Protein AF-0000000080390305 (afdb_homodimer)

InterPro domains:
  IPR000515 ABC transporter type 1, transmembrane domain MetI-like [PF00528] (109-275)
  IPR000515 ABC transporter type 1, transmembrane domain MetI-like [PS50928] (91-270)
  IPR000515 ABC transporter type 1, transmembrane domain MetI-like [cd06261] (94-256)
  IPR035906 MetI-like superfamily [G3DSA:1.10.3720.10] (84-274)
  IPR035906 MetI-like superfamily [SSF161098] (86-270)

Secondary structure (DSSP, 8-state):
-------HHHHHHHHHHHHHHHSHHHHHHHHHHHHHHHHHHHHHHTTS-HHHHHHHHHHHHHHHTTS-HHHHHHHHHHHHHHHHTT-HHHHHHHHHHHHHHHHHHHHHHHHHHHHHHH-HHHHHHHHHHHHHHHHS-GGGGHHHHHHHH-SSHHHHHHHHHHHHHHHHHHHHHHHHHTS-HHHHHHHHHTT--HHHHIIIIIHHHHHHHHHHHHHHHHHHHHHTHHHHHTTT--SHHHHHHHHHHTT-HHHHHHHHHHHHHHHHHHHHHHHTTS---/-------HHHHHHHHHHHHHHHSHHHHHHHHHHHHHHHHHHHHHHTTS-HHHHHHHHHHHHHHHTTS-HHHHHHHHHHHHHHHHTT-HHHHHHHHHHHHHHHHHHHHHHHHHHHHHHH-HHHHHHHHHHHHHHHHS-GGGGHHHHHHHH-SSHHHHHHHHHHHHHHHHHHHHHHHHHTS-HHHHHHHHHTT--HHHHIIIIIHHHHHHHHHHHHHHHHHHHHHTHHHHHTTT--SHHHHHHHHHHTT-HHHHHHHHHHHHHHHHHHHHHHHTTS---

pLDDT: mean 94.26, std 7.11, range [39.06, 98.81]

Sequence (554 aa):
MVLPELPIGETVESGVYWLNDNFGFLMDIFSDIIDMLISGFKDVLLFLPPFAFIIVAAILVYLLSGKNTRLAIGSIVGLLLIDSMGLWTLSMETIALVLSSALVALLIGIPTGIMAAKNETVFHIVKPILDFMQTMPSFVYLIPAVIFFGLGNVPGLVATIVFAMPPAIRLTNLGIRQVPVELEEVASAFGTTTLQKLFKVELPVALPTIMAGVNQCIMLSLSMVVIAAMIGARGLGYQVLVGIQRVDIGQGFEAGLAIVIIAIILDRLTQNLTPKKMVLPELPIGETVESGVYWLNDNFGFLMDIFSDIIDMLISGFKDVLLFLPPFAFIIVAAILVYLLSGKNTRLAIGSIVGLLLIDSMGLWTLSMETIALVLSSALVALLIGIPTGIMAAKNETVFHIVKPILDFMQTMPSFVYLIPAVIFFGLGNVPGLVATIVFAMPPAIRLTNLGIRQVPVELEEVASAFGTTTLQKLFKVELPVALPTIMAGVNQCIMLSLSMVVIAAMIGARGLGYQVLVGIQRVDIGQGFEAGLAIVIIAIILDRLTQNLTPKK

Foldseek 3Di:
DPPPDDPPVVVVVVVLVVCCVPCLVVLVVLLVVLVVQLVVQLCVQVVDDLVVSLVVLLVLLCVLLVNDNVLSVLLSVLSVLCVVVVQNSLLSSLLSLLCSLLVVLLVPQLVLLVVVLVDVVSVVVVVVLLVCLAPDPLLVQLVSLCVSHNFESRSLSRSLSSNLNSLLSNLSSVLQNPQDVVQVVVCVVVVDDPVCCVVPPRCVSSVLSNLVSSLSSSLSSLVSQLSSVVRPYTHLSVQLVVCVVVVPPVSNVSSVSSSVSVNSSSNSNSNSVRPDD/DPPPDDPPVVVVVVVLVVCCVPCLVVLVVLLVVLVVQLVVQLCVQVVDDLVVSLVVLLVLLCVLLVNDNVLSVLLSVLSVLCVVLVANSLLSSLLSLLVSLLVVLLVPQLVLLVVVLVDVVSVVVVVVLLVCLAPDPLLVQLVSLCVSHNFESRSLSRSLSSNLNSLLSNLSSVLQNPQDVVQVVVCVVVVDDPVRCVVPPRCVSSVLSNLVSSLSSSLSSLVSQLSSVVRPYTHLSVQLVVCVVVVPPVSNVSSVSSSVSVNSSSNSNSNSVRPDD

Nearest PDB structures (foldseek):
  7ahd-assembly1_B  TM=9.414E-01  e=1.745E-19  Lactococcus lactis subsp. lactis
  7ahh-assembly1_B  TM=9.608E-01  e=8.567E-19  Lactococcus lactis subsp. lactis
  7ahh-assembly1_A  TM=9.545E-01  e=1.317E-18  Lactococcus lactis subsp. lactis
  7ahc-assembly1_B  TM=9.399E-01  e=2.856E-18  Lactococcus lactis subsp. lactis
  7ahd-assembly1_A  TM=9.245E-01  e=6.193E-18  Lactococcus lactis subsp. lactis

Solvent-accessible surface area (backbone atoms only — not comparable to full-atom values): 26349 Å² total; per-residue (Å²): 128,83,58,71,64,63,61,56,27,59,52,52,37,50,49,54,50,49,46,45,72,74,40,41,69,59,48,51,53,49,47,51,52,48,48,50,45,31,50,48,40,31,49,61,63,59,65,44,56,69,70,59,41,41,52,52,50,23,51,47,41,17,63,46,46,74,61,33,60,66,60,16,51,49,47,37,55,45,52,51,49,31,46,22,65,71,40,46,69,34,46,40,40,34,51,14,45,26,51,40,24,29,50,55,22,43,68,50,16,38,57,50,7,47,48,28,49,77,29,68,70,48,30,65,59,46,50,60,54,41,50,48,44,70,50,39,51,67,70,47,43,41,28,60,24,34,72,68,58,38,71,17,53,57,16,26,33,53,30,28,24,58,56,19,18,45,49,20,19,53,27,24,19,48,20,48,63,63,49,56,63,66,61,53,50,52,43,47,72,73,66,51,49,75,68,50,40,41,67,70,46,37,46,65,70,12,38,44,41,32,37,51,9,48,42,48,15,42,52,45,21,53,69,33,41,46,64,21,21,78,45,51,14,71,26,36,21,33,43,31,52,49,10,48,78,64,62,32,48,23,52,12,47,48,28,28,49,44,51,30,44,51,48,54,52,53,50,47,51,41,57,45,66,31,64,78,130,130,82,58,71,66,63,63,57,27,57,52,52,37,50,48,54,51,48,46,45,72,73,39,40,69,61,48,51,53,48,46,50,51,49,48,50,44,31,50,48,42,30,50,61,62,60,62,45,55,69,69,60,41,42,52,52,50,26,50,48,42,18,64,45,48,74,60,33,61,68,61,16,52,50,47,37,55,44,53,50,48,29,46,23,64,70,39,45,69,34,44,40,40,33,49,14,46,27,50,41,24,28,50,55,22,43,67,51,16,40,58,50,7,47,48,29,48,76,30,67,70,48,31,66,58,46,50,61,52,41,51,49,45,68,50,39,51,68,71,47,42,42,28,60,25,34,72,68,58,38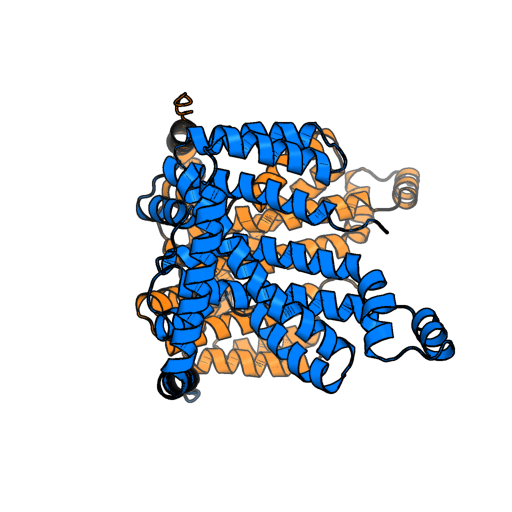,72,17,53,56,17,27,33,54,28,27,23,57,55,19,18,45,50,21,20,52,27,22,19,47,20,48,63,62,47,57,63,66,60,53,49,52,44,48,72,71,64,49,48,73,67,50,38,41,68,70,45,37,45,64,71,13,38,43,42,32,35,52,9,49,42,48,16,40,54,43,22,54,69,34,42,47,65,20,21,76,46,53,14,73,26,34,22,32,41,30,51,49,12,48,77,65,60,32,48,23,52,10,44,49,28,27,50,44,50,30,46,51,48,54,52,54,50,47,51,41,56,44,65,31,63,76,131

Structure (mmCIF, N/CA/C/O backbone):
data_AF-0000000080390305-model_v1
#
loop_
_entity.id
_entity.type
_entity.pdbx_description
1 polymer 'ABC-type proline/glycine betaine transport system, permease component'
#
loop_
_atom_site.group_PDB
_atom_site.id
_atom_site.type_symbol
_atom_site.label_atom_id
_atom_site.label_alt_id
_atom_site.label_comp_id
_atom_site.label_asym_id
_atom_site.label_entity_id
_atom_site.label_seq_id
_atom_site.pdbx_PDB_ins_code
_atom_site.Cartn_x
_atom_site.Cartn_y
_atom_site.Cartn_z
_atom_site.occupancy
_atom_site.B_iso_or_equiv
_atom_site.auth_seq_id
_atom_site.auth_comp_id
_atom_site.auth_asym_id
_atom_site.auth_atom_id
_atom_site.pdbx_PDB_model_num
ATOM 1 N N . MET A 1 1 ? 19.547 -24.766 21 1 39.5 1 MET A N 1
ATOM 2 C CA . MET A 1 1 ? 18.344 -25.062 21.766 1 39.5 1 MET A CA 1
ATOM 3 C C . MET A 1 1 ? 17.094 -24.828 20.922 1 39.5 1 MET A C 1
ATOM 5 O O . MET A 1 1 ? 16.953 -23.781 20.281 1 39.5 1 MET A O 1
ATOM 9 N N . VAL A 1 2 ? 16.562 -25.812 20.5 1 52.41 2 VAL A N 1
ATOM 10 C CA . VAL A 1 2 ? 15.344 -25.812 19.688 1 52.41 2 VAL A CA 1
ATOM 11 C C . VAL A 1 2 ? 14.211 -25.141 20.438 1 52.41 2 VAL A C 1
ATOM 13 O O . VAL A 1 2 ? 13.781 -25.609 21.484 1 52.41 2 VAL A O 1
ATOM 16 N N . LEU A 1 3 ? 14.062 -23.797 20.406 1 65.69 3 LEU A N 1
ATOM 17 C CA . LEU A 1 3 ? 12.953 -23.125 21.078 1 65.69 3 LEU A CA 1
ATOM 18 C C . LEU A 1 3 ? 11.633 -23.844 20.797 1 65.69 3 LEU A C 1
ATOM 20 O O . LEU A 1 3 ? 11.422 -24.359 19.703 1 65.69 3 LEU A O 1
ATOM 24 N N . PRO A 1 4 ? 10.977 -24.219 21.938 1 72.56 4 PRO A N 1
ATOM 25 C CA . PRO A 1 4 ? 9.672 -24.844 21.719 1 72.56 4 PRO A CA 1
ATOM 26 C C . PRO A 1 4 ? 8.797 -24.078 20.734 1 72.56 4 PRO A C 1
ATOM 28 O O . PRO A 1 4 ? 8.875 -22.844 20.672 1 72.56 4 PRO A O 1
ATOM 31 N N . GLU A 1 5 ? 8.211 -24.781 19.859 1 78.31 5 GLU A N 1
ATOM 32 C CA . GLU A 1 5 ? 7.301 -24.172 18.891 1 78.31 5 GLU A CA 1
ATOM 33 C C . GLU A 1 5 ? 6.07 -23.594 19.578 1 78.31 5 GLU A C 1
ATOM 35 O O . GLU A 1 5 ? 5.32 -24.312 20.234 1 78.31 5 GLU A O 1
ATOM 40 N N . LEU A 1 6 ? 6.023 -22.297 19.656 1 81.56 6 LEU A N 1
ATOM 41 C CA . LEU A 1 6 ? 4.824 -21.641 20.172 1 81.56 6 LEU A CA 1
ATOM 42 C C . LEU A 1 6 ? 3.646 -21.844 19.234 1 81.56 6 LEU A C 1
ATOM 44 O O . LEU A 1 6 ? 3.779 -21.656 18.016 1 81.56 6 LEU A O 1
ATOM 48 N N . PRO A 1 7 ? 2.605 -22.344 19.734 1 87.06 7 PRO A N 1
ATOM 49 C CA . PRO A 1 7 ? 1.462 -22.656 18.875 1 87.06 7 PRO A CA 1
ATOM 50 C C . PRO A 1 7 ? 0.632 -21.422 18.531 1 87.06 7 PRO A C 1
ATOM 52 O O . PRO A 1 7 ? -0.588 -21.422 18.703 1 87.06 7 PRO A O 1
ATOM 55 N N . ILE A 1 8 ? 1.241 -20.469 17.969 1 89.19 8 ILE A N 1
ATOM 56 C CA . ILE A 1 8 ? 0.573 -19.219 17.641 1 89.19 8 ILE A CA 1
ATOM 57 C C . ILE A 1 8 ? -0.446 -19.453 16.531 1 89.19 8 ILE A C 1
ATOM 59 O O . ILE A 1 8 ? -1.614 -19.078 16.656 1 89.19 8 ILE A O 1
ATOM 63 N N . GLY A 1 9 ? -0.024 -20.141 15.523 1 90.81 9 GLY A N 1
ATOM 64 C CA . GLY A 1 9 ? -0.91 -20.438 14.406 1 90.81 9 GLY A CA 1
ATOM 65 C C . GLY A 1 9 ? -2.143 -21.219 14.812 1 90.81 9 GLY A C 1
ATOM 66 O O . GLY A 1 9 ? -3.26 -20.875 14.422 1 90.81 9 GLY A O 1
ATOM 67 N N . GLU A 1 10 ? -1.933 -22.156 15.68 1 91.69 10 GLU A N 1
ATOM 68 C CA . GLU A 1 10 ? -3.031 -23 16.141 1 91.69 10 GLU A CA 1
ATOM 69 C C . GLU A 1 10 ? -4.008 -22.219 17 1 91.69 10 GLU A C 1
ATOM 71 O O . GLU A 1 10 ? -5.223 -22.422 16.938 1 91.69 10 GLU A O 1
ATOM 76 N N . THR A 1 11 ? -3.467 -21.375 17.797 1 92.19 11 THR A N 1
ATOM 77 C CA . THR A 1 11 ? -4.305 -20.578 18.672 1 92.19 11 THR A CA 1
ATOM 78 C C . THR A 1 11 ? -5.195 -19.641 17.859 1 92.19 11 THR A C 1
ATOM 80 O O . THR A 1 11 ? -6.395 -19.516 18.125 1 92.19 11 THR A O 1
ATOM 83 N N . VAL A 1 12 ? -4.613 -19.031 16.844 1 92.81 12 VAL A N 1
ATOM 84 C CA . VAL A 1 12 ? -5.371 -18.109 16 1 92.81 12 VAL A CA 1
ATOM 85 C C . VAL A 1 12 ? -6.418 -18.875 15.203 1 92.81 12 VAL A C 1
ATOM 87 O O . VAL A 1 12 ? -7.559 -18.422 15.07 1 92.81 12 VAL A O 1
ATOM 90 N N . GLU A 1 13 ? -5.98 -19.969 14.727 1 93.38 13 GLU A N 1
ATOM 91 C CA . GLU A 1 13 ? -6.895 -20.828 13.969 1 93.38 13 GLU A CA 1
ATOM 92 C C . GLU A 1 13 ? -8.094 -21.234 14.82 1 93.38 13 GLU A C 1
ATOM 94 O O . GLU A 1 13 ? -9.234 -21.188 14.359 1 93.38 13 GLU A O 1
ATOM 99 N N . SER A 1 14 ? -7.809 -21.625 16.047 1 94.06 14 SER A N 1
ATOM 100 C CA . SER A 1 14 ? -8.875 -22.031 16.953 1 94.06 14 SER A CA 1
ATOM 101 C C . SER A 1 14 ? -9.82 -20.875 17.25 1 94.06 14 SER A C 1
ATOM 103 O O . SER A 1 14 ? -11.031 -21.062 17.359 1 94.06 14 SER A O 1
ATOM 105 N N . GLY A 1 15 ? -9.242 -19.719 17.328 1 94.06 15 GLY A N 1
ATOM 106 C CA . GLY A 1 15 ? -10.062 -18.531 17.547 1 94.06 15 GLY A CA 1
ATOM 107 C C . GLY A 1 15 ? -10.977 -18.219 16.375 1 94.06 15 GLY A C 1
ATOM 108 O O . GLY A 1 15 ? -12.156 -17.922 16.562 1 94.06 15 GLY A O 1
ATOM 109 N N . VAL A 1 16 ? -10.484 -18.328 15.227 1 93.12 16 VAL A N 1
ATOM 110 C CA . VAL A 1 16 ? -11.258 -18.031 14.023 1 93.12 16 VAL A CA 1
ATOM 111 C C . VAL A 1 16 ? -12.383 -19.062 13.875 1 93.12 16 VAL A C 1
ATOM 113 O O . VAL A 1 16 ? -13.531 -18.688 13.602 1 93.12 16 VAL A O 1
ATOM 116 N N . TYR A 1 17 ? -12.07 -20.328 14.125 1 92.81 17 TYR A N 1
ATOM 117 C CA . TYR A 1 17 ? -13.086 -21.359 14.016 1 92.81 17 TYR A CA 1
ATOM 118 C C . TYR A 1 17 ? -14.133 -21.219 15.117 1 92.81 17 TYR A C 1
ATOM 120 O O . TYR A 1 17 ? -15.32 -21.453 14.883 1 92.81 17 TYR A O 1
ATOM 128 N N . TRP A 1 18 ? -13.656 -20.859 16.266 1 94.81 18 TRP A N 1
ATOM 129 C CA . TRP A 1 18 ? -14.594 -20.609 17.359 1 94.81 18 TRP A CA 1
ATOM 130 C C . TRP A 1 18 ? -15.578 -19.5 17 1 94.81 18 TRP A C 1
ATOM 132 O O . TRP A 1 18 ? -16.781 -19.625 17.25 1 94.81 18 TRP A O 1
ATOM 142 N N . LEU A 1 19 ? -15.055 -18.453 16.422 1 93.12 19 LEU A N 1
ATOM 143 C CA . LEU A 1 19 ? -15.906 -17.359 15.992 1 93.12 19 LEU A CA 1
ATOM 144 C C . LEU A 1 19 ? -16.891 -17.812 14.922 1 93.12 19 LEU A C 1
ATOM 146 O O . LEU A 1 19 ? -18.062 -17.453 14.969 1 93.12 19 LEU A O 1
ATOM 150 N N . ASN A 1 20 ? -16.391 -18.547 14 1 90.44 20 ASN A N 1
ATOM 151 C CA . ASN A 1 20 ? -17.234 -19.047 12.93 1 90.44 20 ASN A CA 1
ATOM 152 C C . ASN A 1 20 ? -18.344 -19.953 13.461 1 90.44 20 ASN A C 1
ATOM 154 O O . ASN A 1 20 ? -19.484 -19.891 13 1 90.44 20 ASN A O 1
ATOM 158 N N . ASP A 1 21 ? -18.031 -20.734 14.5 1 92.88 21 ASP A N 1
ATOM 159 C CA . ASP A 1 21 ? -18.969 -21.703 15.055 1 92.88 21 ASP A CA 1
ATOM 160 C C . ASP A 1 21 ? -20.031 -21.016 15.914 1 92.88 21 ASP A C 1
ATOM 162 O O . ASP A 1 21 ? -21.188 -21.422 15.938 1 92.88 21 ASP A O 1
ATOM 166 N N . ASN A 1 22 ? -19.656 -19.922 16.531 1 94.12 22 ASN A N 1
ATOM 167 C CA . ASN A 1 22 ? -20.562 -19.312 17.5 1 94.12 22 ASN A CA 1
ATOM 168 C C . ASN A 1 22 ? -21.297 -18.109 16.906 1 94.12 22 ASN A C 1
ATOM 170 O O . ASN A 1 22 ? -22.375 -17.766 17.359 1 94.12 22 ASN A O 1
ATOM 174 N N . PHE A 1 23 ? -20.703 -17.531 15.914 1 92.75 23 PHE A N 1
ATOM 175 C CA . PHE A 1 23 ? -21.297 -16.312 15.398 1 92.75 23 PHE A CA 1
ATOM 176 C C . PHE A 1 23 ? -21.578 -16.438 13.906 1 92.75 23 PHE A C 1
ATOM 178 O O . PHE A 1 23 ? -21.625 -15.43 13.195 1 92.75 23 PHE A O 1
ATOM 185 N N . GLY A 1 24 ? -21.75 -17.609 13.492 1 90.56 24 GLY A N 1
ATOM 186 C CA . GLY A 1 24 ? -22.016 -17.859 12.078 1 90.56 24 GLY A CA 1
ATOM 187 C C . GLY A 1 24 ? -23.234 -17.141 11.562 1 90.56 24 GLY A C 1
ATOM 188 O O . GLY A 1 24 ? -23.219 -16.578 10.461 1 90.56 24 GLY A O 1
ATOM 189 N N . PHE A 1 25 ? -24.25 -17.125 12.398 1 92.06 25 PHE A N 1
ATOM 190 C CA . PHE A 1 25 ? -25.484 -16.469 12.008 1 92.06 25 PHE A CA 1
ATOM 191 C C . PHE A 1 25 ? -25.266 -14.984 11.797 1 92.06 25 PHE A C 1
ATOM 193 O O . PHE A 1 25 ? -25.797 -14.406 10.844 1 92.06 25 PHE A O 1
ATOM 200 N N . LEU A 1 26 ? -24.516 -14.336 12.633 1 93.31 26 LEU A N 1
ATOM 201 C CA . LEU A 1 26 ? -24.203 -12.922 12.508 1 93.31 26 LEU A CA 1
ATOM 202 C C . LEU A 1 26 ? -23.375 -12.656 11.258 1 93.31 26 LEU A C 1
ATOM 204 O O . LEU A 1 26 ? -23.547 -11.633 10.586 1 93.31 26 LEU A O 1
ATOM 208 N N . MET A 1 27 ? -22.484 -13.609 10.953 1 93.19 27 MET A N 1
ATOM 209 C CA . MET A 1 27 ? -21.656 -13.469 9.758 1 93.19 27 MET A CA 1
ATOM 210 C C . MET A 1 27 ? -22.516 -13.555 8.492 1 93.19 27 MET A C 1
ATOM 212 O O . MET A 1 27 ? -22.25 -12.867 7.508 1 93.19 27 MET A O 1
ATOM 216 N N . ASP A 1 28 ? -23.516 -14.359 8.555 1 94 28 ASP A N 1
ATOM 217 C CA . ASP A 1 28 ? -24.422 -14.492 7.41 1 94 28 ASP A CA 1
ATOM 218 C C . ASP A 1 28 ? -25.219 -13.219 7.184 1 94 28 ASP A C 1
ATOM 220 O O . ASP A 1 28 ? -25.422 -12.797 6.043 1 94 28 ASP A O 1
ATOM 224 N N . ILE A 1 29 ? -25.641 -12.664 8.25 1 95.81 29 ILE A N 1
ATOM 225 C CA . ILE A 1 29 ? -26.391 -11.414 8.156 1 95.81 29 ILE A CA 1
ATOM 226 C C . ILE A 1 29 ? -25.484 -10.32 7.578 1 95.81 29 ILE A C 1
ATOM 228 O O . ILE A 1 29 ? -25.906 -9.562 6.699 1 95.81 29 ILE A O 1
ATOM 232 N N . PHE A 1 30 ? -24.312 -10.328 8.07 1 95.62 30 PHE A N 1
ATOM 233 C CA . PHE A 1 30 ? -23.344 -9.359 7.578 1 95.62 30 PHE A CA 1
ATOM 234 C C . PHE A 1 30 ? -23.078 -9.562 6.09 1 95.62 30 PHE A C 1
ATOM 236 O O . PHE A 1 30 ? -23.031 -8.594 5.328 1 95.62 30 PHE A O 1
ATOM 243 N N . SER A 1 31 ? -22.953 -10.758 5.707 1 95.75 31 SER A N 1
ATOM 244 C CA . SER A 1 31 ? -22.719 -11.094 4.305 1 95.75 31 SER A CA 1
ATOM 245 C C . SER A 1 31 ? -23.859 -10.609 3.424 1 95.75 31 SER A C 1
ATOM 247 O O . SER A 1 31 ? -23.641 -10.055 2.346 1 95.75 31 SER A O 1
ATOM 249 N N . ASP A 1 32 ? -25.047 -10.773 3.914 1 96.31 32 ASP A N 1
ATOM 250 C CA . ASP A 1 32 ? -26.219 -10.359 3.158 1 96.31 32 ASP A CA 1
ATOM 251 C C . ASP A 1 32 ? -26.266 -8.844 3.004 1 96.31 32 ASP A C 1
ATOM 253 O O . ASP A 1 32 ? -26.609 -8.328 1.934 1 96.31 32 ASP A O 1
ATOM 257 N N . ILE A 1 33 ? -25.906 -8.18 4.02 1 96.69 33 ILE A N 1
ATOM 258 C CA . ILE A 1 33 ? -25.922 -6.719 4.004 1 96.69 33 ILE A CA 1
ATOM 259 C C . ILE A 1 33 ? -24.859 -6.207 3.021 1 96.69 33 ILE A C 1
ATOM 261 O O . ILE A 1 33 ? -25.141 -5.309 2.223 1 96.69 33 ILE A O 1
ATOM 265 N N . ILE A 1 34 ? -23.719 -6.816 3.086 1 96.88 34 ILE A N 1
ATOM 266 C CA . ILE A 1 34 ? -22.609 -6.402 2.229 1 96.88 34 ILE A CA 1
ATOM 267 C C . ILE A 1 34 ? -22.969 -6.672 0.767 1 96.88 34 ILE A C 1
ATOM 269 O O . ILE A 1 34 ? -22.703 -5.844 -0.106 1 96.88 34 ILE A O 1
ATOM 273 N N . ASP A 1 35 ? -23.562 -7.832 0.559 1 96.38 35 ASP A N 1
ATOM 274 C CA . ASP A 1 35 ? -23.953 -8.18 -0.802 1 96.38 35 ASP A CA 1
ATOM 275 C C . ASP A 1 35 ? -24.984 -7.191 -1.348 1 96.38 35 ASP A C 1
ATOM 277 O O . ASP A 1 35 ? -24.922 -6.809 -2.518 1 96.38 35 ASP A O 1
ATOM 281 N N . MET A 1 36 ? -25.891 -6.852 -0.487 1 96.88 36 MET A N 1
ATOM 282 C CA . MET A 1 36 ? -26.906 -5.883 -0.882 1 96.88 36 MET A CA 1
ATOM 283 C C . MET A 1 36 ? -26.281 -4.531 -1.21 1 96.88 36 MET A C 1
ATOM 285 O O . MET A 1 36 ? -26.703 -3.852 -2.145 1 96.88 36 MET A O 1
ATOM 289 N N . LEU A 1 37 ? -25.359 -4.184 -0.454 1 97.75 37 LEU A N 1
ATOM 290 C CA . LEU A 1 37 ? -24.672 -2.908 -0.653 1 97.75 37 LEU A CA 1
ATOM 291 C C . LEU A 1 37 ? -23.906 -2.902 -1.97 1 97.75 37 LEU A C 1
ATOM 293 O O . LEU A 1 37 ? -24 -1.948 -2.746 1 97.75 37 LEU A O 1
ATOM 297 N N . ILE A 1 38 ? -23.141 -3.922 -2.215 1 97.75 38 ILE A N 1
ATOM 298 C CA . ILE A 1 38 ? -22.328 -4.035 -3.428 1 97.75 3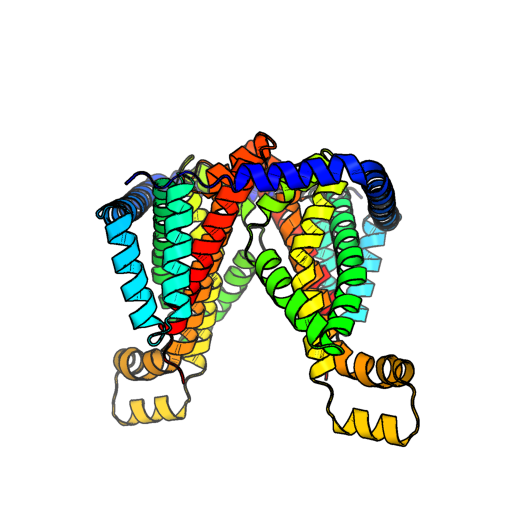8 ILE A CA 1
ATOM 299 C C . ILE A 1 38 ? -23.25 -4.023 -4.652 1 97.75 38 ILE A C 1
ATOM 301 O O . ILE A 1 38 ? -23 -3.293 -5.613 1 97.75 38 ILE A O 1
ATOM 305 N N . SER A 1 39 ? -24.297 -4.832 -4.59 1 97.25 39 SER A N 1
ATOM 306 C CA . SER A 1 39 ? -25.219 -4.914 -5.707 1 97.25 39 SER A CA 1
ATOM 307 C C . SER A 1 39 ? -25.953 -3.59 -5.918 1 97.25 39 SER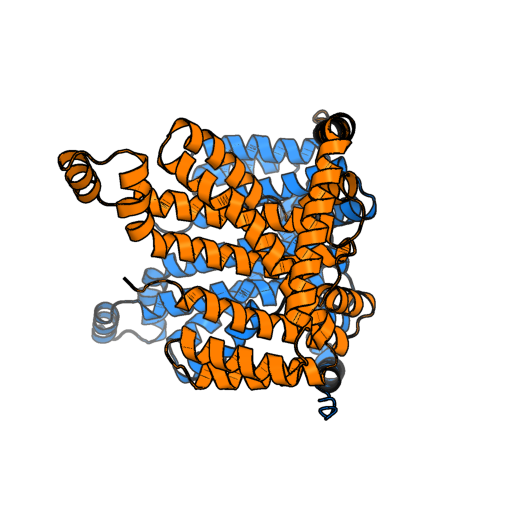 A C 1
ATOM 309 O O . SER A 1 39 ? -26.219 -3.195 -7.055 1 97.25 39 SER A O 1
ATOM 311 N N . GLY A 1 40 ? -26.297 -2.98 -4.859 1 97.88 40 GLY A N 1
ATOM 312 C CA . GLY A 1 40 ? -26.922 -1.675 -4.957 1 97.88 40 GLY A CA 1
ATOM 313 C C . GLY A 1 40 ? -26.062 -0.643 -5.656 1 97.88 40 GLY A C 1
ATOM 314 O O . GLY A 1 40 ? -26.516 0.033 -6.582 1 97.88 40 GLY A O 1
ATOM 315 N N . PHE A 1 41 ? -24.859 -0.541 -5.277 1 97.75 41 PHE A N 1
ATOM 316 C CA . PHE A 1 41 ? -23.953 0.4 -5.914 1 97.75 41 PHE A CA 1
ATOM 317 C C . PHE A 1 41 ? -23.734 0.036 -7.379 1 97.75 41 PHE A C 1
ATOM 319 O O . PHE A 1 41 ? -23.656 0.917 -8.242 1 97.75 41 PHE A O 1
ATOM 326 N N . LYS A 1 42 ? -23.562 -1.234 -7.609 1 97.25 42 LYS A N 1
ATOM 327 C CA . LYS A 1 42 ? -23.375 -1.698 -8.984 1 97.25 42 LYS A CA 1
ATOM 328 C C . LYS A 1 42 ? -24.562 -1.301 -9.867 1 97.25 42 LYS A C 1
ATOM 330 O O . LYS A 1 42 ? -24.359 -0.801 -10.977 1 97.25 42 LYS A O 1
ATOM 335 N N . ASP A 1 43 ? -25.75 -1.522 -9.32 1 97.31 43 ASP A N 1
ATOM 336 C CA . ASP A 1 43 ? -26.953 -1.203 -10.07 1 97.31 43 ASP A CA 1
ATOM 337 C C . ASP A 1 43 ? -27.047 0.293 -10.359 1 97.31 43 ASP A C 1
ATOM 339 O O . ASP A 1 43 ? -27.422 0.698 -11.461 1 97.31 43 ASP A O 1
ATOM 343 N N . VAL A 1 44 ? -26.688 1.071 -9.43 1 96.69 44 VAL A N 1
ATOM 344 C CA . VAL A 1 44 ? -26.734 2.52 -9.602 1 96.69 44 VAL A CA 1
ATOM 345 C C . VAL A 1 44 ? -25.703 2.947 -10.648 1 96.69 44 VAL A C 1
ATOM 347 O O . VAL A 1 44 ? -26.016 3.756 -11.531 1 96.69 44 VAL A O 1
ATOM 350 N N . LEU A 1 45 ? -24.516 2.393 -10.594 1 96.75 45 LEU A N 1
ATOM 351 C CA . LEU A 1 45 ? -23.422 2.787 -11.469 1 96.75 45 LEU A CA 1
ATOM 352 C C . LEU A 1 45 ? -23.688 2.34 -12.906 1 96.75 45 LEU A C 1
ATOM 354 O O . LEU A 1 45 ? -23.25 3 -13.852 1 96.75 45 LEU A O 1
ATOM 358 N N . LEU A 1 46 ? -24.422 1.24 -12.992 1 97 46 LEU A N 1
ATOM 359 C CA . LEU A 1 46 ? -24.672 0.691 -14.32 1 97 46 LEU A CA 1
ATOM 360 C C . LEU A 1 46 ? -26.047 1.093 -14.836 1 97 46 LEU A C 1
ATOM 362 O O . LEU A 1 46 ? -26.484 0.634 -15.898 1 97 46 LEU A O 1
ATOM 366 N N . PHE A 1 47 ? -26.656 1.884 -14.039 1 95.81 47 PHE A N 1
ATOM 367 C CA . PHE A 1 47 ? -28 2.307 -14.406 1 95.81 47 PHE A CA 1
ATOM 368 C C . PHE A 1 47 ? -28 3.096 -15.711 1 95.81 47 PHE A C 1
ATOM 370 O O . PHE A 1 47 ? -28.844 2.887 -16.578 1 95.81 47 PHE A O 1
ATOM 377 N N . LEU A 1 48 ? -27 4.012 -15.852 1 94.31 48 LEU A N 1
ATOM 378 C CA . LEU A 1 48 ? -26.844 4.82 -17.047 1 94.31 48 LEU A CA 1
ATOM 379 C C . LEU A 1 48 ? -25.938 4.129 -18.062 1 94.31 48 LEU A C 1
ATOM 381 O O . LEU A 1 48 ? -24.969 3.475 -17.688 1 94.31 48 LEU A O 1
ATOM 385 N N . PRO A 1 49 ? -26.312 4.305 -19.297 1 95.5 49 PRO A N 1
ATOM 386 C CA . PRO A 1 49 ? -25.344 3.85 -20.297 1 95.5 49 PRO A CA 1
ATOM 387 C C . PRO A 1 49 ? -24 4.574 -20.188 1 95.5 49 PRO A C 1
ATOM 389 O O . PRO A 1 49 ? -23.938 5.672 -19.641 1 95.5 49 PRO A O 1
ATOM 392 N N . PRO A 1 50 ? -23.016 3.93 -20.688 1 95.75 50 PRO A N 1
ATOM 393 C CA . PRO A 1 50 ? -21.656 4.449 -20.5 1 95.75 50 PRO A CA 1
ATOM 394 C C . PRO A 1 50 ? -21.531 5.918 -20.891 1 95.75 50 PRO A C 1
ATOM 396 O O . PRO A 1 50 ? -21 6.723 -20.125 1 95.75 50 PRO A O 1
ATOM 399 N N . PHE A 1 51 ? -22 6.324 -22 1 95.12 51 PHE A N 1
ATOM 400 C CA . PHE A 1 51 ? -21.844 7.688 -22.5 1 95.12 51 PHE A CA 1
ATOM 401 C C . PHE A 1 51 ? -22.547 8.68 -21.562 1 95.12 51 PHE A C 1
ATOM 403 O O . PHE A 1 51 ? -22 9.75 -21.281 1 95.12 51 PHE A O 1
ATOM 410 N N . ALA A 1 52 ? -23.75 8.328 -21.156 1 96.38 52 ALA A N 1
ATOM 411 C CA . ALA A 1 52 ? -24.469 9.188 -20.219 1 96.38 52 ALA A CA 1
ATOM 412 C C . ALA A 1 52 ? -23.719 9.297 -18.891 1 96.38 52 ALA A C 1
ATOM 414 O O . ALA A 1 52 ? -23.656 10.375 -18.297 1 96.38 52 ALA A O 1
ATOM 415 N N . PHE A 1 53 ? -23.219 8.164 -18.422 1 96.5 53 PHE A N 1
ATOM 416 C CA . PHE A 1 53 ? -22.438 8.164 -17.188 1 96.5 53 PHE A CA 1
ATOM 417 C C . PHE A 1 53 ? -21.234 9.07 -17.312 1 96.5 53 PHE A C 1
ATOM 419 O O . PHE A 1 53 ? -20.906 9.82 -16.391 1 96.5 53 PHE A O 1
ATOM 426 N N . ILE A 1 54 ? -20.516 9.008 -18.422 1 96.94 54 ILE A N 1
ATOM 427 C CA . ILE A 1 54 ? -19.297 9.781 -18.656 1 96.94 54 ILE A CA 1
ATOM 428 C C . ILE A 1 54 ? -19.625 11.273 -18.594 1 96.94 54 ILE A C 1
ATOM 430 O O . ILE A 1 54 ? -18.891 12.039 -17.969 1 96.94 54 ILE A O 1
ATOM 434 N N . ILE A 1 55 ? -20.734 11.672 -19.156 1 95.19 55 ILE A N 1
ATOM 435 C CA . ILE A 1 55 ? -21.141 13.07 -19.156 1 95.19 55 ILE A CA 1
ATOM 436 C C . ILE A 1 55 ? -21.453 13.516 -17.734 1 95.19 55 ILE A C 1
ATOM 438 O O . ILE A 1 55 ? -21 14.578 -17.281 1 95.19 55 ILE A O 1
ATOM 442 N N . VAL A 1 56 ? -22.219 12.734 -17.047 1 94.31 56 VAL A N 1
ATOM 443 C CA . VAL A 1 56 ? -22.594 13.062 -15.68 1 94.31 56 VAL A CA 1
ATOM 444 C C . VAL A 1 56 ? -21.344 13.141 -14.805 1 94.31 56 VAL A C 1
ATOM 446 O O . VAL A 1 56 ? -21.188 14.07 -14.008 1 94.31 56 VAL A O 1
ATOM 449 N N . ALA A 1 57 ? -20.469 12.125 -14.961 1 93.81 57 ALA A N 1
ATOM 450 C CA . ALA A 1 57 ? -19.234 12.109 -14.18 1 93.81 57 ALA A CA 1
ATOM 451 C C . ALA A 1 57 ? -18.375 13.336 -14.477 1 93.81 57 ALA A C 1
ATOM 453 O O . ALA A 1 57 ? -17.797 13.93 -13.562 1 93.81 57 ALA A O 1
ATOM 454 N N . ALA A 1 58 ? -18.297 13.695 -15.703 1 93.38 58 ALA A N 1
ATOM 455 C CA . ALA A 1 58 ? -17.516 14.867 -16.109 1 93.38 58 ALA A CA 1
ATOM 456 C C . ALA A 1 58 ? -18.078 16.141 -15.484 1 93.38 58 ALA A C 1
ATOM 458 O O . ALA A 1 58 ? -17.328 17 -15.023 1 93.38 58 ALA A O 1
ATOM 459 N N . ILE A 1 59 ? -19.375 16.234 -15.484 1 92.94 59 ILE A N 1
ATOM 460 C CA . ILE A 1 59 ? -20.031 17.406 -14.906 1 92.94 59 ILE A CA 1
ATOM 461 C C . ILE A 1 59 ? -19.781 17.438 -13.406 1 92.94 59 ILE A C 1
ATOM 463 O O . ILE A 1 59 ? -19.484 18.5 -12.852 1 92.94 59 ILE A O 1
ATOM 467 N N . LEU A 1 60 ? -19.875 16.297 -12.805 1 91.69 60 LEU A N 1
ATOM 468 C CA . LEU A 1 60 ? -19.641 16.234 -11.367 1 91.69 60 LEU A CA 1
ATOM 469 C C . LEU A 1 60 ? -18.188 16.609 -11.031 1 91.69 60 LEU A C 1
ATOM 471 O O . LEU A 1 60 ? -17.953 17.328 -10.07 1 91.69 60 LEU A O 1
ATOM 475 N N . VAL A 1 61 ? -17.266 16.031 -11.781 1 91.62 61 VAL A N 1
ATOM 476 C CA . VAL A 1 61 ? -15.859 16.344 -11.562 1 91.62 61 VAL A CA 1
ATOM 477 C C . VAL A 1 61 ? -15.617 17.844 -11.766 1 91.62 61 VAL A C 1
ATOM 479 O O . VAL A 1 61 ? -14.922 18.484 -10.977 1 91.62 61 VAL A O 1
ATOM 482 N N . TYR A 1 62 ? -16.25 18.375 -12.781 1 91.62 62 TYR A N 1
ATOM 483 C CA . TYR A 1 62 ? -16.109 19.797 -13.086 1 91.62 62 TYR A CA 1
ATOM 484 C C . TYR A 1 62 ? -16.641 20.641 -11.945 1 91.62 62 TYR A C 1
ATOM 486 O O . TYR A 1 62 ? -15.984 21.594 -11.508 1 91.62 62 TYR A O 1
ATOM 494 N N . LEU A 1 63 ? -17.797 20.281 -11.422 1 89.94 63 LEU A N 1
ATOM 495 C CA . LEU A 1 63 ? -18.453 21.078 -10.398 1 89.94 63 LEU A CA 1
ATOM 496 C C . LEU A 1 63 ? -17.734 20.938 -9.055 1 89.94 63 LEU A C 1
ATOM 498 O O . LEU A 1 63 ? -17.578 21.922 -8.328 1 89.94 63 LEU A O 1
ATOM 502 N N . LEU A 1 64 ? -17.281 19.766 -8.797 1 87 64 LEU A N 1
ATOM 503 C CA . LEU A 1 64 ? -16.719 19.484 -7.473 1 87 64 LEU A CA 1
ATOM 504 C C . LEU A 1 64 ? -15.242 19.859 -7.414 1 87 64 LEU A C 1
ATOM 506 O O . LEU A 1 64 ? -14.688 20.031 -6.328 1 87 64 LEU A O 1
ATOM 510 N N . SER A 1 65 ? -14.594 19.891 -8.516 1 83.12 65 SER A N 1
ATOM 511 C CA . SER A 1 65 ? -13.172 20.234 -8.531 1 83.12 65 SER A CA 1
ATOM 512 C C . SER A 1 65 ? -12.961 21.734 -8.688 1 83.12 65 SER A C 1
ATOM 514 O O . SER A 1 65 ? -11.875 22.172 -9.07 1 83.12 65 SER A O 1
ATOM 516 N N . GLY A 1 66 ? -13.945 22.562 -8.43 1 81.94 66 GLY A N 1
ATOM 517 C CA . GLY A 1 66 ? -13.828 24.016 -8.578 1 81.94 66 GLY A CA 1
ATOM 518 C C . GLY A 1 66 ? -13.75 24.453 -10.023 1 81.94 66 GLY A C 1
ATOM 519 O O . GLY A 1 66 ? -12.953 25.328 -10.367 1 81.94 66 GLY A O 1
ATOM 520 N N . LYS A 1 67 ? -14.445 23.688 -10.852 1 85.06 67 LYS A N 1
ATOM 521 C CA . LYS A 1 67 ? -14.586 24.016 -12.266 1 85.06 67 LYS A CA 1
ATOM 522 C C . LYS A 1 67 ? -13.258 23.859 -13 1 85.06 67 LYS A C 1
ATOM 524 O O . LYS A 1 67 ? -12.875 24.703 -13.805 1 85.06 67 LYS A O 1
ATOM 529 N N . ASN A 1 68 ? -12.555 22.844 -12.594 1 88.81 68 ASN A N 1
ATOM 530 C CA . ASN A 1 68 ? -11.32 22.484 -13.281 1 88.81 68 ASN A CA 1
ATOM 531 C C . ASN A 1 68 ? -11.609 21.781 -14.609 1 88.81 68 ASN A C 1
ATOM 533 O O . ASN A 1 68 ? -11.914 20.578 -14.625 1 88.81 68 ASN A O 1
ATOM 537 N N . THR A 1 69 ? -11.375 22.469 -15.719 1 91.44 69 THR A N 1
ATOM 538 C CA . THR A 1 69 ? -11.688 21.953 -17.047 1 91.44 69 THR A CA 1
ATOM 539 C C . THR A 1 69 ? -10.711 20.844 -17.438 1 91.44 69 THR A C 1
ATOM 541 O O . THR A 1 69 ? -11.094 19.875 -18.109 1 91.44 69 THR A O 1
ATOM 544 N N . ARG A 1 70 ? -9.531 21.016 -17.016 1 90.31 70 ARG A N 1
ATOM 545 C CA . ARG A 1 70 ? -8.523 20.016 -17.359 1 90.31 70 ARG A CA 1
ATOM 546 C C . ARG A 1 70 ? -8.867 18.656 -16.75 1 90.31 70 ARG A C 1
ATOM 548 O O . ARG A 1 70 ? -8.75 17.6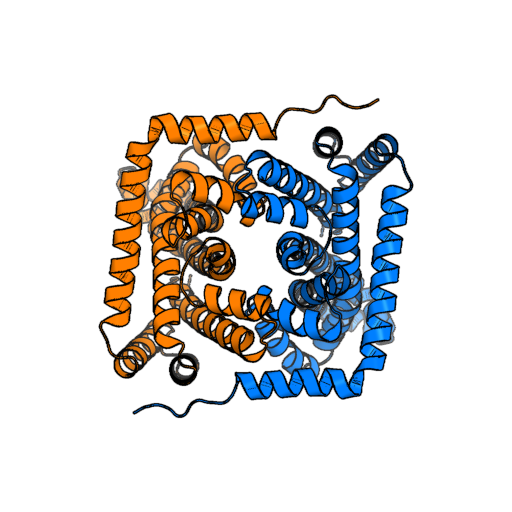25 -17.406 1 90.31 70 ARG A O 1
ATOM 555 N N . LEU A 1 71 ? -9.258 18.672 -15.531 1 90.19 71 LEU A N 1
ATOM 556 C CA . LEU A 1 71 ? -9.617 17.438 -14.844 1 90.19 71 LEU A CA 1
ATOM 557 C C . LEU A 1 71 ? -10.883 16.828 -15.445 1 90.19 71 LEU A C 1
ATOM 559 O O . LEU A 1 71 ? -11.008 15.609 -15.547 1 90.19 71 LEU A O 1
ATOM 563 N N . ALA A 1 72 ? -11.789 17.672 -15.789 1 94.19 72 ALA A N 1
ATOM 564 C CA . ALA A 1 72 ? -13.031 17.203 -16.391 1 94.19 72 ALA A CA 1
ATOM 565 C C . ALA A 1 72 ? -12.766 16.531 -17.75 1 94.19 72 ALA A C 1
ATOM 567 O O . ALA A 1 72 ? -13.289 15.445 -18.016 1 94.19 72 ALA A O 1
ATOM 568 N N . ILE A 1 73 ? -11.992 17.172 -18.531 1 95.25 73 ILE A N 1
ATOM 569 C CA . ILE A 1 73 ? -11.664 16.625 -19.828 1 95.25 73 ILE A CA 1
ATOM 570 C C . ILE A 1 73 ? -10.875 15.32 -19.656 1 95.25 73 ILE A C 1
ATOM 572 O O . ILE A 1 73 ? -11.125 14.344 -20.359 1 95.25 73 ILE A O 1
ATOM 576 N N . GLY A 1 74 ? -9.93 15.344 -18.75 1 94.44 74 GLY A N 1
ATOM 577 C CA . GLY A 1 74 ? -9.18 14.133 -18.453 1 94.44 74 GLY A CA 1
ATOM 578 C C . GLY A 1 74 ? -10.062 12.969 -18.031 1 94.44 74 GLY A C 1
ATOM 579 O O . GLY A 1 74 ? -9.812 11.828 -18.422 1 94.44 74 GLY A O 1
ATOM 580 N N . SER A 1 75 ? -11.039 13.273 -17.281 1 95.44 75 SER A N 1
ATOM 581 C CA . SER A 1 75 ? -11.969 12.234 -16.844 1 95.44 75 SER A CA 1
ATOM 582 C C . SER A 1 75 ? -12.766 11.672 -18.016 1 95.44 75 SER A C 1
ATOM 584 O O . SER A 1 75 ? -13.016 10.469 -18.078 1 95.44 75 SER A O 1
ATOM 586 N N . ILE A 1 76 ? -13.172 12.539 -18.906 1 96.75 76 ILE A N 1
ATOM 587 C CA . ILE A 1 76 ? -13.906 12.102 -20.094 1 96.75 76 ILE A CA 1
ATOM 588 C C . ILE A 1 76 ? -13.031 11.18 -20.938 1 96.75 76 ILE A C 1
ATOM 590 O O . ILE A 1 76 ? -13.445 10.078 -21.297 1 96.75 76 ILE A O 1
ATOM 594 N N . VAL A 1 77 ? -11.852 11.633 -21.188 1 96.31 77 VAL A N 1
ATOM 595 C CA . VAL A 1 77 ? -10.93 10.867 -22.016 1 96.31 77 VAL A CA 1
ATOM 596 C C . VAL A 1 77 ? -10.625 9.523 -21.344 1 96.31 77 VAL A C 1
ATOM 598 O O . VAL A 1 77 ? -10.617 8.484 -22 1 96.31 77 VAL A O 1
ATOM 601 N N . GLY A 1 78 ? -10.352 9.539 -20.031 1 96.94 78 GLY A N 1
ATOM 602 C CA . GLY A 1 78 ? -10.055 8.328 -19.281 1 96.94 78 GLY A CA 1
ATOM 603 C C . GLY A 1 78 ? -11.195 7.328 -19.297 1 96.94 78 GLY A C 1
ATOM 604 O O . GLY A 1 78 ? -10.984 6.137 -19.516 1 96.94 78 GLY A O 1
ATOM 605 N N . LEU A 1 79 ? -12.383 7.824 -19.078 1 97.56 79 LEU A N 1
ATOM 606 C CA . LEU A 1 79 ? -13.547 6.938 -19.016 1 97.56 79 LEU A CA 1
ATOM 607 C C . LEU A 1 79 ? -13.883 6.406 -20.406 1 97.56 79 LEU A C 1
ATOM 609 O O . LEU A 1 79 ? -14.336 5.266 -20.547 1 97.56 79 LEU A O 1
ATOM 613 N N . LEU A 1 80 ? -13.711 7.207 -21.438 1 97.06 80 LEU A N 1
ATOM 614 C CA . LEU A 1 80 ? -13.891 6.734 -22.812 1 97.06 80 LEU A CA 1
ATOM 615 C C . LEU A 1 80 ? -12.875 5.645 -23.156 1 97.06 80 LEU A C 1
ATOM 617 O O . LEU A 1 80 ? -13.203 4.68 -23.844 1 97.06 80 LEU A O 1
ATOM 621 N N . LEU A 1 81 ? -11.711 5.855 -22.672 1 96.5 81 LEU A N 1
ATOM 622 C CA . LEU A 1 81 ? -10.672 4.855 -22.891 1 96.5 81 LEU A CA 1
ATOM 623 C C . LEU A 1 81 ? -11.047 3.531 -22.234 1 96.5 81 LEU A C 1
ATOM 625 O O . LEU A 1 81 ? -10.836 2.465 -22.812 1 96.5 81 LEU A O 1
ATOM 629 N N . ILE A 1 82 ? -11.547 3.58 -21.047 1 97.44 82 ILE A N 1
ATOM 630 C CA . ILE A 1 82 ? -11.992 2.387 -20.328 1 97.44 82 ILE A CA 1
ATOM 631 C C . ILE A 1 82 ? -13.055 1.657 -21.156 1 97.44 82 ILE A C 1
ATOM 633 O O . ILE A 1 82 ? -12.992 0.434 -21.297 1 97.44 82 ILE A O 1
ATOM 637 N N . ASP A 1 83 ? -13.969 2.402 -21.641 1 96.38 83 ASP A N 1
ATOM 638 C CA . ASP A 1 83 ? -15.031 1.816 -22.453 1 96.38 83 ASP A CA 1
ATOM 639 C C . ASP A 1 83 ? -14.469 1.202 -23.719 1 96.38 83 ASP A C 1
ATOM 641 O O . ASP A 1 83 ? -14.891 0.117 -24.141 1 96.38 83 ASP A O 1
ATOM 645 N N . SER A 1 84 ? -13.562 1.918 -24.344 1 95 84 SER A N 1
ATOM 646 C CA . SER A 1 84 ? -12.961 1.447 -25.594 1 95 84 SER A CA 1
ATOM 647 C C . SER A 1 84 ? -12.195 0.146 -25.375 1 95 84 SER A C 1
ATOM 649 O O . SER A 1 84 ? -12.086 -0.675 -26.297 1 95 84 SER A O 1
ATOM 651 N N . MET A 1 85 ? -11.703 -0.068 -24.172 1 95.31 85 MET A N 1
ATOM 652 C CA . MET A 1 85 ? -10.93 -1.265 -23.859 1 95.31 85 MET A CA 1
ATOM 653 C C . MET A 1 85 ? -11.844 -2.41 -23.438 1 95.31 85 MET A C 1
ATOM 655 O O . MET A 1 85 ? -11.367 -3.488 -23.078 1 95.31 85 MET A O 1
ATOM 659 N N . GLY A 1 86 ? -13.148 -2.143 -23.406 1 95.06 86 GLY A N 1
ATOM 660 C CA . GLY A 1 86 ? -14.102 -3.178 -23.047 1 95.06 86 GLY A CA 1
ATOM 661 C C . GLY A 1 86 ? -14.133 -3.482 -21.562 1 95.06 86 GLY A C 1
ATOM 662 O O . GLY A 1 86 ? -14.477 -4.594 -21.156 1 95.06 86 GLY A O 1
ATOM 663 N N . LEU A 1 87 ? -13.758 -2.502 -20.766 1 97.5 87 LEU A N 1
ATOM 664 C CA . LEU A 1 87 ? -13.602 -2.76 -19.344 1 97.5 87 LEU A CA 1
ATOM 665 C C . LEU A 1 87 ? -14.641 -1.984 -18.531 1 97.5 87 LEU A C 1
ATOM 667 O O . LEU A 1 87 ? -14.461 -1.774 -17.328 1 97.5 87 LEU A O 1
ATOM 671 N N . TRP A 1 88 ? -15.695 -1.573 -19.156 1 97.75 88 TRP A N 1
ATOM 672 C CA . TRP A 1 88 ? -16.656 -0.685 -18.516 1 97.75 88 TRP A CA 1
ATOM 673 C C . TRP A 1 88 ? -17.328 -1.373 -17.328 1 97.75 88 TRP A C 1
ATOM 675 O O . TRP A 1 88 ? -17.297 -0.867 -16.203 1 97.75 88 TRP A O 1
ATOM 685 N N . THR A 1 89 ? -17.922 -2.531 -17.609 1 97.81 89 THR A N 1
ATOM 686 C CA . THR A 1 89 ? -18.656 -3.232 -16.578 1 97.81 89 THR A CA 1
ATOM 687 C C . THR A 1 89 ? -17.75 -3.592 -15.406 1 97.81 89 THR A C 1
ATOM 689 O O . THR A 1 89 ? -18.109 -3.387 -14.242 1 97.81 89 THR A O 1
ATOM 692 N N . LEU A 1 90 ? -16.578 -4.078 -15.688 1 98.19 90 LEU A N 1
ATOM 693 C CA . LEU A 1 90 ? -15.625 -4.438 -14.648 1 98.19 90 LEU A CA 1
ATOM 694 C C . LEU A 1 90 ? -15.195 -3.209 -13.852 1 98.19 90 LEU A C 1
ATOM 696 O O . LEU A 1 90 ? -14.945 -3.303 -12.648 1 98.19 90 LEU A O 1
ATOM 700 N N . SER A 1 91 ? -15.117 -2.111 -14.539 1 98.56 91 SER A N 1
ATOM 701 C CA . SER A 1 91 ? -14.773 -0.863 -13.859 1 98.56 91 SER A CA 1
ATOM 702 C C . SER A 1 91 ? -15.859 -0.447 -12.875 1 98.56 91 SER A C 1
ATOM 704 O O . SER A 1 91 ? -15.562 -0.036 -11.758 1 98.56 91 SER A O 1
ATOM 706 N N . MET A 1 92 ? -17.094 -0.599 -13.289 1 98.31 92 MET A N 1
ATOM 707 C CA . MET A 1 92 ? -18.203 -0.241 -12.414 1 98.31 92 MET A CA 1
ATOM 708 C C . MET A 1 92 ? -18.281 -1.188 -11.227 1 98.31 92 MET A C 1
ATOM 710 O O . MET A 1 92 ? -18.594 -0.764 -10.109 1 98.31 92 MET A O 1
ATOM 714 N N . GLU A 1 93 ? -18.016 -2.4 -11.484 1 98.25 93 GLU A N 1
ATOM 715 C CA . GLU A 1 93 ? -17.969 -3.371 -10.398 1 98.25 93 GLU A CA 1
ATOM 716 C C . GLU A 1 93 ? -16.891 -3.029 -9.383 1 98.25 93 GLU A C 1
ATOM 718 O O . GLU A 1 93 ? -17.094 -3.15 -8.172 1 98.25 93 GLU A O 1
ATOM 723 N N . THR A 1 94 ? -15.742 -2.635 -9.898 1 98.62 94 THR A N 1
ATOM 724 C CA . THR A 1 94 ? -14.633 -2.229 -9.031 1 98.62 94 THR A CA 1
ATOM 725 C C . THR A 1 94 ? -15.023 -1.019 -8.188 1 98.62 94 THR A C 1
ATOM 727 O O . THR A 1 94 ? -14.797 -1.003 -6.977 1 98.62 94 THR A O 1
ATOM 730 N N . ILE A 1 95 ? -15.602 -0.019 -8.797 1 98.25 95 ILE A N 1
ATOM 731 C CA . ILE A 1 95 ? -16.031 1.183 -8.086 1 98.25 95 ILE A CA 1
ATOM 732 C C . ILE A 1 95 ? -17.047 0.816 -7.016 1 98.25 95 ILE A C 1
ATOM 734 O O . ILE A 1 95 ? -17.016 1.335 -5.898 1 98.25 95 ILE A O 1
ATOM 738 N N . ALA A 1 96 ? -17.953 -0.109 -7.352 1 98.38 96 ALA A N 1
ATOM 739 C CA . ALA A 1 96 ? -18.969 -0.551 -6.402 1 98.38 96 ALA A CA 1
ATOM 740 C C . ALA A 1 96 ? -18.328 -1.195 -5.176 1 98.38 96 ALA A C 1
ATOM 742 O O . ALA A 1 96 ? -18.766 -0.943 -4.043 1 98.38 96 ALA A O 1
ATOM 743 N N . LEU A 1 97 ? -17.391 -2.037 -5.426 1 98.31 97 LEU A N 1
ATOM 744 C CA . LEU A 1 97 ? -16.703 -2.701 -4.328 1 98.31 97 LEU A CA 1
ATOM 745 C C . LEU A 1 97 ? -15.969 -1.688 -3.451 1 98.31 97 LEU A C 1
ATOM 747 O O . LEU A 1 97 ? -16.031 -1.765 -2.223 1 98.31 97 LEU A O 1
ATOM 751 N N . VAL A 1 98 ? -15.273 -0.749 -4.066 1 98.44 98 VAL A N 1
ATOM 752 C CA . VAL A 1 98 ? -14.477 0.253 -3.367 1 98.44 98 VAL A CA 1
ATOM 753 C C . VAL A 1 98 ? -15.391 1.154 -2.539 1 98.44 98 VAL A C 1
ATOM 755 O O . VAL A 1 98 ? -15.133 1.39 -1.356 1 98.44 98 VAL A O 1
ATOM 758 N N . LEU A 1 99 ? -16.484 1.588 -3.113 1 98.06 99 LEU A N 1
ATOM 759 C CA . LEU A 1 99 ? -17.391 2.482 -2.416 1 98.06 99 LEU A CA 1
ATOM 760 C C . LEU A 1 99 ? -18.094 1.758 -1.271 1 98.06 99 LEU A C 1
ATOM 762 O O . LEU A 1 99 ? -18.328 2.34 -0.208 1 98.06 99 LEU A O 1
ATOM 766 N N . SER A 1 100 ? -18.438 0.529 -1.516 1 98.62 100 SER A N 1
ATOM 767 C CA . SER A 1 100 ? -19.078 -0.251 -0.463 1 98.62 100 SER A CA 1
ATOM 768 C C . SER A 1 100 ? -18.141 -0.46 0.721 1 98.62 100 SER A C 1
ATOM 770 O O . SER A 1 100 ? -18.531 -0.277 1.874 1 98.62 100 SER A O 1
ATOM 772 N N . SER A 1 101 ? -16.938 -0.869 0.408 1 98.5 101 SER A N 1
ATOM 773 C CA . SER A 1 101 ? -15.961 -1.098 1.467 1 98.5 101 SER A CA 1
ATOM 774 C C . SER A 1 101 ? -15.664 0.185 2.236 1 98.5 101 SER A C 1
ATOM 776 O O . SER A 1 101 ? -15.609 0.178 3.469 1 98.5 101 SER A O 1
ATOM 778 N N . ALA A 1 102 ? -15.484 1.248 1.487 1 98.5 102 ALA A N 1
ATOM 779 C CA . ALA A 1 102 ? -15.195 2.533 2.119 1 98.5 102 ALA A CA 1
ATOM 780 C C . ALA A 1 102 ? -16.359 2.992 2.994 1 98.5 102 ALA A C 1
ATOM 782 O O . ALA A 1 102 ? -16.141 3.494 4.102 1 98.5 102 ALA A O 1
ATOM 783 N N . LEU A 1 103 ? -17.547 2.82 2.473 1 98.56 103 LEU A N 1
ATOM 784 C CA . LEU A 1 103 ? -18.719 3.248 3.221 1 98.56 103 LEU A CA 1
ATOM 785 C C . LEU A 1 103 ? -18.812 2.523 4.559 1 98.56 103 LEU A C 1
ATOM 787 O O . LEU A 1 103 ? -19 3.154 5.602 1 98.56 103 LEU A O 1
ATOM 791 N N . VAL A 1 104 ? -18.672 1.25 4.543 1 98.62 104 VAL A N 1
ATOM 792 C CA . VAL A 1 104 ? -18.75 0.471 5.773 1 98.62 104 VAL A CA 1
ATOM 793 C C . VAL A 1 104 ? -17.594 0.83 6.699 1 98.62 104 VAL A C 1
ATOM 795 O O . VAL A 1 104 ? -17.781 1.011 7.902 1 98.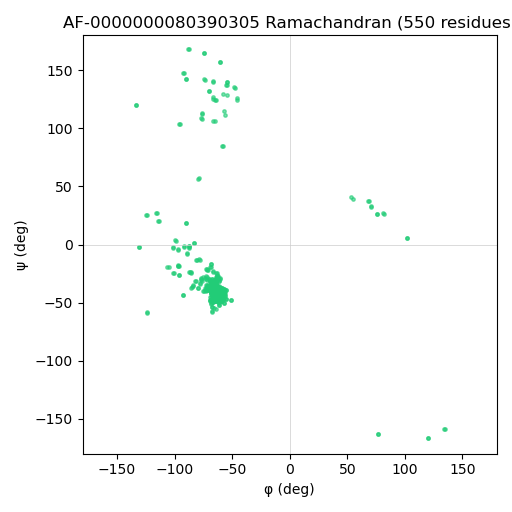62 104 VAL A O 1
ATOM 798 N N . ALA A 1 105 ? -16.375 0.919 6.152 1 98.75 105 ALA A N 1
ATOM 799 C CA . ALA A 1 105 ? -15.203 1.299 6.938 1 98.75 105 ALA A CA 1
ATOM 800 C C . ALA A 1 105 ? -15.398 2.66 7.598 1 98.75 105 ALA A C 1
ATOM 802 O O . ALA A 1 105 ? -15.023 2.855 8.758 1 98.75 105 ALA A O 1
ATOM 803 N N . LEU A 1 106 ? -16.016 3.566 6.898 1 98.75 106 LEU A N 1
ATOM 804 C CA . LEU A 1 106 ? -16.234 4.914 7.41 1 98.75 106 LEU A CA 1
ATOM 805 C C . LEU A 1 106 ? -17.328 4.926 8.469 1 98.75 106 LEU A C 1
ATOM 807 O O . LEU A 1 106 ? -17.234 5.664 9.453 1 98.75 106 LEU A O 1
ATOM 811 N N . LEU A 1 107 ? -18.375 4.164 8.234 1 98.5 107 LEU A N 1
ATOM 812 C CA . LEU A 1 107 ? -19.469 4.086 9.188 1 98.5 107 LEU A CA 1
ATOM 813 C C . LEU A 1 107 ? -18.984 3.553 10.531 1 98.5 107 LEU A C 1
ATOM 815 O O . LEU A 1 107 ? -19.516 3.928 11.578 1 98.5 107 LEU A O 1
ATOM 819 N N . ILE A 1 108 ? -17.984 2.752 10.484 1 98.38 108 ILE A N 1
ATOM 820 C CA . ILE A 1 108 ? -17.406 2.209 11.711 1 98.38 108 ILE A CA 1
ATOM 821 C C . ILE A 1 108 ? -16.266 3.1 12.18 1 98.38 108 ILE A C 1
ATOM 823 O O . ILE A 1 108 ? -16.156 3.42 13.367 1 98.38 108 ILE A O 1
ATOM 827 N N . GLY A 1 109 ? -15.438 3.514 11.266 1 98.75 109 GLY A N 1
ATOM 828 C CA . GLY A 1 109 ? -14.195 4.219 11.57 1 98.75 109 GLY A CA 1
ATOM 829 C C . GLY A 1 109 ? -14.422 5.586 12.18 1 98.75 109 GLY A C 1
ATOM 830 O O . GLY A 1 109 ? -13.781 5.945 13.164 1 98.75 109 GLY A O 1
ATOM 831 N N . ILE A 1 110 ? -15.352 6.328 11.633 1 98.69 110 ILE A N 1
ATOM 832 C CA . ILE A 1 110 ? -15.57 7.699 12.086 1 98.69 110 ILE A CA 1
ATOM 833 C C . ILE A 1 110 ? -16.109 7.691 13.508 1 98.69 110 ILE A C 1
ATOM 835 O O . ILE A 1 110 ? -15.547 8.336 14.398 1 98.69 110 ILE A O 1
ATOM 839 N N . PRO A 1 111 ? -17.156 6.906 13.852 1 98.62 111 PRO A N 1
ATOM 840 C CA . PRO A 1 111 ? -17.609 6.848 15.234 1 98.62 111 PRO A CA 1
ATOM 841 C C . PRO A 1 111 ? -16.547 6.344 16.203 1 98.62 111 PRO A C 1
ATOM 843 O O . PRO A 1 111 ? -16.422 6.855 17.312 1 98.62 111 PRO A O 1
ATOM 846 N N . THR A 1 112 ? -15.789 5.398 15.789 1 98.75 112 THR A N 1
ATOM 847 C CA . THR A 1 112 ? -14.719 4.891 16.641 1 98.75 112 THR A CA 1
ATOM 848 C C . THR A 1 112 ? -13.672 5.973 16.891 1 98.75 112 THR A C 1
ATOM 850 O O . THR A 1 112 ? -13.188 6.117 18.016 1 98.75 112 THR A O 1
ATOM 853 N N . GLY A 1 113 ? -13.336 6.695 15.812 1 98.75 113 GLY A N 1
ATOM 854 C CA . GLY A 1 113 ? -12.414 7.809 15.969 1 98.75 113 GLY A CA 1
ATOM 855 C C . GLY A 1 113 ? -12.922 8.875 16.922 1 98.75 113 GLY A C 1
ATOM 856 O O . GLY A 1 113 ? -12.156 9.422 17.719 1 98.75 113 GLY A O 1
ATOM 857 N N . ILE A 1 114 ? -14.203 9.117 16.844 1 98.44 114 ILE A N 1
ATOM 858 C CA . ILE A 1 114 ? -14.82 10.102 17.734 1 98.44 114 ILE A CA 1
ATOM 859 C C . ILE A 1 114 ? -14.758 9.609 19.172 1 98.44 114 ILE A C 1
ATOM 861 O O . ILE A 1 114 ? -14.367 10.352 20.078 1 98.44 114 ILE A O 1
ATOM 865 N N . MET A 1 115 ? -15.102 8.32 19.375 1 98.44 115 MET A N 1
ATOM 866 C CA . MET A 1 115 ? -15.086 7.75 20.719 1 98.44 115 MET A CA 1
ATOM 867 C C . MET A 1 115 ? -13.672 7.777 21.297 1 98.44 115 MET A C 1
ATOM 869 O O . MET A 1 115 ? -13.492 8.07 22.484 1 98.44 115 MET A O 1
ATOM 873 N N . ALA A 1 116 ? -12.727 7.531 20.469 1 98.5 116 ALA A N 1
ATOM 874 C CA . ALA A 1 116 ? -11.336 7.512 20.922 1 98.5 116 ALA A CA 1
ATOM 875 C C . ALA A 1 116 ? -10.836 8.922 21.234 1 98.5 116 ALA A C 1
ATOM 877 O O . ALA A 1 116 ? -9.969 9.102 22.094 1 98.5 116 ALA A O 1
ATOM 878 N N . ALA A 1 117 ? -11.422 9.875 20.547 1 97.81 117 ALA A N 1
ATOM 879 C CA . ALA A 1 117 ? -11.039 11.258 20.797 1 97.81 117 ALA A CA 1
ATOM 880 C C . ALA A 1 117 ? -11.602 11.758 22.125 1 97.81 117 ALA A C 1
ATOM 882 O O . ALA A 1 117 ? -10.992 12.602 22.781 1 97.81 117 ALA A O 1
ATOM 883 N N . LYS A 1 118 ? -12.727 11.219 22.547 1 95.94 118 LYS A N 1
ATOM 884 C CA . LYS A 1 118 ? -13.445 11.734 23.703 1 95.94 118 LYS A CA 1
ATOM 885 C C . LYS A 1 118 ? -13.102 10.93 24.953 1 95.94 118 LYS A C 1
ATOM 887 O O . LYS A 1 118 ? -13.336 11.383 26.078 1 95.94 118 LYS A O 1
ATOM 892 N N . ASN A 1 119 ? -12.562 9.766 24.75 1 97.62 119 ASN A N 1
ATOM 893 C CA . ASN A 1 119 ? -12.266 8.883 25.875 1 97.62 119 ASN A CA 1
ATOM 894 C C . ASN A 1 119 ? -10.867 8.297 25.781 1 97.62 119 ASN A C 1
ATOM 896 O O . ASN A 1 119 ? -10.602 7.457 24.906 1 97.62 119 ASN A O 1
ATOM 900 N N . GLU A 1 120 ? -10.016 8.539 26.734 1 97.56 120 GLU A N 1
ATOM 901 C CA . GLU A 1 120 ? -8.617 8.117 26.719 1 97.56 120 GLU A CA 1
ATOM 902 C C . GLU A 1 120 ? -8.508 6.602 26.844 1 97.56 120 GLU A C 1
ATOM 904 O O . GLU A 1 120 ? -7.586 5.996 26.281 1 97.56 120 GLU A O 1
ATOM 909 N N . THR A 1 121 ? -9.406 6.066 27.578 1 98.19 121 THR A N 1
ATOM 910 C CA . THR A 1 121 ? -9.391 4.613 27.703 1 98.19 121 THR A CA 1
ATOM 911 C C . THR A 1 121 ? -9.656 3.951 26.359 1 98.19 121 THR A C 1
ATOM 913 O O . THR A 1 121 ? -8.969 2.998 25.984 1 98.19 121 THR A O 1
ATOM 916 N N . VAL A 1 122 ? -10.609 4.508 25.656 1 98.25 122 VAL A N 1
ATOM 917 C CA . VAL A 1 122 ? -10.922 3.982 24.328 1 98.25 122 VAL A CA 1
ATOM 918 C C . VAL A 1 122 ? -9.734 4.188 23.391 1 98.25 122 VAL A C 1
ATOM 920 O O . VAL A 1 122 ? -9.375 3.291 22.625 1 98.25 122 VAL A O 1
ATOM 923 N N . PHE A 1 123 ? -9.109 5.25 23.547 1 98 123 PHE A N 1
ATOM 924 C CA . PHE A 1 123 ? -7.953 5.574 22.719 1 98 123 PHE A CA 1
ATOM 925 C C . PHE A 1 123 ? -6.836 4.559 22.922 1 98 123 PHE A C 1
ATOM 927 O O . PHE A 1 123 ? -6.266 4.047 21.953 1 98 123 PHE A O 1
ATOM 934 N N . HIS A 1 124 ? -6.613 4.23 24.125 1 97.12 124 HIS A N 1
ATOM 935 C CA . HIS A 1 124 ? -5.508 3.342 24.453 1 97.12 124 HIS A CA 1
ATOM 936 C C . HIS A 1 124 ? -5.805 1.906 24.031 1 97.12 124 HIS A C 1
ATOM 938 O O . HIS A 1 124 ? -4.883 1.116 23.812 1 97.12 124 HIS A O 1
ATOM 944 N N . ILE A 1 125 ? -7.023 1.6 23.859 1 97.75 125 ILE A N 1
ATOM 945 C CA . ILE A 1 125 ? -7.422 0.278 23.391 1 97.75 125 ILE A CA 1
ATOM 946 C C . ILE A 1 125 ? -7.375 0.242 21.859 1 97.75 125 ILE A C 1
ATOM 948 O O . ILE A 1 125 ? -6.879 -0.719 21.266 1 97.75 125 ILE A O 1
ATOM 952 N N . VAL A 1 126 ? -7.742 1.306 21.219 1 98.19 126 VAL A N 1
ATOM 953 C CA . VAL A 1 126 ? -7.887 1.37 19.766 1 98.19 126 VAL A CA 1
ATOM 954 C C . VAL A 1 126 ? -6.516 1.498 19.109 1 98.19 126 VAL A C 1
ATOM 956 O O . VAL A 1 126 ? -6.262 0.906 18.062 1 98.19 126 VAL A O 1
ATOM 959 N N . LYS A 1 127 ? -5.648 2.145 19.734 1 96.94 127 LYS A N 1
ATOM 960 C CA . LYS A 1 127 ? -4.363 2.492 19.141 1 96.94 127 LYS A CA 1
ATOM 961 C C . LYS A 1 127 ? -3.574 1.242 18.766 1 96.94 127 LYS A C 1
ATOM 963 O O . LYS A 1 127 ? -3.154 1.088 17.609 1 96.94 127 LYS A O 1
ATOM 968 N N . PRO A 1 128 ? -3.367 0.291 19.656 1 94.25 128 PRO A N 1
ATOM 969 C CA . PRO A 1 128 ? -2.613 -0.904 19.281 1 94.25 128 PRO A CA 1
ATOM 970 C C . PRO A 1 128 ? -3.338 -1.745 18.234 1 94.25 128 PRO A C 1
ATOM 972 O O . PRO A 1 128 ? -2.695 -2.389 17.391 1 94.25 128 PRO A O 1
ATOM 975 N N . ILE A 1 129 ? -4.629 -1.753 18.219 1 96.44 129 ILE A N 1
ATOM 976 C CA . ILE A 1 129 ? -5.414 -2.477 17.234 1 96.44 129 ILE A CA 1
ATOM 977 C C . ILE A 1 129 ? -5.168 -1.884 15.844 1 96.44 129 ILE A C 1
ATOM 979 O O . ILE A 1 129 ? -4.949 -2.617 14.875 1 96.44 129 ILE A O 1
ATOM 983 N N . LEU A 1 130 ? -5.133 -0.554 15.836 1 96.88 130 LEU A N 1
ATOM 984 C CA . LEU A 1 130 ? -4.875 0.138 14.578 1 96.88 130 LEU A CA 1
ATOM 985 C C . LEU A 1 130 ? -3.469 -0.159 14.062 1 96.88 130 LEU A C 1
ATOM 987 O O . LEU A 1 130 ? -3.268 -0.356 12.867 1 96.88 130 LEU A O 1
ATOM 991 N N . ASP A 1 131 ? -2.596 -0.203 15.039 1 91.81 131 ASP A N 1
ATOM 992 C CA . ASP A 1 131 ? -1.213 -0.49 14.664 1 91.81 131 ASP A CA 1
ATOM 993 C C . ASP A 1 131 ? -1.083 -1.889 14.062 1 91.81 131 ASP A C 1
ATOM 995 O O . ASP A 1 131 ? -0.373 -2.084 13.078 1 91.81 131 ASP A O 1
ATOM 999 N N . PHE A 1 132 ? -1.767 -2.785 14.594 1 90.88 132 PHE A N 1
ATOM 1000 C CA . PHE A 1 132 ? -1.756 -4.152 14.094 1 90.88 132 PHE A CA 1
ATOM 1001 C C . PHE A 1 132 ? -2.412 -4.23 12.719 1 90.88 132 PHE A C 1
ATOM 1003 O O . PHE A 1 132 ? -1.89 -4.875 11.812 1 90.88 132 PHE A O 1
ATOM 1010 N N . MET A 1 133 ? -3.512 -3.525 12.547 1 94.88 133 MET A N 1
ATOM 1011 C CA . MET A 1 133 ? -4.254 -3.521 11.289 1 94.88 133 MET A CA 1
ATOM 1012 C C . MET A 1 133 ? -3.396 -2.967 10.156 1 94.88 133 MET A C 1
ATOM 1014 O O . MET A 1 133 ? -3.506 -3.416 9.008 1 94.88 133 MET A O 1
ATOM 1018 N N . GLN A 1 134 ? -2.5 -2.107 10.484 1 92.69 134 GLN A N 1
ATOM 1019 C CA . GLN A 1 134 ? -1.771 -1.401 9.43 1 92.69 134 GLN A CA 1
ATOM 1020 C C . GLN A 1 134 ? -0.429 -2.07 9.148 1 92.69 134 GLN A C 1
ATOM 1022 O O . GLN A 1 134 ? 0.167 -1.856 8.094 1 92.69 134 GLN A O 1
ATOM 1027 N N . THR A 1 135 ? 0.026 -2.885 10.117 1 89.38 135 THR A N 1
ATOM 1028 C CA . THR A 1 135 ? 1.345 -3.486 9.953 1 89.38 135 THR A CA 1
ATOM 1029 C C . THR A 1 135 ? 1.229 -4.895 9.375 1 89.38 135 THR A C 1
ATOM 1031 O O . THR A 1 135 ? 2.123 -5.352 8.656 1 89.38 135 THR A O 1
ATOM 1034 N N . MET A 1 136 ? 0.12 -5.5 9.617 1 93.81 136 MET A N 1
ATOM 1035 C CA . MET A 1 136 ? -0.112 -6.836 9.086 1 93.81 136 MET A CA 1
ATOM 1036 C C . MET A 1 136 ? -0.297 -6.793 7.57 1 93.81 136 MET A C 1
ATOM 1038 O O . MET A 1 136 ? -1.002 -5.926 7.051 1 93.81 136 MET A O 1
ATOM 1042 N N . PRO A 1 137 ? 0.417 -7.691 6.883 1 94.12 137 PRO A N 1
ATOM 1043 C CA . PRO A 1 137 ? 0.163 -7.75 5.441 1 94.12 137 PRO A CA 1
ATOM 1044 C C . PRO A 1 137 ? -1.312 -7.973 5.109 1 94.12 137 PRO A C 1
ATOM 1046 O O . PRO A 1 137 ? -1.971 -8.805 5.742 1 94.12 137 PRO A O 1
ATOM 1049 N N . SER A 1 138 ? -1.75 -7.25 4.137 1 95.62 138 SER A N 1
ATOM 1050 C CA . SER A 1 138 ? -3.174 -7.242 3.816 1 95.62 138 SER A CA 1
ATOM 1051 C C . SER A 1 138 ? -3.65 -8.625 3.379 1 95.62 138 SER A C 1
ATOM 1053 O O . SER A 1 138 ? -4.793 -9 3.646 1 95.62 138 SER A O 1
ATOM 1055 N N . PHE A 1 139 ? -2.781 -9.422 2.818 1 96 139 PHE A N 1
ATOM 1056 C CA . PHE A 1 139 ? -3.094 -10.758 2.322 1 96 139 PHE A CA 1
ATOM 1057 C C . PHE A 1 139 ? -3.574 -11.656 3.457 1 96 139 PHE A C 1
ATOM 1059 O O . PHE A 1 139 ? -4.375 -12.57 3.236 1 96 139 PHE A O 1
ATOM 1066 N N . VAL A 1 140 ? -3.076 -11.406 4.621 1 95.5 140 VAL A N 1
ATOM 1067 C CA . VAL A 1 140 ? -3.385 -12.258 5.762 1 95.5 140 VAL A CA 1
ATOM 1068 C C . VAL A 1 140 ? -4.863 -12.117 6.125 1 95.5 140 VAL A C 1
ATOM 1070 O O . VAL A 1 140 ? -5.492 -13.086 6.57 1 95.5 140 VAL A O 1
ATOM 1073 N N . TYR A 1 141 ? -5.453 -11 5.891 1 96.5 141 TYR A N 1
ATOM 1074 C CA . TYR A 1 141 ? -6.855 -10.758 6.215 1 96.5 141 TYR A CA 1
ATOM 1075 C C . TYR A 1 141 ? -7.77 -11.578 5.32 1 96.5 141 TYR A C 1
ATOM 1077 O O . TYR A 1 141 ? -8.938 -11.797 5.648 1 96.5 141 TYR A O 1
ATOM 1085 N N . LEU A 1 142 ? -7.234 -12.031 4.184 1 97.12 142 LEU A N 1
ATOM 1086 C CA . LEU A 1 142 ? -8.055 -12.781 3.236 1 97.12 142 LEU A CA 1
ATOM 1087 C C . LEU A 1 142 ? -8.422 -14.148 3.797 1 97.12 142 LEU A C 1
ATOM 1089 O O . LEU A 1 142 ? -9.5 -14.672 3.516 1 97.12 142 LEU A O 1
ATOM 1093 N N . ILE A 1 143 ? -7.578 -14.703 4.578 1 96 143 ILE A N 1
ATOM 1094 C CA . ILE A 1 143 ? -7.719 -16.094 5.012 1 96 143 ILE A CA 1
ATOM 1095 C C . ILE A 1 143 ? -8.938 -16.219 5.926 1 96 143 ILE A C 1
ATOM 1097 O O . ILE A 1 143 ? -9.859 -16.984 5.633 1 96 143 ILE A O 1
ATOM 1101 N N . PRO A 1 144 ? -9 -15.469 7.027 1 95.19 144 PRO A N 1
ATOM 1102 C CA . PRO A 1 144 ? -10.219 -15.602 7.828 1 95.19 144 PRO A CA 1
ATOM 1103 C C . PRO A 1 144 ? -11.469 -15.133 7.082 1 95.19 144 PRO A C 1
ATOM 1105 O O . PRO A 1 144 ? -12.562 -15.656 7.312 1 95.19 144 PRO A O 1
ATOM 1108 N N . ALA A 1 145 ? -11.336 -14.172 6.223 1 96.31 145 ALA A N 1
ATOM 1109 C CA . ALA A 1 145 ? -12.477 -13.703 5.441 1 96.31 145 ALA A CA 1
ATOM 1110 C C . ALA A 1 145 ? -13.07 -14.844 4.609 1 96.31 145 ALA A C 1
ATOM 1112 O O . ALA A 1 145 ? -14.289 -14.992 4.527 1 96.31 145 ALA A O 1
ATOM 1113 N N . VAL A 1 146 ? -12.188 -15.625 4.008 1 95.62 146 VAL A N 1
ATOM 1114 C CA . VAL A 1 146 ? -12.633 -16.734 3.174 1 95.62 146 VAL A CA 1
ATOM 1115 C C . VAL A 1 146 ? -13.297 -17.812 4.043 1 95.62 146 VAL A C 1
ATOM 1117 O O . VAL A 1 146 ? -14.258 -18.453 3.619 1 95.62 146 VAL A O 1
ATOM 1120 N N . ILE A 1 147 ? -12.812 -17.953 5.227 1 93.19 147 ILE A N 1
ATOM 1121 C CA . ILE A 1 147 ? -13.352 -18.969 6.137 1 93.19 147 ILE A CA 1
ATOM 1122 C C . ILE A 1 147 ? -14.766 -18.578 6.562 1 93.19 147 ILE A C 1
ATOM 1124 O O . ILE A 1 147 ? -15.656 -19.422 6.609 1 93.19 147 ILE A O 1
ATOM 1128 N N . PHE A 1 148 ? -14.977 -17.297 6.77 1 94.5 148 PHE A N 1
ATOM 1129 C CA . PHE A 1 148 ? -16.266 -16.828 7.273 1 94.5 148 PHE A CA 1
ATOM 1130 C C . PHE A 1 148 ? -17.281 -16.703 6.141 1 94.5 148 PHE A C 1
ATOM 1132 O O . PHE A 1 148 ? -18.469 -16.969 6.332 1 94.5 148 PHE A O 1
ATOM 1139 N N . PHE A 1 149 ? -16.781 -16.375 4.938 1 95.81 149 PHE A N 1
ATOM 1140 C CA . PHE A 1 149 ? -17.75 -15.875 3.969 1 95.81 149 PHE A CA 1
ATOM 1141 C C . PHE A 1 149 ? -17.609 -16.594 2.633 1 95.81 149 PHE A C 1
ATOM 1143 O O . PHE A 1 149 ? -18.375 -16.359 1.706 1 95.81 149 PHE A O 1
ATOM 1150 N N . GLY A 1 150 ? -16.641 -17.5 2.504 1 93.81 150 GLY A N 1
ATOM 1151 C CA . GLY A 1 150 ? -16.391 -18.141 1.228 1 93.81 150 GLY A CA 1
ATOM 1152 C C . GLY A 1 150 ? -15.648 -17.266 0.244 1 93.81 150 GLY A C 1
ATOM 1153 O O . GLY A 1 150 ? -14.992 -16.297 0.641 1 93.81 150 GLY A O 1
ATOM 1154 N N . LEU A 1 151 ? -15.688 -17.641 -1.004 1 96 151 LEU A N 1
ATOM 1155 C CA . LEU A 1 151 ? -15 -16.891 -2.047 1 96 151 LEU A CA 1
ATOM 1156 C C . LEU A 1 151 ? -15.938 -15.867 -2.678 1 96 151 LEU A C 1
ATOM 1158 O O . LEU A 1 151 ? -17.156 -16.016 -2.629 1 96 151 LEU A O 1
ATOM 1162 N N . GLY A 1 152 ? -15.359 -14.812 -3.064 1 96.69 152 GLY A N 1
ATOM 1163 C CA . GLY A 1 152 ? -16.188 -13.859 -3.783 1 96.69 152 GLY A CA 1
ATOM 1164 C C . GLY A 1 152 ? -15.992 -12.43 -3.314 1 96.69 152 GLY A C 1
ATOM 1165 O O . GLY A 1 152 ? -14.953 -12.086 -2.756 1 96.69 152 GLY A O 1
ATOM 1166 N N . ASN A 1 153 ? -16.984 -11.594 -3.598 1 97.44 153 ASN A N 1
ATOM 1167 C CA . ASN A 1 153 ? -16.906 -10.156 -3.334 1 97.44 153 ASN A CA 1
ATOM 1168 C C . ASN A 1 153 ? -16.953 -9.859 -1.838 1 97.44 153 ASN A C 1
ATOM 1170 O O . ASN A 1 153 ? -16.234 -8.984 -1.35 1 97.44 153 ASN A O 1
ATOM 1174 N N . VAL A 1 154 ? -17.703 -10.625 -1.144 1 97.56 154 VAL A N 1
ATOM 1175 C CA . VAL A 1 154 ? -17.953 -10.312 0.258 1 97.56 154 VAL A CA 1
ATOM 1176 C C . VAL A 1 154 ? -16.672 -10.469 1.07 1 97.56 154 VAL A C 1
ATOM 1178 O O . VAL A 1 154 ? -16.266 -9.547 1.781 1 97.56 154 VAL A O 1
ATOM 1181 N N . PRO A 1 155 ? -16.016 -11.648 0.981 1 97.12 155 PRO A N 1
ATOM 1182 C CA . PRO A 1 155 ? -14.766 -11.75 1.732 1 97.12 155 PRO A CA 1
ATOM 1183 C C . PRO A 1 155 ? -13.734 -10.711 1.299 1 97.12 155 PRO A C 1
ATOM 1185 O O . PRO A 1 155 ? -12.969 -10.211 2.129 1 97.12 155 PRO A O 1
ATOM 1188 N N . GLY A 1 156 ? -13.656 -10.398 -0.036 1 97.25 156 GLY A N 1
ATOM 1189 C CA . GLY A 1 156 ? -12.797 -9.32 -0.506 1 97.25 156 GLY A CA 1
ATOM 1190 C C . GLY A 1 156 ? -13.086 -7.988 0.154 1 97.25 156 GLY A C 1
ATOM 1191 O O . GLY A 1 156 ? -12.164 -7.277 0.565 1 97.25 156 GLY A O 1
ATOM 1192 N N . LEU A 1 157 ? -14.344 -7.695 0.267 1 98 157 LEU A N 1
ATOM 1193 C CA . LEU A 1 157 ? -14.766 -6.449 0.899 1 98 157 LEU A CA 1
ATOM 1194 C C . LEU A 1 157 ? -14.383 -6.434 2.375 1 98 157 LEU A C 1
ATOM 1196 O O . LEU A 1 157 ? -13.938 -5.406 2.896 1 98 157 LEU A O 1
ATOM 1200 N N . VAL A 1 158 ? -14.578 -7.516 3.076 1 97.38 158 VAL A N 1
ATOM 1201 C CA . VAL A 1 158 ? -14.289 -7.594 4.504 1 97.38 158 VAL A CA 1
ATOM 1202 C C . VAL A 1 158 ? -12.805 -7.34 4.75 1 97.38 158 VAL A C 1
ATOM 1204 O O . VAL A 1 158 ? -12.438 -6.551 5.625 1 97.38 158 VAL A O 1
ATOM 1207 N N . ALA A 1 159 ? -11.969 -8.023 3.975 1 97.69 159 ALA A N 1
ATOM 1208 C CA . ALA A 1 159 ? -10.531 -7.785 4.074 1 97.69 159 ALA A CA 1
ATOM 1209 C C . ALA A 1 159 ? -10.195 -6.324 3.783 1 97.69 159 ALA A C 1
ATOM 1211 O O . ALA A 1 159 ? -9.344 -5.734 4.449 1 97.69 159 ALA A O 1
ATOM 1212 N N . THR A 1 160 ? -10.852 -5.723 2.824 1 98.44 160 THR A N 1
ATOM 1213 C CA . THR A 1 160 ? -10.633 -4.332 2.43 1 98.44 160 THR A CA 1
ATOM 1214 C C . THR A 1 160 ? -11.039 -3.383 3.553 1 98.44 160 THR A C 1
ATOM 1216 O O . THR A 1 160 ? -10.344 -2.404 3.824 1 98.44 160 THR A O 1
ATOM 1219 N N . ILE A 1 161 ? -12.117 -3.664 4.207 1 98.38 161 ILE A N 1
ATOM 1220 C CA . ILE A 1 161 ? -12.594 -2.84 5.312 1 98.38 161 ILE A CA 1
ATOM 1221 C C . ILE A 1 161 ? -11.539 -2.789 6.414 1 98.38 161 ILE A C 1
ATOM 1223 O O . ILE A 1 161 ? -11.195 -1.711 6.906 1 98.38 161 ILE A O 1
ATOM 1227 N N . VAL A 1 162 ? -11.023 -3.939 6.77 1 97.81 162 VAL A N 1
ATOM 1228 C CA . VAL A 1 162 ? -10.039 -4.035 7.844 1 97.81 162 VAL A CA 1
ATOM 1229 C C . VAL A 1 162 ? -8.797 -3.238 7.477 1 97.81 162 VAL A C 1
ATOM 1231 O O . VAL A 1 162 ? -8.266 -2.479 8.297 1 97.81 162 VAL A O 1
ATOM 1234 N N . PHE A 1 163 ? -8.414 -3.383 6.281 1 97.81 163 PHE A N 1
ATOM 1235 C CA . PHE A 1 163 ? -7.176 -2.77 5.816 1 97.81 163 PHE A CA 1
ATOM 1236 C C . PHE A 1 163 ? -7.332 -1.259 5.691 1 97.81 163 PHE A C 1
ATOM 1238 O O . PHE A 1 163 ? -6.414 -0.504 6.016 1 97.81 163 PHE A O 1
ATOM 1245 N N . ALA A 1 164 ? -8.461 -0.755 5.273 1 98.5 164 ALA A N 1
ATOM 1246 C CA . ALA A 1 164 ? -8.625 0.631 4.848 1 98.5 164 ALA A CA 1
ATOM 1247 C C . ALA A 1 164 ? -9.18 1.491 5.984 1 98.5 164 ALA A C 1
ATOM 1249 O O . ALA A 1 164 ? -9.156 2.723 5.906 1 98.5 164 ALA A O 1
ATOM 1250 N N . MET A 1 165 ? -9.508 0.985 7.086 1 98.69 165 MET A N 1
ATOM 1251 C CA . MET A 1 165 ? -10.281 1.674 8.117 1 98.69 165 MET A CA 1
ATOM 1252 C C . MET A 1 165 ? -9.375 2.537 8.984 1 98.69 165 MET A C 1
ATOM 1254 O O . MET A 1 165 ? -9.758 3.645 9.375 1 98.69 165 MET A O 1
ATOM 1258 N N . PRO A 1 166 ? -8.18 2.102 9.242 1 98.62 166 PRO A N 1
ATOM 1259 C CA . PRO A 1 166 ? -7.387 2.744 10.297 1 98.62 166 PRO A CA 1
ATOM 1260 C C . PRO A 1 166 ? -7.176 4.234 10.047 1 98.62 166 PRO A C 1
ATOM 1262 O O . PRO A 1 166 ? -7.352 5.047 10.961 1 98.62 166 PRO A O 1
ATOM 1265 N N . PRO A 1 167 ? -6.906 4.66 8.836 1 98.19 167 PRO A N 1
ATOM 1266 C CA . PRO A 1 167 ? -6.703 6.102 8.656 1 98.19 167 PRO A CA 1
ATOM 1267 C C . PRO A 1 167 ? -7.957 6.914 8.969 1 98.19 167 PRO A C 1
ATOM 1269 O O . PRO A 1 167 ? -7.855 8.039 9.461 1 98.19 167 PRO A O 1
ATOM 1272 N N . ALA A 1 168 ? -9.102 6.375 8.664 1 98.5 168 ALA A N 1
ATOM 1273 C CA . ALA A 1 168 ? -10.344 7.062 9 1 98.5 168 ALA A CA 1
ATOM 1274 C C . ALA A 1 168 ? -10.477 7.254 10.508 1 98.5 168 ALA A C 1
ATOM 1276 O O . ALA A 1 168 ? -10.883 8.32 10.969 1 98.5 168 ALA A O 1
ATOM 1277 N N . ILE A 1 169 ? -10.102 6.266 11.281 1 98.81 169 ILE A N 1
ATOM 1278 C CA . ILE A 1 169 ? -10.172 6.34 12.742 1 98.81 169 ILE A CA 1
ATOM 1279 C C . ILE A 1 169 ? -9.133 7.336 13.258 1 98.81 169 ILE A C 1
ATOM 1281 O O . ILE A 1 169 ? -9.453 8.227 14.047 1 98.81 169 ILE A O 1
ATOM 1285 N N . ARG A 1 170 ? -7.957 7.223 12.789 1 98.69 170 ARG A N 1
ATOM 1286 C CA . ARG A 1 170 ? -6.852 8.039 13.273 1 98.69 170 ARG A CA 1
ATOM 1287 C C . ARG A 1 170 ? -7.082 9.516 12.961 1 98.69 170 ARG A C 1
ATOM 1289 O O . ARG A 1 170 ? -6.883 10.375 13.82 1 98.69 170 ARG A O 1
ATOM 1296 N N . LEU A 1 171 ? -7.504 9.789 11.734 1 98.5 171 LEU A N 1
ATOM 1297 C CA . LEU A 1 171 ? -7.633 11.18 11.32 1 98.5 171 LEU A CA 1
ATOM 1298 C C . LEU A 1 171 ? -8.891 11.805 11.914 1 98.5 171 LEU A C 1
ATOM 1300 O O . LEU A 1 171 ? -8.914 13 12.211 1 98.5 171 LEU A O 1
ATOM 1304 N N . THR A 1 172 ? -9.891 10.961 12.125 1 98.69 172 THR A N 1
ATOM 1305 C CA . THR A 1 172 ? -11.039 11.461 12.867 1 98.69 172 THR A CA 1
ATOM 1306 C C . THR A 1 172 ? -10.648 11.812 14.305 1 98.69 172 THR A C 1
ATOM 1308 O O . THR A 1 172 ? -10.969 12.898 14.789 1 98.69 172 THR A O 1
ATOM 1311 N N . ASN A 1 173 ? -9.961 10.906 14.953 1 98.75 173 ASN A N 1
ATOM 1312 C CA . ASN A 1 173 ? -9.461 11.156 16.297 1 98.75 173 ASN A CA 1
ATOM 1313 C C . ASN A 1 173 ? -8.609 12.422 16.359 1 98.75 173 ASN A C 1
ATOM 1315 O O . ASN A 1 173 ? -8.828 13.273 17.219 1 98.75 173 ASN A O 1
ATOM 1319 N N . LEU A 1 174 ? -7.738 12.555 15.461 1 98.06 174 LEU A N 1
ATOM 1320 C CA . LEU A 1 174 ? -6.844 13.711 15.406 1 98.06 174 LEU A CA 1
ATOM 1321 C C . LEU A 1 174 ? -7.629 14.992 15.172 1 98.06 174 LEU A C 1
ATOM 1323 O O . LEU A 1 174 ? -7.375 16.016 15.828 1 98.06 174 LEU A O 1
ATOM 1327 N N . GLY A 1 175 ? -8.523 14.93 14.195 1 97.81 175 GLY A N 1
ATOM 1328 C CA . GLY A 1 175 ? -9.32 16.109 13.891 1 97.81 175 GLY A CA 1
ATOM 1329 C C . GLY A 1 175 ? -10.102 16.625 15.086 1 97.81 175 GLY A C 1
ATOM 1330 O O . GLY A 1 175 ? -10.117 17.828 15.344 1 97.81 175 GLY A O 1
ATOM 1331 N N . ILE A 1 176 ? -10.625 15.789 15.828 1 97.75 176 ILE A N 1
ATOM 1332 C CA . ILE A 1 176 ? -11.43 16.172 16.984 1 97.75 176 ILE A CA 1
ATOM 1333 C C . ILE A 1 176 ? -10.531 16.703 18.094 1 97.75 176 ILE A C 1
ATOM 1335 O O . ILE A 1 176 ? -10.828 17.719 18.719 1 97.75 176 ILE A O 1
ATOM 1339 N N . ARG A 1 177 ? -9.438 16.109 18.297 1 97.06 177 ARG A N 1
ATOM 1340 C CA . ARG A 1 177 ? -8.531 16.484 19.375 1 97.06 177 ARG A CA 1
ATOM 1341 C C . ARG A 1 177 ? -7.852 17.828 19.078 1 97.06 177 ARG A C 1
ATOM 1343 O O . ARG A 1 177 ? -7.418 18.531 20 1 97.06 177 ARG A O 1
ATOM 1350 N N . GLN A 1 178 ? -7.852 18.094 17.844 1 96.06 178 GLN A N 1
ATOM 1351 C CA . GLN A 1 178 ? -7.148 19.312 17.453 1 96.06 178 GLN A CA 1
ATOM 1352 C C . GLN A 1 178 ? -8.062 20.531 17.531 1 96.06 178 GLN A C 1
ATOM 1354 O O . GLN A 1 178 ? -7.621 21.656 17.344 1 96.06 178 GLN A O 1
ATOM 1359 N N . VAL A 1 179 ? -9.297 20.359 17.859 1 95.5 179 VAL A N 1
ATOM 1360 C CA . VAL A 1 179 ? -10.203 21.484 18.047 1 95.5 179 VAL A CA 1
ATOM 1361 C C . VAL A 1 179 ? -9.742 22.344 19.219 1 95.5 179 VAL A C 1
ATOM 1363 O O . VAL A 1 179 ? -9.523 21.828 20.312 1 95.5 179 VAL A O 1
ATOM 1366 N N . PRO A 1 180 ? -9.539 23.609 18.953 1 94.88 180 PRO A N 1
ATOM 1367 C CA . PRO A 1 180 ? -9.062 24.484 20.031 1 94.88 180 PRO A CA 1
ATOM 1368 C C . PRO A 1 180 ? -9.945 24.438 21.266 1 94.88 180 PRO A C 1
ATOM 1370 O O . PRO A 1 180 ? -11.172 24.469 21.156 1 94.88 180 PRO A O 1
ATOM 1373 N N . VAL A 1 181 ? -9.305 24.453 22.344 1 91.12 181 VAL A N 1
ATOM 1374 C CA . VAL A 1 181 ? -9.977 24.359 23.625 1 91.12 181 VAL A CA 1
ATOM 1375 C C . VAL A 1 181 ? -10.867 25.578 23.844 1 91.12 181 VAL A C 1
ATOM 1377 O O . VAL A 1 181 ? -11.945 25.484 24.438 1 91.12 181 VAL A O 1
ATOM 1380 N N . GLU A 1 182 ? -10.414 26.641 23.25 1 92.88 182 GLU A N 1
ATOM 1381 C CA . GLU A 1 182 ? -11.164 27.875 23.391 1 92.88 182 GLU A CA 1
ATOM 1382 C C . GLU A 1 182 ? -12.562 27.75 22.797 1 92.88 182 GLU A C 1
ATOM 1384 O O . GLU A 1 182 ? -13.531 28.266 23.344 1 92.88 182 GLU A O 1
ATOM 1389 N N . LEU A 1 183 ? -12.648 27.094 21.719 1 91.44 183 LEU A N 1
ATOM 1390 C CA . LEU A 1 183 ? -13.93 26.891 21.062 1 91.44 183 LEU A CA 1
ATOM 1391 C C . LEU A 1 183 ? -14.836 25.984 21.891 1 91.44 183 LEU A C 1
ATOM 1393 O O . LEU A 1 183 ? -16.047 26.188 21.938 1 91.44 183 LEU A O 1
ATOM 1397 N N . GLU A 1 184 ? -14.234 25.062 22.516 1 88.19 184 GLU A N 1
ATOM 1398 C CA . GLU A 1 184 ? -14.984 24.141 23.375 1 88.19 184 GLU A CA 1
ATOM 1399 C C . GLU A 1 184 ? -15.516 24.844 24.625 1 88.19 184 GLU A C 1
ATOM 1401 O O . GLU A 1 184 ? -16.641 24.594 25.047 1 88.19 184 GLU A O 1
ATOM 1406 N N . GLU A 1 185 ? -14.688 25.703 25.141 1 89.38 185 GLU A N 1
ATOM 1407 C CA . GLU A 1 185 ? -15.062 26.453 26.344 1 89.38 185 GLU A CA 1
ATOM 1408 C C . GLU A 1 185 ? -16.188 27.453 26.031 1 89.38 185 GLU A C 1
ATOM 1410 O O . GLU A 1 185 ? -17.109 27.625 26.844 1 89.38 185 GLU A O 1
ATOM 1415 N N . VAL A 1 186 ? -16.062 28.047 24.906 1 91.38 186 VAL A N 1
ATOM 1416 C CA . VAL A 1 186 ? -17.094 28.984 24.5 1 91.38 186 VAL A CA 1
ATOM 1417 C C . VAL A 1 186 ? -18.422 28.25 24.312 1 91.38 186 VAL A C 1
ATOM 1419 O O . VAL A 1 186 ? -19.469 28.719 24.781 1 91.38 186 VAL A O 1
ATOM 1422 N N . ALA A 1 187 ? -18.359 27.141 23.703 1 89.44 187 ALA A N 1
ATOM 1423 C CA . ALA A 1 187 ? -19.562 26.344 23.5 1 89.44 187 ALA A CA 1
ATOM 1424 C C . ALA A 1 187 ? -20.172 25.906 24.828 1 89.44 187 ALA A C 1
ATOM 1426 O O . ALA A 1 187 ? -21.391 25.938 25 1 89.44 187 ALA A O 1
ATOM 1427 N N . SER A 1 188 ? -19.359 25.609 25.766 1 87.75 188 SER A N 1
ATOM 1428 C CA . SER A 1 188 ? -19.812 25.188 27.078 1 87.75 188 SER A CA 1
ATOM 1429 C C . SER A 1 188 ? -20.422 26.359 27.859 1 87.75 188 SER A C 1
ATOM 1431 O O . SER A 1 188 ? -21.391 26.188 28.594 1 87.75 188 SER A O 1
ATOM 1433 N N . ALA A 1 189 ? -19.812 27.453 27.672 1 90.88 189 ALA A N 1
ATOM 1434 C CA . ALA A 1 189 ? -20.297 28.641 28.344 1 90.88 189 ALA A CA 1
ATOM 1435 C C . ALA A 1 189 ? -21.703 29 27.875 1 90.88 189 ALA A C 1
ATOM 1437 O O . ALA A 1 189 ? -22.5 29.562 28.625 1 90.88 189 ALA A O 1
ATOM 1438 N N . PHE A 1 190 ? -21.984 28.688 26.672 1 91.19 190 PHE A N 1
ATOM 1439 C CA . PHE A 1 190 ? -23.297 28.969 26.109 1 91.19 190 PHE A CA 1
ATOM 1440 C C . PHE A 1 190 ? -24.297 27.875 26.484 1 91.19 190 PHE A C 1
ATOM 1442 O O . PHE A 1 190 ? -25.469 27.938 26.109 1 91.19 190 PHE A O 1
ATOM 1449 N N . GLY A 1 191 ? -23.891 26.859 27.266 1 89.62 191 GLY A N 1
ATOM 1450 C CA . GLY A 1 191 ? -24.781 25.812 27.781 1 89.62 191 GLY A CA 1
ATOM 1451 C C . GLY A 1 191 ? -25.047 24.719 26.766 1 89.62 191 GLY A C 1
ATOM 1452 O O . GLY A 1 191 ? -26.094 24.062 26.812 1 89.62 191 GLY A O 1
ATOM 1453 N N . THR A 1 192 ? -24.172 24.5 25.859 1 90.69 192 THR A N 1
ATOM 1454 C CA . THR A 1 192 ? -24.375 23.453 24.859 1 90.69 192 THR A CA 1
ATOM 1455 C C . THR A 1 192 ? -24.172 22.078 25.453 1 90.69 192 THR A C 1
ATOM 1457 O O . THR A 1 192 ? -23.328 21.891 26.344 1 90.69 192 THR A O 1
ATOM 1460 N N . THR A 1 193 ? -25.016 21.125 24.984 1 93 193 THR A N 1
ATOM 1461 C CA . THR A 1 193 ? -24.844 19.734 25.391 1 93 193 THR A CA 1
ATOM 1462 C C . THR A 1 193 ? -23.641 19.109 24.688 1 93 193 THR A C 1
ATOM 1464 O O . THR A 1 193 ? -23.141 19.656 23.703 1 93 193 THR A O 1
ATOM 1467 N N . THR A 1 194 ? -23.203 17.984 25.203 1 91.19 194 THR A N 1
ATOM 1468 C CA . THR A 1 194 ? -22.062 17.281 24.625 1 91.19 194 THR A CA 1
ATOM 1469 C C . THR A 1 194 ? -22.328 16.938 23.156 1 91.19 194 THR A C 1
ATOM 1471 O O . THR A 1 194 ? -21.438 17.062 22.312 1 91.19 194 THR A O 1
ATOM 1474 N N . LEU A 1 195 ? -23.484 16.531 22.891 1 94.12 195 LEU A N 1
ATOM 1475 C CA . LEU A 1 195 ? -23.844 16.156 21.531 1 94.12 195 LEU A CA 1
ATOM 1476 C C . LEU A 1 195 ? -23.922 17.391 20.625 1 94.12 195 LEU A C 1
ATOM 1478 O O . LEU A 1 195 ? -23.578 17.328 19.453 1 94.12 195 LEU A O 1
ATOM 1482 N N . GLN A 1 196 ? -24.422 18.5 21.219 1 93.81 196 GLN A N 1
ATOM 1483 C CA . GLN A 1 196 ? -24.484 19.75 20.469 1 93.81 196 GLN A CA 1
ATOM 1484 C C . GLN A 1 196 ? -23.078 20.266 20.141 1 93.81 196 GLN A C 1
ATOM 1486 O O . GLN A 1 196 ? -22.828 20.75 19.047 1 93.81 196 GLN A O 1
ATOM 1491 N N . LYS A 1 197 ? -22.281 20.172 21.109 1 94.38 197 LYS A N 1
ATOM 1492 C CA . LYS A 1 197 ? -20.891 20.609 20.922 1 94.38 197 LYS A CA 1
ATOM 1493 C C . LYS A 1 197 ? -20.203 19.766 19.844 1 94.38 197 LYS A C 1
ATOM 1495 O O . LYS A 1 197 ? -19.469 20.312 19.016 1 94.38 197 LYS A O 1
ATOM 1500 N N . LEU A 1 198 ? -20.438 18.484 19.828 1 95 198 LEU A N 1
ATOM 1501 C CA . LEU A 1 198 ? -19.844 17.578 18.844 1 95 198 LEU A CA 1
ATOM 1502 C C . LEU A 1 198 ? -20.312 17.938 17.438 1 95 198 LEU A C 1
ATOM 1504 O O . LEU A 1 198 ? -19.484 18.109 16.531 1 95 198 LEU A O 1
ATOM 1508 N N . PHE A 1 199 ? -21.547 18.141 17.234 1 95.56 199 PHE A N 1
ATOM 1509 C CA . PHE A 1 199 ? -22.125 18.266 15.898 1 95.56 199 PHE A CA 1
ATOM 1510 C C . PHE A 1 199 ? -22.031 19.703 15.391 1 95.56 199 PHE A C 1
ATOM 1512 O O . PHE A 1 199 ? -21.891 19.922 14.195 1 95.56 199 PHE A O 1
ATOM 1519 N N . LYS A 1 200 ? -21.953 20.656 16.359 1 94.25 200 LYS A N 1
ATOM 1520 C CA . LYS A 1 200 ? -22.031 22.062 15.945 1 94.25 200 LYS A CA 1
ATOM 1521 C C . LYS A 1 200 ? -20.672 22.719 15.992 1 94.25 200 LYS A C 1
ATOM 1523 O O . LYS A 1 200 ? -20.453 23.75 15.352 1 94.25 200 LYS A O 1
ATOM 1528 N N . VAL A 1 201 ? -19.766 22.172 16.703 1 94.38 201 VAL A N 1
ATOM 1529 C CA . VAL A 1 201 ? -18.469 22.828 16.875 1 94.38 201 VAL A CA 1
ATOM 1530 C C . VAL A 1 201 ? -17.359 21.875 16.438 1 94.38 201 VAL A C 1
ATOM 1532 O O . VAL A 1 201 ? -16.688 22.109 15.43 1 94.38 201 VAL A O 1
ATOM 1535 N N . GLU A 1 202 ? -17.25 20.75 17.031 1 96.44 202 GLU A N 1
ATOM 1536 C CA . GLU A 1 202 ? -16.094 19.875 16.859 1 96.44 202 GLU A CA 1
ATOM 1537 C C . GLU A 1 202 ? -16.062 19.297 15.445 1 96.44 202 GLU A C 1
ATOM 1539 O O . GLU A 1 202 ? -15.039 19.391 14.758 1 96.44 202 GLU A O 1
ATOM 1544 N N . LEU A 1 203 ? -17.172 18.719 15 1 96.75 203 LEU A N 1
ATOM 1545 C CA . LEU A 1 203 ? -17.188 18.031 13.719 1 96.75 203 LEU A CA 1
ATOM 1546 C C . LEU A 1 203 ? -16.969 19 12.57 1 96.75 203 LEU A C 1
ATOM 1548 O O . LEU A 1 203 ? -16.156 18.734 11.672 1 96.75 203 LEU A O 1
ATOM 1552 N N . PRO A 1 204 ? -17.609 20.141 12.664 1 95.75 204 PRO A N 1
ATOM 1553 C CA . PRO A 1 204 ? -17.359 21.109 11.594 1 95.75 204 PRO A CA 1
ATOM 1554 C C . PRO A 1 204 ? -15.906 21.562 11.531 1 95.75 204 PRO A C 1
ATOM 1556 O O . PRO A 1 204 ? -15.344 21.703 10.438 1 95.75 204 PRO A O 1
ATOM 1559 N N . VAL A 1 205 ? -15.305 21.766 12.656 1 95.81 205 VAL A N 1
ATOM 1560 C CA . VAL A 1 205 ? -13.922 22.234 12.711 1 95.81 205 VAL A CA 1
ATOM 1561 C C . VAL A 1 205 ? -12.977 21.109 12.305 1 95.81 205 VAL A C 1
ATOM 1563 O O . VAL A 1 205 ? -11.953 21.344 11.664 1 95.81 205 VAL A O 1
ATOM 1566 N N . ALA A 1 206 ? -13.352 19.906 12.547 1 97.19 206 ALA A N 1
ATOM 1567 C CA . ALA A 1 206 ? -12.508 18.734 12.305 1 97.19 206 ALA A CA 1
ATOM 1568 C C . ALA A 1 206 ? -12.703 18.203 10.891 1 97.19 206 ALA A C 1
ATOM 1570 O O . ALA A 1 206 ? -11.977 17.312 10.445 1 97.19 206 ALA A O 1
ATOM 1571 N N . LEU A 1 207 ? -13.656 18.719 10.18 1 96.69 207 LEU A N 1
ATOM 1572 C CA . LEU A 1 207 ? -14.148 18.156 8.93 1 96.69 207 LEU A CA 1
ATOM 1573 C C . LEU A 1 207 ? -13.016 18.016 7.918 1 96.69 207 LEU A C 1
ATOM 1575 O O . LEU A 1 207 ? -12.875 16.969 7.281 1 96.69 207 LEU A O 1
ATOM 1579 N N . PRO A 1 208 ? -12.125 19 7.812 1 96.12 208 PRO A N 1
ATOM 1580 C CA . PRO A 1 208 ? -11.055 18.844 6.828 1 96.12 208 PRO A CA 1
ATOM 1581 C C . PRO A 1 208 ? -10.148 17.656 7.129 1 96.12 208 PRO A C 1
ATOM 1583 O O . PRO A 1 208 ? -9.797 16.891 6.223 1 96.12 208 PRO A O 1
ATOM 1586 N N . THR A 1 209 ? -9.852 17.484 8.375 1 97.19 209 THR A N 1
ATOM 1587 C CA . THR A 1 209 ? -9.008 16.359 8.773 1 97.19 209 THR A CA 1
ATOM 1588 C C . THR A 1 209 ? -9.742 15.031 8.602 1 97.19 209 THR A C 1
ATOM 1590 O O . THR A 1 209 ? -9.164 14.039 8.164 1 97.19 209 THR A O 1
ATOM 1593 N N . ILE A 1 210 ? -11.023 15.031 8.906 1 98.06 210 ILE A N 1
ATOM 1594 C CA . ILE A 1 210 ? -11.852 13.836 8.75 1 98.06 210 ILE A CA 1
ATOM 1595 C C . ILE A 1 210 ? -11.93 13.461 7.27 1 98.06 210 ILE A C 1
ATOM 1597 O O . ILE A 1 210 ? -11.836 12.289 6.918 1 98.06 210 ILE A O 1
ATOM 1601 N N . MET A 1 211 ? -12.031 14.484 6.402 1 97.25 211 MET A N 1
ATOM 1602 C CA . MET A 1 211 ? -12.148 14.234 4.969 1 97.25 211 MET A CA 1
ATOM 1603 C C . MET A 1 211 ? -10.852 13.664 4.41 1 97.25 211 MET A C 1
ATOM 1605 O O . MET A 1 211 ? -10.867 12.867 3.471 1 97.25 211 MET A O 1
ATOM 1609 N N . ALA A 1 212 ? -9.75 14.078 5.016 1 97 212 ALA A N 1
ATOM 1610 C CA . ALA A 1 212 ? -8.484 13.453 4.641 1 97 212 ALA A CA 1
ATOM 1611 C C . ALA A 1 212 ? -8.5 11.953 4.949 1 97 212 ALA A C 1
ATOM 1613 O O . ALA A 1 212 ? -7.973 11.148 4.18 1 97 212 ALA A O 1
ATOM 1614 N N . GLY A 1 213 ? -9.109 11.641 6.086 1 97.94 213 GLY A N 1
ATOM 1615 C CA . GLY A 1 213 ? -9.281 10.242 6.445 1 97.94 213 GLY A CA 1
ATOM 1616 C C . GLY A 1 213 ? -10.195 9.5 5.492 1 97.94 213 GLY A C 1
ATOM 1617 O O . GLY A 1 213 ? -9.93 8.344 5.137 1 97.94 213 GLY A O 1
ATOM 1618 N N . VAL A 1 214 ? -11.172 10.156 5.039 1 98.12 214 VAL A N 1
ATOM 1619 C CA . VAL A 1 214 ? -12.102 9.578 4.074 1 98.12 214 VAL A CA 1
ATOM 1620 C C . VAL A 1 214 ? -11.383 9.305 2.758 1 98.12 214 VAL A C 1
ATOM 1622 O O . VAL A 1 214 ? -11.523 8.227 2.18 1 98.12 214 VAL A O 1
ATOM 1625 N N . ASN A 1 215 ? -10.641 10.297 2.326 1 97.19 215 ASN A N 1
ATOM 1626 C CA . ASN A 1 215 ? -9.883 10.133 1.091 1 97.19 215 ASN A CA 1
ATOM 1627 C C . ASN A 1 215 ? -8.914 8.953 1.18 1 97.19 215 ASN A C 1
ATOM 1629 O O . ASN A 1 215 ? -8.844 8.141 0.26 1 97.19 215 ASN A O 1
ATOM 1633 N N . GLN A 1 216 ? -8.219 8.852 2.295 1 97.44 216 GLN A N 1
ATOM 1634 C CA . GLN A 1 216 ? -7.266 7.762 2.48 1 97.44 216 GLN A CA 1
ATOM 1635 C C . GLN A 1 216 ? -7.973 6.406 2.482 1 97.44 216 GLN A C 1
ATOM 1637 O O . GLN A 1 216 ? -7.465 5.438 1.914 1 97.44 216 GLN A O 1
ATOM 1642 N N . CYS A 1 217 ? -9.125 6.387 3.115 1 98.5 217 CYS A N 1
ATOM 1643 C CA . CYS A 1 217 ? -9.906 5.156 3.18 1 98.5 217 CYS A CA 1
ATOM 1644 C C . CYS A 1 217 ? -10.305 4.688 1.786 1 98.5 217 CYS A C 1
ATOM 1646 O O . CYS A 1 217 ? -10.18 3.506 1.467 1 98.5 217 CYS A O 1
ATOM 1648 N N . ILE A 1 218 ? -10.688 5.566 0.97 1 98 218 ILE A N 1
ATOM 1649 C CA . ILE A 1 218 ? -11.117 5.246 -0.387 1 98 218 ILE A CA 1
ATOM 1650 C C . ILE A 1 218 ? -9.922 4.789 -1.214 1 98 218 ILE A C 1
ATOM 1652 O O . ILE A 1 218 ? -10 3.787 -1.927 1 98 218 ILE A O 1
ATOM 1656 N N . MET A 1 219 ? -8.828 5.488 -1.108 1 96.69 219 MET A N 1
ATOM 1657 C CA . MET A 1 219 ? -7.633 5.148 -1.878 1 96.69 219 MET A CA 1
ATOM 1658 C C . MET A 1 219 ? -7.082 3.787 -1.46 1 96.69 219 MET A C 1
ATOM 1660 O O . MET A 1 219 ? -6.688 2.986 -2.309 1 96.69 219 MET A O 1
ATOM 1664 N N . LEU A 1 220 ? -7.074 3.561 -0.148 1 97.31 220 LEU A N 1
ATOM 1665 C CA . LEU A 1 220 ? -6.586 2.275 0.34 1 97.31 220 LEU A CA 1
ATOM 1666 C C . LEU A 1 220 ? -7.523 1.146 -0.076 1 97.31 220 LEU A C 1
ATOM 1668 O O . LEU A 1 220 ? -7.074 0.027 -0.339 1 97.31 220 LEU A O 1
ATOM 1672 N N . SER A 1 221 ? -8.82 1.435 -0.11 1 98.44 221 SER A N 1
ATOM 1673 C CA . SER A 1 221 ? -9.773 0.443 -0.603 1 98.44 221 SER A CA 1
ATOM 1674 C C . SER A 1 221 ? -9.477 0.068 -2.051 1 98.44 221 SER A C 1
ATOM 1676 O O . SER A 1 221 ? -9.539 -1.108 -2.418 1 98.44 221 SER A O 1
ATOM 1678 N N . LEU A 1 222 ? -9.203 1.042 -2.814 1 97.62 222 LEU A N 1
ATOM 1679 C CA . LEU A 1 222 ? -8.898 0.803 -4.223 1 97.62 222 LEU A CA 1
ATOM 1680 C C . LEU A 1 222 ? -7.621 -0.021 -4.363 1 97.62 222 LEU A C 1
ATOM 1682 O O . LEU A 1 222 ? -7.52 -0.863 -5.258 1 97.62 222 LEU A O 1
ATOM 1686 N N . SER A 1 223 ? -6.695 0.157 -3.512 1 96.25 223 SER A N 1
ATOM 1687 C CA . SER A 1 223 ? -5.418 -0.544 -3.59 1 96.25 223 SER A CA 1
ATOM 1688 C C . SER A 1 223 ? -5.59 -2.033 -3.305 1 96.25 223 SER A C 1
ATOM 1690 O O . SER A 1 223 ? -4.723 -2.84 -3.652 1 96.25 223 SER A O 1
ATOM 1692 N N . MET A 1 224 ? -6.719 -2.422 -2.711 1 97.38 224 MET A N 1
ATOM 1693 C CA . MET A 1 224 ? -6.977 -3.799 -2.299 1 97.38 224 MET A CA 1
ATOM 1694 C C . MET A 1 224 ? -7.699 -4.57 -3.4 1 97.38 224 MET A C 1
ATOM 1696 O O . MET A 1 224 ? -7.891 -5.781 -3.291 1 97.38 224 MET A O 1
ATOM 1700 N N . VAL A 1 225 ? -8.016 -3.98 -4.512 1 97.12 225 VAL A N 1
ATOM 1701 C CA . VAL A 1 225 ? -8.922 -4.605 -5.473 1 97.12 225 VAL A CA 1
ATOM 1702 C C . VAL A 1 225 ? -8.25 -5.824 -6.102 1 97.12 225 VAL A C 1
ATOM 1704 O O . VAL A 1 225 ? -8.891 -6.852 -6.32 1 97.12 225 VAL A O 1
ATOM 1707 N N . VAL A 1 226 ? -6.957 -5.699 -6.391 1 97.12 226 VAL A N 1
ATOM 1708 C CA . VAL A 1 226 ? -6.266 -6.82 -7.02 1 97.12 226 VAL A CA 1
ATOM 1709 C C . VAL A 1 226 ? -6.082 -7.949 -6.008 1 97.12 226 VAL A C 1
ATOM 1711 O O . VAL A 1 226 ? -6.238 -9.125 -6.348 1 97.12 226 VAL A O 1
ATOM 1714 N N . ILE A 1 227 ? -5.77 -7.574 -4.766 1 97 227 ILE A N 1
ATOM 1715 C CA . ILE A 1 227 ? -5.594 -8.547 -3.697 1 97 227 ILE A CA 1
ATOM 1716 C C . ILE A 1 227 ? -6.906 -9.289 -3.455 1 97 227 ILE A C 1
ATOM 1718 O O . ILE A 1 227 ? -6.914 -10.516 -3.309 1 97 227 ILE A O 1
ATOM 1722 N N . ALA A 1 228 ? -7.98 -8.57 -3.463 1 97.69 228 ALA A N 1
ATOM 1723 C CA . ALA A 1 228 ? -9.297 -9.172 -3.262 1 97.69 228 ALA A CA 1
ATOM 1724 C C . ALA A 1 228 ? -9.641 -10.133 -4.395 1 97.69 228 ALA A C 1
ATOM 1726 O O . ALA A 1 228 ? -10.336 -11.125 -4.18 1 97.69 228 ALA A O 1
ATOM 1727 N N . ALA A 1 229 ? -9.133 -9.93 -5.551 1 97.19 229 ALA A N 1
ATOM 1728 C CA . ALA A 1 229 ? -9.406 -10.781 -6.707 1 97.19 229 ALA A CA 1
ATOM 1729 C C . ALA A 1 229 ? -8.82 -12.18 -6.512 1 97.19 229 ALA A C 1
ATOM 1731 O O . ALA A 1 229 ? -9.289 -13.141 -7.117 1 97.19 229 ALA A O 1
ATOM 1732 N N . MET A 1 230 ? -7.812 -12.281 -5.648 1 94.88 230 MET A N 1
ATOM 1733 C CA . MET A 1 230 ? -7.152 -13.562 -5.398 1 94.88 230 MET A CA 1
ATOM 1734 C C . MET A 1 230 ? -8.125 -14.562 -4.781 1 94.88 230 MET A C 1
ATOM 1736 O O . MET A 1 230 ? -7.922 -15.773 -4.879 1 94.88 230 MET A O 1
ATOM 1740 N N . ILE A 1 231 ? -9.156 -13.977 -4.129 1 96.75 231 ILE A N 1
ATOM 1741 C CA . ILE A 1 231 ? -10.117 -14.883 -3.51 1 96.75 231 ILE A CA 1
ATOM 1742 C C . ILE A 1 231 ? -11.484 -14.719 -4.172 1 96.75 231 ILE A C 1
ATOM 1744 O O . ILE A 1 231 ? -12.516 -14.859 -3.52 1 96.75 231 ILE A O 1
ATOM 1748 N N . GLY A 1 232 ? -11.492 -14.312 -5.387 1 96.38 232 GLY A N 1
ATOM 1749 C CA . GLY A 1 232 ? -12.695 -14.438 -6.199 1 96.38 232 GLY A CA 1
ATOM 1750 C C . GLY A 1 232 ? -13.469 -13.141 -6.332 1 96.38 232 GLY A C 1
ATOM 1751 O O . GLY A 1 232 ? -14.57 -13.125 -6.879 1 96.38 232 GLY A O 1
ATOM 1752 N N . ALA A 1 233 ? -12.945 -12.07 -5.832 1 97.19 233 ALA A N 1
ATOM 1753 C CA . ALA A 1 233 ? -13.625 -10.797 -6.047 1 97.19 233 ALA A CA 1
ATOM 1754 C C . ALA A 1 233 ? -13.602 -10.406 -7.52 1 97.19 233 ALA A C 1
ATOM 1756 O O . ALA A 1 233 ? -12.586 -10.578 -8.195 1 97.19 233 ALA A O 1
ATOM 1757 N N . ARG A 1 234 ? -14.711 -9.875 -7.957 1 95.81 234 ARG A N 1
ATOM 1758 C CA . ARG A 1 234 ? -14.828 -9.461 -9.352 1 95.81 234 ARG A CA 1
ATOM 1759 C C . ARG A 1 234 ? -14.336 -8.031 -9.547 1 95.81 234 ARG A C 1
ATOM 1761 O O . ARG A 1 234 ? -14.109 -7.312 -8.57 1 95.81 234 ARG A O 1
ATOM 1768 N N . GLY A 1 235 ? -14.164 -7.645 -10.852 1 97.88 235 GLY A N 1
ATOM 1769 C CA . GLY A 1 235 ? -13.727 -6.293 -11.164 1 97.88 235 GLY A CA 1
ATOM 1770 C C . GLY A 1 235 ? -12.414 -6.254 -11.93 1 97.88 235 GLY A C 1
ATOM 1771 O O . GLY A 1 235 ? -11.961 -7.273 -12.445 1 97.88 235 GLY A O 1
ATOM 1772 N N . LEU A 1 236 ? -11.883 -5.098 -11.977 1 98.44 236 LEU A N 1
ATOM 1773 C CA . LEU A 1 236 ? -10.656 -4.867 -12.742 1 98.44 236 LEU A CA 1
ATOM 1774 C C . LEU A 1 236 ? -9.492 -5.652 -12.148 1 98.44 236 LEU A C 1
ATOM 1776 O O . LEU A 1 236 ? -8.586 -6.062 -12.875 1 98.44 236 LEU A O 1
ATOM 1780 N N . GLY A 1 237 ? -9.555 -5.828 -10.836 1 97.88 237 GLY A N 1
ATOM 1781 C CA . GLY A 1 237 ? -8.5 -6.594 -10.188 1 97.88 237 GLY A CA 1
ATOM 1782 C C . GLY A 1 237 ? -8.367 -8 -10.727 1 97.88 237 GLY A C 1
ATOM 1783 O O . GLY A 1 237 ? -7.254 -8.523 -10.852 1 97.88 237 GLY A O 1
ATOM 1784 N N . TYR A 1 238 ? -9.469 -8.578 -11.023 1 97.19 238 TYR A N 1
ATOM 1785 C CA . TYR A 1 238 ? -9.461 -9.922 -11.594 1 97.19 238 TYR A CA 1
ATOM 1786 C C . TYR A 1 238 ? -8.75 -9.945 -12.938 1 97.19 238 TYR A C 1
ATOM 1788 O O . TYR A 1 238 ? -8.039 -10.898 -13.258 1 97.19 238 TYR A O 1
ATOM 1796 N N . GLN A 1 239 ? -8.953 -8.906 -13.734 1 97.5 239 GLN A N 1
ATOM 1797 C CA . GLN A 1 239 ? -8.297 -8.82 -15.031 1 97.5 239 GLN A CA 1
ATOM 1798 C C . GLN A 1 239 ? -6.785 -8.68 -14.867 1 97.5 239 GLN A C 1
ATOM 1800 O O . GLN A 1 239 ? -6.016 -9.219 -15.664 1 97.5 239 GLN A O 1
ATOM 1805 N N . VAL A 1 240 ? -6.383 -7.934 -13.883 1 97 240 VAL A N 1
ATOM 1806 C CA . VAL A 1 240 ? -4.957 -7.82 -13.594 1 97 240 VAL A CA 1
ATOM 1807 C C . VAL A 1 240 ? -4.402 -9.18 -13.188 1 97 240 VAL A C 1
ATOM 1809 O O . VAL A 1 240 ? -3.35 -9.602 -13.672 1 97 240 VAL A O 1
ATOM 1812 N N . LEU A 1 241 ? -5.109 -9.891 -12.328 1 96.44 241 LEU A N 1
ATOM 1813 C CA . LEU A 1 241 ? -4.695 -11.203 -11.859 1 96.44 241 LEU A CA 1
ATOM 1814 C C . LEU A 1 241 ? -4.582 -12.188 -13.016 1 96.44 241 LEU A C 1
ATOM 1816 O O . LEU A 1 241 ? -3.607 -12.938 -13.102 1 96.44 241 LEU A O 1
ATOM 1820 N N . VAL A 1 242 ? -5.539 -12.227 -13.914 1 96.56 242 VAL A N 1
ATOM 1821 C CA . VAL A 1 242 ? -5.516 -13.094 -15.086 1 96.56 242 VAL A CA 1
ATOM 1822 C C . VAL A 1 242 ? -4.32 -12.742 -15.969 1 96.56 242 VAL A C 1
ATOM 1824 O O . VAL A 1 242 ? -3.65 -13.633 -16.5 1 96.56 242 VAL A O 1
ATOM 1827 N N . GLY A 1 243 ? -4.129 -11.406 -16.125 1 96.19 243 GLY A N 1
ATOM 1828 C CA . GLY A 1 243 ? -2.963 -10.977 -16.891 1 96.19 243 GLY A CA 1
ATOM 1829 C C . GLY A 1 243 ? -1.66 -11.531 -16.344 1 96.19 243 GLY A C 1
ATOM 1830 O O . GLY A 1 243 ? -0.778 -11.914 -17.109 1 96.19 243 GLY A O 1
ATOM 1831 N N . ILE A 1 244 ? -1.554 -11.586 -15.062 1 93.94 244 ILE A N 1
ATOM 1832 C CA . ILE A 1 244 ? -0.355 -12.125 -14.43 1 93.94 244 ILE A CA 1
ATOM 1833 C C . ILE A 1 244 ? -0.276 -13.633 -14.664 1 93.94 244 ILE A C 1
ATOM 1835 O O . ILE A 1 244 ? 0.768 -14.148 -15.07 1 93.94 244 ILE A O 1
ATOM 1839 N N . GLN A 1 245 ? -1.383 -14.328 -14.414 1 93.94 245 GLN A N 1
ATOM 1840 C CA . GLN A 1 245 ? -1.415 -15.789 -14.508 1 93.94 245 GLN A CA 1
ATOM 1841 C C . GLN A 1 245 ? -1.137 -16.25 -15.93 1 93.94 245 GLN A C 1
ATOM 1843 O O . GLN A 1 245 ? -0.483 -17.281 -16.141 1 93.94 245 GLN A O 1
ATOM 1848 N N . ARG A 1 246 ? -1.522 -15.453 -16.859 1 95.56 246 ARG A N 1
ATOM 1849 C CA . ARG A 1 246 ? -1.354 -15.82 -18.25 1 95.56 246 ARG A CA 1
ATOM 1850 C C . ARG A 1 246 ? -0.148 -15.117 -18.875 1 95.56 246 ARG A C 1
ATOM 1852 O O . ARG A 1 246 ? 0.116 -15.25 -20.062 1 95.56 246 ARG A O 1
ATOM 1859 N N . VAL A 1 247 ? 0.5 -14.305 -18.156 1 93.94 247 VAL A N 1
ATOM 1860 C CA . VAL A 1 247 ? 1.614 -13.484 -18.609 1 93.94 247 VAL A CA 1
ATOM 1861 C C . VAL A 1 247 ? 1.188 -12.68 -19.844 1 93.94 247 VAL A C 1
ATOM 1863 O O . VAL A 1 247 ? 1.887 -12.664 -20.859 1 93.94 247 VAL A O 1
ATOM 1866 N N . ASP A 1 248 ? -0.023 -12.188 -19.781 1 95.75 248 ASP A N 1
ATOM 1867 C CA . ASP A 1 248 ? -0.586 -11.328 -20.828 1 95.75 248 ASP A CA 1
ATOM 1868 C C . ASP A 1 248 ? -0.412 -9.852 -20.453 1 95.75 248 ASP A C 1
ATOM 1870 O O . ASP A 1 248 ? -1.243 -9.281 -19.75 1 95.75 248 ASP A O 1
ATOM 1874 N N . ILE A 1 249 ? 0.519 -9.227 -21.078 1 94 249 ILE A N 1
ATOM 1875 C CA . ILE A 1 249 ? 0.884 -7.852 -20.75 1 94 249 ILE A CA 1
ATOM 1876 C C . ILE A 1 249 ? -0.271 -6.914 -21.094 1 94 249 ILE A C 1
ATOM 1878 O O . ILE A 1 249 ? -0.563 -5.977 -20.344 1 94 249 ILE A O 1
ATOM 1882 N N . GLY A 1 250 ? -0.814 -7.121 -22.25 1 95.12 250 GLY A N 1
ATOM 1883 C CA . GLY A 1 250 ? -1.891 -6.258 -22.703 1 95.12 250 GLY A CA 1
ATOM 1884 C C . GLY A 1 250 ? -3.068 -6.215 -21.75 1 95.12 250 GLY A C 1
ATOM 1885 O O . GLY A 1 250 ? -3.498 -5.137 -21.328 1 95.12 250 GLY A O 1
ATOM 1886 N N . GLN A 1 251 ? -3.502 -7.441 -21.391 1 95.69 251 GLN A N 1
ATOM 1887 C CA . GLN A 1 251 ? -4.645 -7.555 -20.484 1 95.69 251 GLN A CA 1
ATOM 1888 C C . GLN A 1 251 ? -4.336 -6.922 -19.125 1 95.69 251 GLN A C 1
ATOM 1890 O O . GLN A 1 251 ? -5.148 -6.164 -18.594 1 95.69 251 GLN A O 1
ATOM 1895 N N . GLY A 1 252 ? -3.191 -7.203 -18.578 1 96.56 252 GLY A N 1
ATOM 1896 C CA . GLY A 1 252 ? -2.801 -6.645 -17.297 1 96.56 252 GLY A CA 1
ATOM 1897 C C . GLY A 1 252 ? -2.652 -5.137 -17.328 1 96.56 252 GLY A C 1
ATOM 1898 O O . GLY A 1 252 ? -3.121 -4.445 -16.422 1 96.56 252 GLY A O 1
ATOM 1899 N N . PHE A 1 253 ? -2.014 -4.645 -18.344 1 96.38 253 PHE A N 1
ATOM 1900 C CA . PHE A 1 253 ? -1.76 -3.211 -18.438 1 96.38 253 PHE A CA 1
ATOM 1901 C C . PHE A 1 253 ? -3.062 -2.443 -18.625 1 96.38 253 PHE A C 1
ATOM 1903 O O . PHE A 1 253 ? -3.256 -1.381 -18.031 1 96.38 253 PHE A O 1
ATOM 1910 N N . GLU A 1 254 ? -3.891 -2.945 -19.484 1 97.38 254 GLU A N 1
ATOM 1911 C CA . GLU A 1 254 ? -5.164 -2.271 -19.703 1 97.38 254 GLU A CA 1
ATOM 1912 C C . GLU A 1 254 ? -5.98 -2.186 -18.422 1 97.38 254 GLU A C 1
ATOM 1914 O O . GLU A 1 254 ? -6.539 -1.135 -18.109 1 97.38 254 GLU A O 1
ATOM 1919 N N . ALA A 1 255 ? -6.047 -3.262 -17.719 1 98 255 ALA A N 1
ATOM 1920 C CA . ALA A 1 255 ? -6.77 -3.273 -16.453 1 98 255 ALA A CA 1
ATOM 1921 C C . ALA A 1 255 ? -6.125 -2.328 -15.445 1 98 255 ALA A C 1
ATOM 1923 O O . ALA A 1 255 ? -6.816 -1.589 -14.742 1 98 255 ALA A O 1
ATOM 1924 N N . GLY A 1 256 ? -4.797 -2.4 -15.352 1 97.44 256 GLY A N 1
ATOM 1925 C CA . GLY A 1 256 ? -4.074 -1.487 -14.477 1 97.44 256 GLY A CA 1
ATOM 1926 C C . GLY A 1 256 ? -4.309 -0.027 -14.812 1 97.44 256 GLY A C 1
ATOM 1927 O O . GLY A 1 256 ? -4.473 0.804 -13.922 1 97.44 256 GLY A O 1
ATOM 1928 N N . LEU A 1 257 ? -4.285 0.275 -16.047 1 97.06 257 LEU A N 1
ATOM 1929 C CA . LEU A 1 257 ? -4.527 1.639 -16.516 1 97.06 257 LEU A CA 1
ATOM 1930 C C . LEU A 1 257 ? -5.93 2.098 -16.125 1 97.06 257 LEU A C 1
ATOM 1932 O O . LEU A 1 257 ? -6.125 3.252 -15.734 1 97.06 257 LEU A O 1
ATOM 1936 N N . ALA A 1 258 ? -6.863 1.248 -16.297 1 98 258 ALA A N 1
ATOM 1937 C CA . ALA A 1 258 ? -8.227 1.57 -15.883 1 98 258 ALA A CA 1
ATOM 1938 C C . ALA A 1 258 ? -8.297 1.886 -14.391 1 98 258 ALA A C 1
ATOM 1940 O O . ALA A 1 258 ? -8.977 2.832 -13.984 1 98 258 ALA A O 1
ATOM 1941 N N . ILE A 1 259 ? -7.629 1.127 -13.594 1 97.94 259 ILE A N 1
ATOM 1942 C CA . ILE A 1 259 ? -7.594 1.355 -12.148 1 97.94 259 ILE A CA 1
ATOM 1943 C C . ILE A 1 259 ? -6.977 2.723 -11.859 1 97.94 259 ILE A C 1
ATOM 1945 O O . ILE A 1 259 ? -7.465 3.461 -11 1 97.94 259 ILE A O 1
ATOM 1949 N N . VAL A 1 260 ? -5.941 3.057 -12.594 1 97.06 260 VAL A N 1
ATOM 1950 C CA . VAL A 1 260 ? -5.277 4.344 -12.422 1 97.06 260 VAL A CA 1
ATOM 1951 C C . VAL A 1 260 ? -6.258 5.477 -12.727 1 97.06 260 VAL A C 1
ATOM 1953 O O . VAL A 1 260 ? -6.336 6.457 -11.984 1 97.06 260 VAL A O 1
ATOM 1956 N N . ILE A 1 261 ? -6.969 5.363 -13.766 1 96.56 261 ILE A N 1
ATOM 1957 C CA . ILE A 1 261 ? -7.93 6.379 -14.172 1 96.56 261 ILE A CA 1
ATOM 1958 C C . ILE A 1 261 ? -8.992 6.551 -13.094 1 96.56 261 ILE A C 1
ATOM 1960 O O . ILE A 1 261 ? -9.305 7.676 -12.695 1 96.56 261 ILE A O 1
ATOM 1964 N N . ILE A 1 262 ? -9.469 5.453 -12.617 1 97.19 262 ILE A N 1
ATOM 1965 C CA . ILE A 1 262 ? -10.492 5.488 -11.57 1 97.19 262 ILE A CA 1
ATOM 1966 C C . ILE A 1 262 ? -9.906 6.121 -10.305 1 97.19 262 ILE A C 1
ATOM 1968 O O . ILE A 1 262 ? -10.57 6.934 -9.656 1 97.19 262 ILE A O 1
ATOM 1972 N N . ALA A 1 263 ? -8.711 5.734 -10.031 1 96.44 263 ALA A N 1
ATOM 1973 C CA . ALA A 1 263 ? -8.039 6.273 -8.852 1 96.44 263 ALA A CA 1
ATOM 1974 C C . ALA A 1 263 ? -7.934 7.793 -8.93 1 96.44 263 ALA A C 1
ATOM 1976 O O . ALA A 1 263 ? -8.227 8.492 -7.957 1 96.44 263 ALA A O 1
ATOM 1977 N N . ILE A 1 264 ? -7.543 8.32 -10.031 1 93.44 264 ILE A N 1
ATOM 1978 C CA . ILE A 1 264 ? -7.367 9.758 -10.219 1 93.44 264 ILE A CA 1
ATOM 1979 C C . ILE A 1 264 ? -8.711 10.469 -10.055 1 93.44 264 ILE A C 1
ATOM 1981 O O . ILE A 1 264 ? -8.805 11.484 -9.367 1 93.44 264 ILE A O 1
ATOM 1985 N N . ILE A 1 265 ? -9.688 9.898 -10.609 1 94.44 265 ILE A N 1
ATOM 1986 C CA . ILE A 1 265 ? -11.016 10.508 -10.57 1 94.44 265 ILE A CA 1
ATOM 1987 C C . ILE A 1 265 ? -11.539 10.508 -9.133 1 94.44 265 ILE A C 1
ATOM 1989 O O . ILE A 1 265 ? -12 11.531 -8.633 1 94.44 265 ILE A O 1
ATOM 1993 N N . LEU A 1 266 ? -11.477 9.398 -8.461 1 94.56 266 LEU A N 1
ATOM 1994 C CA . LEU A 1 266 ? -11.969 9.305 -7.086 1 94.56 266 LEU A CA 1
ATOM 1995 C C . LEU A 1 266 ? -11.156 10.211 -6.16 1 94.56 266 LEU A C 1
ATOM 1997 O O . LEU A 1 266 ? -11.711 10.836 -5.254 1 94.56 266 LEU A O 1
ATOM 2001 N N . ASP A 1 267 ? -9.891 10.219 -6.402 1 93.06 267 ASP A N 1
ATOM 2002 C CA . ASP A 1 267 ? -9.008 11.055 -5.59 1 93.06 267 ASP A CA 1
ATOM 2003 C C . ASP A 1 267 ? -9.391 12.531 -5.711 1 93.06 267 ASP A C 1
ATOM 2005 O O . ASP A 1 267 ? -9.492 13.234 -4.703 1 93.06 267 ASP A O 1
ATOM 2009 N N . ARG A 1 268 ? -9.602 13.031 -6.867 1 88.88 268 ARG A N 1
ATOM 2010 C CA . ARG A 1 268 ? -9.938 14.438 -7.102 1 88.88 268 ARG A CA 1
ATOM 2011 C C . ARG A 1 268 ? -11.32 14.773 -6.562 1 88.88 268 ARG A C 1
ATOM 2013 O O . ARG A 1 268 ? -11.539 15.867 -6.031 1 88.88 268 ARG A O 1
ATOM 2020 N N . LEU A 1 269 ? -12.164 13.859 -6.695 1 90.25 269 LEU A N 1
ATOM 2021 C CA . LEU A 1 269 ? -13.523 14.086 -6.203 1 90.25 269 LEU A CA 1
ATOM 2022 C C . LEU A 1 269 ? -13.539 14.195 -4.684 1 90.25 269 LEU A C 1
ATOM 2024 O O . LEU A 1 269 ? -14.266 15.016 -4.121 1 90.25 269 LEU A O 1
ATOM 2028 N N . THR A 1 270 ? -12.773 13.398 -4.051 1 90.88 270 THR A N 1
ATOM 2029 C CA . THR A 1 270 ? -12.781 13.359 -2.59 1 90.88 270 THR A CA 1
ATOM 2030 C C . THR A 1 270 ? -11.969 14.523 -2.016 1 90.88 270 THR A C 1
ATOM 2032 O O . THR A 1 270 ? -12.336 15.102 -0.992 1 90.88 270 THR A O 1
ATOM 2035 N N . GLN A 1 271 ? -10.875 14.875 -2.66 1 86.81 271 GLN A N 1
ATOM 2036 C CA . GLN A 1 271 ? -10.039 15.969 -2.178 1 86.81 271 GLN A CA 1
ATOM 2037 C C . GLN A 1 271 ? -10.773 17.297 -2.27 1 86.81 271 GLN A C 1
ATOM 2039 O O . GLN A 1 271 ? -10.57 18.188 -1.429 1 86.81 271 GLN A O 1
ATOM 2044 N N . ASN A 1 272 ? -11.492 17.438 -3.201 1 82.12 272 ASN A N 1
ATOM 2045 C CA . ASN A 1 272 ? -12.164 18.719 -3.42 1 82.12 272 ASN A CA 1
ATOM 2046 C C . ASN A 1 272 ? -13.406 18.859 -2.549 1 82.12 272 ASN A C 1
ATOM 2048 O O . ASN A 1 272 ? -13.977 19.938 -2.443 1 82.12 272 ASN A O 1
ATOM 2052 N N . LEU A 1 273 ? -13.781 17.75 -2.014 1 80.06 273 LEU A N 1
ATOM 2053 C CA . LEU A 1 273 ? -14.883 17.812 -1.063 1 80.06 273 LEU A CA 1
ATOM 2054 C C . LEU A 1 273 ? -14.406 18.312 0.295 1 80.06 273 LEU A C 1
ATOM 2056 O O . LEU A 1 273 ? -15.219 18.672 1.149 1 80.06 273 LEU A O 1
ATOM 2060 N N . THR A 1 274 ? -13.117 18.328 0.413 1 74 274 THR A N 1
ATOM 2061 C CA . THR A 1 274 ? -12.531 18.828 1.652 1 74 274 THR A CA 1
ATOM 2062 C C . THR A 1 274 ? -12.594 20.359 1.697 1 74 274 THR A C 1
ATOM 2064 O O . THR A 1 274 ? -12.086 21.031 0.802 1 74 274 THR A O 1
ATOM 2067 N N . PRO A 1 275 ? -13.43 20.828 2.645 1 63.88 275 PRO A N 1
ATOM 2068 C CA . PRO A 1 275 ? -13.453 22.297 2.766 1 63.88 275 PRO A CA 1
ATOM 2069 C C . PRO A 1 275 ? -12.07 22.891 3.027 1 63.88 275 PRO A C 1
ATOM 2071 O O . PRO A 1 275 ? -11.273 22.312 3.773 1 63.88 275 PRO A O 1
ATOM 2074 N N . LYS A 1 276 ? -11.594 23.578 2.064 1 58.88 276 LYS A N 1
ATOM 2075 C CA . LYS A 1 276 ? -10.32 24.266 2.25 1 58.88 276 LYS A CA 1
ATOM 2076 C C . LYS A 1 276 ? -10.359 25.172 3.479 1 58.88 276 LYS A C 1
ATOM 2078 O O . LYS A 1 276 ? -11.398 25.75 3.799 1 58.88 276 LYS A O 1
ATOM 2083 N N . LYS A 1 277 ? -9.258 25 4.445 1 51.66 277 LYS A N 1
ATOM 2084 C CA . LYS A 1 277 ? -9.117 25.938 5.562 1 51.66 277 LYS A CA 1
ATOM 2085 C C . LYS A 1 277 ? -9.141 27.375 5.078 1 51.66 277 LYS A C 1
ATOM 2087 O O . LYS A 1 277 ? -8.711 27.672 3.959 1 51.66 277 LYS A O 1
ATOM 2092 N N . MET B 1 1 ? -22.531 3.895 -29.922 1 39.06 1 MET B N 1
ATOM 2093 C CA . MET B 1 1 ? -21.391 3.879 -30.828 1 39.06 1 MET B CA 1
ATOM 2094 C C . MET B 1 1 ? -20.219 3.104 -30.219 1 39.06 1 MET B C 1
ATOM 2096 O O . MET B 1 1 ? -19.875 3.303 -29.047 1 39.06 1 MET B O 1
ATOM 2100 N N . VAL B 1 2 ? -20.031 2.004 -30.656 1 52.81 2 VAL B N 1
ATOM 2101 C CA . VAL B 1 2 ? -18.969 1.098 -30.234 1 52.81 2 VAL B CA 1
ATOM 2102 C C . VAL B 1 2 ? -17.609 1.767 -30.438 1 52.81 2 VAL B C 1
ATOM 2104 O O . VAL B 1 2 ? -17.219 2.084 -31.562 1 52.81 2 VAL B O 1
ATOM 2107 N N . LEU B 1 3 ? -17.094 2.59 -29.5 1 65.31 3 LEU B N 1
ATOM 2108 C CA . LEU B 1 3 ? -15.773 3.199 -29.656 1 65.31 3 LEU B CA 1
ATOM 2109 C C . LEU B 1 3 ? -14.75 2.17 -30.125 1 65.31 3 LEU B C 1
ATOM 2111 O O . LEU B 1 3 ? -14.82 0.999 -29.734 1 65.31 3 LEU B O 1
ATOM 2115 N N . PRO B 1 4 ? -14.086 2.541 -31.25 1 72.38 4 PRO B N 1
ATOM 2116 C CA . PRO B 1 4 ? -13.039 1.618 -31.688 1 72.38 4 PRO B CA 1
ATOM 2117 C C . PRO B 1 4 ? -12.102 1.204 -30.562 1 72.38 4 PRO B C 1
ATOM 2119 O O . PRO B 1 4 ? -11.852 1.993 -29.641 1 72.38 4 PRO B O 1
ATOM 2122 N N . GLU B 1 5 ? -11.828 -0.034 -30.516 1 78.44 5 GLU B N 1
ATOM 2123 C CA . GLU B 1 5 ? -10.906 -0.558 -29.5 1 78.44 5 GLU B CA 1
ATOM 2124 C C . GLU B 1 5 ? -9.492 -0.029 -29.734 1 78.44 5 GLU B C 1
ATOM 2126 O O . GLU B 1 5 ? -8.898 -0.251 -30.781 1 78.44 5 GLU B O 1
ATOM 2131 N N . LEU B 1 6 ? -9.094 0.88 -28.891 1 81.75 6 LEU B N 1
ATOM 2132 C CA . LEU B 1 6 ? -7.711 1.348 -28.938 1 81.75 6 LEU B CA 1
ATOM 2133 C C . LEU B 1 6 ? -6.746 0.232 -28.547 1 81.75 6 LEU B C 1
ATOM 2135 O O . LEU B 1 6 ? -6.965 -0.47 -27.562 1 81.75 6 LEU B O 1
ATOM 2139 N N . PRO B 1 7 ? -5.816 -0.003 -29.375 1 87.06 7 PRO B N 1
ATOM 2140 C CA . PRO B 1 7 ? -4.906 -1.125 -29.125 1 87.06 7 PRO B CA 1
ATOM 2141 C C . PRO B 1 7 ? -3.824 -0.798 -28.109 1 87.06 7 PRO B C 1
ATOM 2143 O O . PRO B 1 7 ? -2.637 -0.997 -28.375 1 87.06 7 PRO B O 1
ATOM 2146 N N . ILE B 1 8 ? -4.219 -0.403 -26.969 1 89.19 8 ILE B N 1
ATOM 2147 C CA . ILE B 1 8 ? -3.279 -0.006 -25.922 1 89.19 8 ILE B CA 1
ATOM 2148 C C . ILE B 1 8 ? -2.5 -1.227 -25.438 1 89.19 8 ILE B C 1
ATOM 2150 O O . ILE B 1 8 ? -1.269 -1.206 -25.391 1 89.19 8 ILE B O 1
ATOM 2154 N N . GLY B 1 9 ? -3.207 -2.271 -25.172 1 90.81 9 GLY B N 1
ATOM 2155 C CA . GLY B 1 9 ? -2.572 -3.494 -24.719 1 90.81 9 GLY B CA 1
ATOM 2156 C C . GLY B 1 9 ? -1.557 -4.047 -25.703 1 90.81 9 GLY B C 1
ATOM 2157 O O . GLY B 1 9 ? -0.443 -4.406 -25.312 1 90.81 9 GLY B O 1
ATOM 2158 N N . GLU B 1 10 ? -1.908 -3.996 -26.938 1 91.75 10 GLU B N 1
ATOM 2159 C CA . GLU B 1 10 ? -1.032 -4.516 -27.984 1 91.75 10 GLU B CA 1
ATOM 2160 C C . GLU B 1 10 ? 0.216 -3.652 -28.141 1 91.75 10 GLU B C 1
ATOM 2162 O O . GLU B 1 10 ? 1.31 -4.168 -28.391 1 91.75 10 GLU B O 1
ATOM 2167 N N . THR B 1 11 ? 0.009 -2.402 -28.031 1 92.12 11 THR B N 1
ATOM 2168 C CA . THR B 1 11 ? 1.131 -1.48 -28.172 1 92.12 11 THR B CA 1
ATOM 2169 C C . THR B 1 11 ? 2.141 -1.687 -27.047 1 92.12 11 THR B C 1
ATOM 2171 O O . THR B 1 11 ? 3.348 -1.751 -27.297 1 92.12 11 THR B O 1
ATOM 2174 N N . VAL B 1 12 ? 1.631 -1.849 -25.844 1 92.81 12 VAL B N 1
ATOM 2175 C CA . VAL B 1 12 ? 2.51 -2.043 -24.703 1 92.81 12 VAL B CA 1
ATOM 2176 C C . VAL B 1 12 ? 3.211 -3.395 -24.812 1 92.81 12 VAL B C 1
ATOM 2178 O O . VAL B 1 12 ? 4.406 -3.506 -24.531 1 92.81 12 VAL B O 1
ATOM 2181 N N . GLU B 1 13 ? 2.438 -4.328 -25.203 1 93.38 13 GLU B N 1
ATOM 2182 C CA . GLU B 1 13 ? 2.994 -5.664 -25.375 1 93.38 13 GLU B CA 1
ATOM 2183 C C . GLU B 1 13 ? 4.125 -5.656 -26.406 1 93.38 13 GLU B C 1
ATOM 2185 O O . GLU B 1 13 ? 5.176 -6.258 -26.188 1 93.38 13 GLU B O 1
ATOM 2190 N N . SER B 1 14 ? 3.887 -4.965 -27.5 1 94.06 14 SER B N 1
ATOM 2191 C CA . SER B 1 14 ? 4.902 -4.871 -28.547 1 94.06 14 SER B CA 1
ATOM 2192 C C . SER B 1 14 ? 6.156 -4.168 -28.031 1 94.06 14 SER B C 1
ATOM 2194 O O . SER B 1 14 ? 7.273 -4.539 -28.391 1 94.06 14 SER B O 1
ATOM 2196 N N . GLY B 1 15 ? 5.926 -3.193 -27.219 1 94.06 15 GLY B N 1
ATOM 2197 C CA . GLY B 1 15 ? 7.055 -2.494 -26.625 1 94.06 15 GLY B CA 1
ATOM 2198 C C . GLY B 1 15 ? 7.879 -3.367 -25.688 1 94.06 15 GLY B C 1
ATOM 2199 O O . GLY B 1 15 ? 9.109 -3.361 -25.766 1 94.06 15 GLY B O 1
ATOM 2200 N N . VAL B 1 16 ? 7.25 -4.109 -24.906 1 93.06 16 VAL B N 1
ATOM 2201 C CA . VAL B 1 16 ? 7.926 -4.984 -23.953 1 93.06 16 VAL B CA 1
ATOM 2202 C C . VAL B 1 16 ? 8.711 -6.059 -24.703 1 93.06 16 VAL B C 1
ATOM 2204 O O . VAL B 1 16 ? 9.867 -6.328 -24.375 1 93.06 16 VAL B O 1
ATOM 2207 N N . TYR B 1 17 ? 8.102 -6.625 -25.734 1 92.7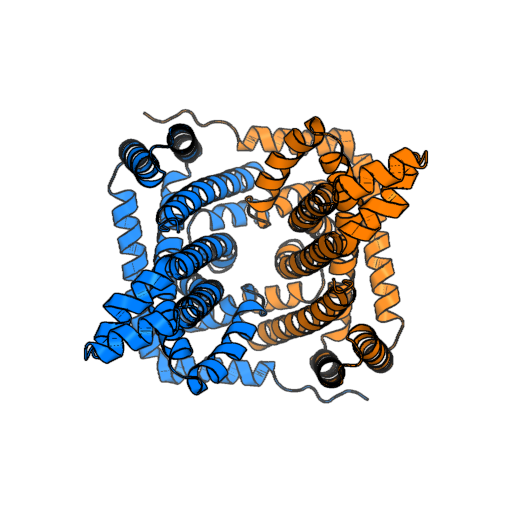5 17 TYR B N 1
ATOM 2208 C CA . TYR B 1 17 ? 8.781 -7.66 -26.5 1 92.75 17 TYR B CA 1
ATOM 2209 C C . TYR B 1 17 ? 9.945 -7.07 -27.281 1 92.75 17 TYR B C 1
ATOM 2211 O O . TYR B 1 17 ? 10.984 -7.715 -27.438 1 92.75 17 TYR B O 1
ATOM 2219 N N . TRP B 1 18 ? 9.719 -5.891 -27.781 1 94.81 18 TRP B N 1
ATOM 2220 C CA . TRP B 1 18 ? 10.805 -5.219 -28.484 1 94.81 18 TRP B CA 1
ATOM 2221 C C . TRP B 1 18 ? 12.008 -5.02 -27.562 1 94.81 18 TRP B C 1
ATOM 2223 O O . TRP B 1 18 ? 13.148 -5.246 -27.953 1 94.81 18 TRP B O 1
ATOM 2233 N N . LEU B 1 19 ? 11.719 -4.598 -26.359 1 93.06 19 LEU B N 1
ATOM 2234 C CA . LEU B 1 19 ? 12.781 -4.414 -25.375 1 93.06 19 LEU B CA 1
ATOM 2235 C C . LEU B 1 19 ? 13.477 -5.738 -25.078 1 93.06 19 LEU B C 1
ATOM 2237 O O . LEU B 1 19 ? 14.703 -5.797 -25 1 93.06 19 LEU B O 1
ATOM 2241 N N . ASN B 1 20 ? 12.695 -6.73 -24.891 1 90.5 20 ASN B N 1
ATOM 2242 C CA . ASN B 1 20 ? 13.234 -8.055 -24.594 1 90.5 20 ASN B CA 1
ATOM 2243 C C . ASN B 1 20 ? 14.109 -8.562 -25.734 1 90.5 20 ASN B C 1
ATOM 2245 O O . ASN B 1 20 ? 15.172 -9.148 -25.5 1 90.5 20 ASN B O 1
ATOM 2249 N N . ASP B 1 21 ? 13.711 -8.258 -26.984 1 92.88 21 ASP B N 1
ATOM 2250 C CA . ASP B 1 21 ? 14.414 -8.75 -28.156 1 92.88 21 ASP B CA 1
ATOM 2251 C C . ASP B 1 21 ? 15.719 -7.984 -28.391 1 92.88 21 ASP B C 1
ATOM 2253 O O . ASP B 1 21 ? 16.719 -8.555 -28.828 1 92.88 21 ASP B O 1
ATOM 2257 N N . ASN B 1 22 ? 15.727 -6.734 -28.016 1 94.19 22 ASN B N 1
ATOM 2258 C CA . ASN B 1 22 ? 16.875 -5.895 -28.359 1 94.19 22 ASN B CA 1
ATOM 2259 C C . ASN B 1 22 ? 17.828 -5.734 -27.188 1 94.19 22 ASN B C 1
ATOM 2261 O O . ASN B 1 22 ? 19.016 -5.48 -27.375 1 94.19 22 ASN B O 1
ATOM 2265 N N . PHE B 1 23 ? 17.312 -5.895 -26.016 1 92.81 23 PHE B N 1
ATOM 2266 C CA . PHE B 1 23 ? 18.156 -5.629 -24.859 1 92.81 23 PHE B CA 1
ATOM 2267 C C . PHE B 1 23 ? 18.203 -6.844 -23.938 1 92.81 23 PHE B C 1
ATOM 2269 O O . PHE B 1 23 ? 18.453 -6.707 -22.734 1 92.81 23 PHE B O 1
ATOM 2276 N N . GLY B 1 24 ? 17.984 -7.938 -24.484 1 90.62 24 GLY B N 1
ATOM 2277 C CA . GLY B 1 24 ? 18 -9.172 -23.719 1 90.62 24 GLY B CA 1
ATOM 2278 C C . GLY B 1 24 ? 19.312 -9.406 -22.984 1 90.62 24 GLY B C 1
ATOM 2279 O O . GLY B 1 24 ? 19.312 -9.82 -21.828 1 90.62 24 GLY B O 1
ATOM 2280 N N . PHE B 1 25 ? 20.375 -9.102 -23.688 1 92.12 25 PHE B N 1
ATOM 2281 C CA . PHE B 1 25 ? 21.688 -9.289 -23.094 1 92.12 25 PHE B CA 1
ATOM 2282 C C . PHE B 1 25 ? 21.875 -8.406 -21.875 1 92.12 25 PHE B C 1
ATOM 2284 O O . PHE B 1 25 ? 22.406 -8.844 -20.859 1 92.12 25 PHE B O 1
ATOM 2291 N N . LEU B 1 26 ? 21.438 -7.18 -21.922 1 93.31 26 LEU B N 1
ATOM 2292 C CA . LEU B 1 26 ? 21.516 -6.258 -20.797 1 93.31 26 LEU B CA 1
ATOM 2293 C C . LEU B 1 26 ? 20.641 -6.734 -19.641 1 93.31 26 LEU B C 1
ATOM 2295 O O . LEU B 1 26 ? 21.016 -6.582 -18.469 1 93.31 26 LEU B O 1
ATOM 2299 N N . MET B 1 27 ? 19.5 -7.328 -19.984 1 93.31 27 MET B N 1
ATOM 2300 C CA . MET B 1 27 ? 18.609 -7.852 -18.953 1 93.31 27 MET B CA 1
ATOM 2301 C C . MET B 1 27 ? 19.25 -9.031 -18.234 1 93.31 27 MET B C 1
ATOM 2303 O O . MET B 1 27 ? 19.062 -9.203 -17.031 1 93.31 27 MET B O 1
ATOM 2307 N N . ASP B 1 28 ? 19.984 -9.789 -18.953 1 94 28 ASP B N 1
ATOM 2308 C CA . ASP B 1 28 ? 20.656 -10.938 -18.359 1 94 28 ASP B CA 1
ATOM 2309 C C . ASP B 1 28 ? 21.75 -10.484 -17.391 1 94 28 ASP B C 1
ATOM 2311 O O . ASP B 1 28 ? 21.922 -11.07 -16.328 1 94 28 ASP B O 1
ATOM 2315 N N . ILE B 1 29 ? 22.438 -9.492 -17.812 1 95.88 29 ILE B N 1
ATOM 2316 C CA . ILE B 1 29 ? 23.484 -8.953 -16.953 1 95.88 29 ILE B CA 1
ATOM 2317 C C . ILE B 1 29 ? 22.859 -8.398 -15.664 1 95.88 29 ILE B C 1
ATOM 2319 O O . ILE B 1 29 ? 23.359 -8.641 -14.57 1 95.88 29 ILE B O 1
ATOM 2323 N N . PHE B 1 30 ? 21.797 -7.727 -15.875 1 95.62 30 PHE B N 1
ATOM 2324 C CA . PHE B 1 30 ? 21.078 -7.172 -14.734 1 95.62 30 PHE B CA 1
ATOM 2325 C C . PHE B 1 30 ? 20.594 -8.281 -13.805 1 95.62 30 PHE B C 1
ATOM 2327 O O . PHE B 1 30 ? 20.719 -8.172 -12.586 1 95.62 30 PHE B O 1
ATOM 2334 N N . SER B 1 31 ? 20.109 -9.297 -14.367 1 95.75 31 SER B N 1
ATOM 2335 C CA . SER B 1 31 ? 19.625 -10.438 -13.594 1 95.75 31 SER B CA 1
ATOM 2336 C C . SER B 1 31 ? 20.75 -11.055 -12.766 1 95.75 31 SER B C 1
ATOM 2338 O O . SER B 1 31 ? 20.562 -11.391 -11.602 1 95.75 31 SER B O 1
ATOM 2340 N N . ASP B 1 32 ? 21.891 -11.141 -13.375 1 96.31 32 ASP B N 1
ATOM 2341 C CA . ASP B 1 32 ? 23.031 -11.734 -12.688 1 96.31 32 ASP B CA 1
ATOM 2342 C C . ASP B 1 32 ? 23.484 -10.859 -11.516 1 96.31 32 ASP B C 1
ATOM 2344 O O . ASP B 1 32 ? 23.812 -11.375 -10.445 1 96.31 32 ASP B O 1
ATOM 2348 N N . ILE B 1 33 ? 23.438 -9.609 -11.711 1 96.75 33 ILE B N 1
ATOM 2349 C CA . ILE B 1 33 ? 23.844 -8.672 -10.672 1 96.75 33 ILE B CA 1
ATOM 2350 C C . ILE B 1 33 ? 22.875 -8.734 -9.5 1 96.75 33 ILE B C 1
ATOM 2352 O O . ILE B 1 33 ? 23.281 -8.789 -8.344 1 96.75 33 ILE B O 1
ATOM 2356 N N . ILE B 1 34 ? 21.625 -8.781 -9.836 1 96.88 34 ILE B N 1
ATOM 2357 C CA . ILE B 1 34 ? 20.578 -8.805 -8.82 1 96.88 34 ILE B CA 1
ATOM 2358 C C . ILE B 1 34 ? 20.656 -10.109 -8.031 1 96.88 34 ILE B C 1
ATOM 2360 O O . ILE B 1 34 ? 20.516 -10.109 -6.805 1 96.88 34 ILE B O 1
ATOM 2364 N N . ASP B 1 35 ? 20.875 -11.18 -8.773 1 96.38 35 ASP B N 1
ATOM 2365 C CA . ASP B 1 35 ? 21 -12.477 -8.117 1 96.38 35 ASP B CA 1
ATOM 2366 C C . ASP B 1 35 ? 22.188 -12.5 -7.156 1 96.38 35 ASP B C 1
ATOM 2368 O O . ASP B 1 35 ? 22.094 -13.055 -6.059 1 96.38 35 ASP B O 1
ATOM 2372 N N . MET B 1 36 ? 23.25 -11.922 -7.621 1 96.88 36 MET B N 1
ATOM 2373 C CA . MET B 1 36 ? 24.438 -11.852 -6.781 1 96.88 36 MET B CA 1
ATOM 2374 C C . MET B 1 36 ? 24.172 -11.023 -5.527 1 96.88 36 MET B C 1
ATOM 2376 O O . MET B 1 36 ? 24.656 -11.352 -4.445 1 96.88 36 MET B O 1
ATOM 2380 N N . LEU B 1 37 ? 23.469 -10.008 -5.707 1 97.81 37 LEU B N 1
ATOM 2381 C CA . LEU B 1 37 ? 23.156 -9.125 -4.594 1 97.81 37 LEU B CA 1
ATOM 2382 C C . LEU B 1 37 ? 22.266 -9.828 -3.576 1 97.81 37 LEU B C 1
ATOM 2384 O O . LEU B 1 37 ? 22.516 -9.773 -2.371 1 97.81 37 LEU B O 1
ATOM 2388 N N . ILE B 1 38 ? 21.234 -10.461 -4.027 1 97.75 38 ILE B N 1
ATOM 2389 C CA . ILE B 1 38 ? 20.281 -11.164 -3.162 1 97.75 38 ILE B CA 1
ATOM 2390 C C . ILE B 1 38 ? 21.016 -12.281 -2.404 1 97.75 38 ILE B C 1
ATOM 2392 O O . ILE B 1 38 ? 20.859 -12.406 -1.187 1 97.75 38 ILE B O 1
ATOM 2396 N N . SER B 1 39 ? 21.797 -13.047 -3.143 1 97.25 39 SER B N 1
ATOM 2397 C CA . SER B 1 39 ? 22.531 -14.148 -2.523 1 97.25 39 SER B CA 1
ATOM 2398 C C . SER B 1 39 ? 23.562 -13.633 -1.53 1 97.25 39 SER B C 1
ATOM 2400 O O . SER B 1 39 ? 23.797 -14.25 -0.487 1 97.25 39 SER B O 1
ATOM 2402 N N . GLY B 1 40 ? 24.188 -12.578 -1.878 1 97.88 40 GLY B N 1
ATOM 2403 C CA . GLY B 1 40 ? 25.141 -11.969 -0.964 1 97.88 40 GLY B CA 1
ATOM 2404 C C . GLY B 1 40 ? 24.516 -11.555 0.354 1 97.88 40 GLY B C 1
ATOM 2405 O O . GLY B 1 40 ? 25.031 -11.883 1.424 1 97.88 40 GLY B O 1
ATOM 2406 N N . PHE B 1 41 ? 23.438 -10.883 0.299 1 97.75 41 PHE B N 1
ATOM 2407 C CA . PHE B 1 41 ? 22.75 -10.469 1.513 1 97.75 41 PHE B CA 1
ATOM 2408 C C . PHE B 1 41 ? 22.266 -11.672 2.305 1 97.75 41 PHE B C 1
ATOM 2410 O O . PHE B 1 41 ? 22.344 -11.688 3.535 1 97.75 41 PHE B O 1
ATOM 2417 N N . LYS B 1 42 ? 21.734 -12.625 1.593 1 97.31 42 LYS B N 1
ATOM 2418 C CA . LYS B 1 42 ? 21.266 -13.844 2.246 1 97.31 42 LYS B CA 1
ATOM 2419 C C . LYS B 1 42 ? 22.391 -14.523 3.01 1 97.31 42 LYS B C 1
ATOM 2421 O O . LYS B 1 42 ? 22.219 -14.93 4.16 1 97.31 42 LYS B O 1
ATOM 2426 N N . ASP B 1 43 ? 23.547 -14.617 2.326 1 97.31 43 ASP B N 1
ATOM 2427 C CA . ASP B 1 43 ? 24.703 -15.273 2.936 1 97.31 43 ASP B CA 1
ATOM 2428 C C . ASP B 1 43 ? 25.156 -14.523 4.18 1 97.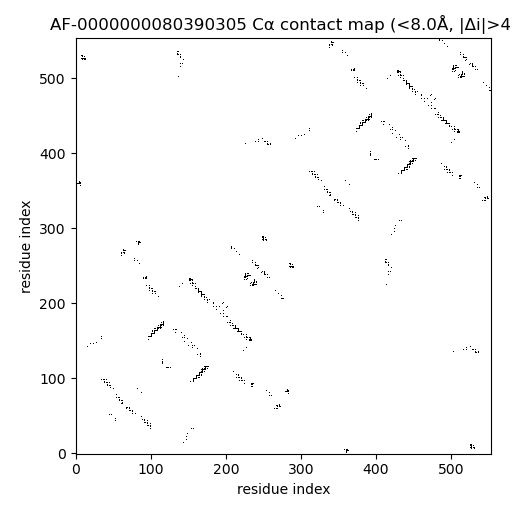31 43 ASP B C 1
ATOM 2430 O O . ASP B 1 43 ? 25.5 -15.141 5.191 1 97.31 43 ASP B O 1
ATOM 2434 N N . VAL B 1 44 ? 25.141 -13.258 4.125 1 96.69 44 VAL B N 1
ATOM 2435 C CA . VAL B 1 44 ? 25.562 -12.438 5.258 1 96.69 44 VAL B CA 1
ATOM 2436 C C . VAL B 1 44 ? 24.578 -12.617 6.414 1 96.69 44 VAL B C 1
ATOM 2438 O O . VAL B 1 44 ? 24.984 -12.789 7.566 1 96.69 44 VAL B O 1
ATOM 2441 N N . LEU B 1 45 ? 23.297 -12.617 6.125 1 96.69 45 LEU B N 1
ATOM 2442 C CA . LEU B 1 45 ? 22.25 -12.672 7.145 1 96.69 45 LEU B CA 1
ATOM 2443 C C . LEU B 1 45 ? 22.219 -14.047 7.805 1 96.69 45 LEU B C 1
ATOM 2445 O O . LEU B 1 45 ? 21.875 -14.164 8.984 1 96.69 45 LEU B O 1
ATOM 2449 N N . LEU B 1 46 ? 22.609 -15.023 7.004 1 97 46 LEU B N 1
ATOM 2450 C CA . LEU B 1 46 ? 22.547 -16.391 7.52 1 97 46 LEU B CA 1
ATOM 2451 C C . LEU B 1 46 ? 23.906 -16.859 8 1 97 46 LEU B C 1
ATOM 2453 O O . LEU B 1 46 ? 24.078 -18.031 8.375 1 97 46 LEU B O 1
ATOM 2457 N N . PHE B 1 47 ? 24.797 -15.953 7.922 1 95.75 47 PHE B N 1
ATOM 2458 C CA . PHE B 1 47 ? 26.156 -16.297 8.32 1 95.75 47 PHE B CA 1
ATOM 2459 C C . PHE B 1 47 ? 26.203 -16.688 9.797 1 95.75 47 PHE B C 1
ATOM 2461 O O . PHE B 1 47 ? 26.859 -17.672 10.156 1 95.75 47 PHE B O 1
ATOM 2468 N N . LEU B 1 48 ? 25.5 -15.914 10.648 1 94.19 48 LEU B N 1
ATOM 2469 C CA . LEU B 1 48 ? 25.422 -16.188 12.078 1 94.19 48 LEU B CA 1
ATOM 2470 C C . LEU B 1 48 ? 24.25 -17.094 12.406 1 94.19 48 LEU B C 1
ATOM 2472 O O . LEU B 1 48 ? 23.188 -17 11.789 1 94.19 48 LEU B O 1
ATOM 2476 N N . PRO B 1 49 ? 24.516 -17.953 13.359 1 95.5 49 PRO B N 1
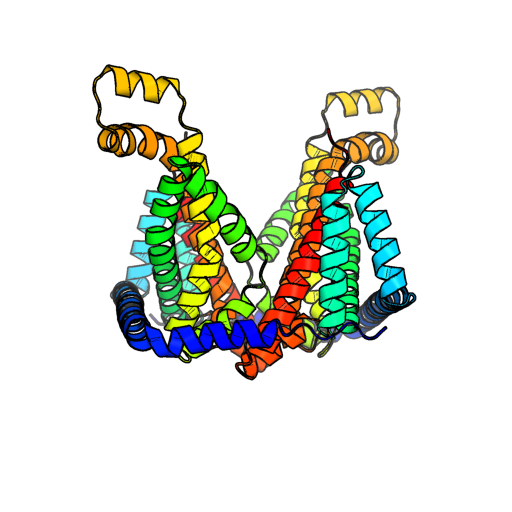ATOM 2477 C CA . PRO B 1 49 ? 23.359 -18.703 13.852 1 95.5 49 PRO B CA 1
ATOM 2478 C C . PRO B 1 49 ? 22.281 -17.781 14.445 1 95.5 49 PRO B C 1
ATOM 2480 O O . PRO B 1 49 ? 22.578 -16.656 14.844 1 95.5 49 PRO B O 1
ATOM 2483 N N . PRO B 1 50 ? 21.109 -18.281 14.461 1 95.69 50 PRO B N 1
ATOM 2484 C CA . PRO B 1 50 ? 19.984 -17.438 14.859 1 95.69 50 PRO B CA 1
ATOM 2485 C C . PRO B 1 50 ? 20.219 -16.719 16.188 1 95.69 50 PRO B C 1
ATOM 2487 O O . PRO B 1 50 ? 20.016 -15.508 16.281 1 95.69 50 PRO B O 1
ATOM 2490 N N . PHE B 1 51 ? 20.656 -17.375 17.188 1 95.06 51 PHE B N 1
ATOM 2491 C CA . PHE B 1 51 ? 20.828 -16.781 18.5 1 95.06 51 PHE B CA 1
ATOM 2492 C C . PHE B 1 51 ? 21.859 -15.664 18.469 1 95.06 51 PHE B C 1
ATOM 2494 O O . PHE B 1 51 ? 21.672 -14.609 19.078 1 95.06 51 PHE B O 1
ATOM 2501 N N . ALA B 1 52 ? 22.969 -15.93 17.797 1 96.25 52 ALA B N 1
ATOM 2502 C CA . ALA B 1 52 ? 24 -14.898 17.656 1 96.25 52 ALA B CA 1
ATOM 2503 C C . ALA B 1 52 ? 23.469 -13.688 16.891 1 96.25 52 ALA B C 1
ATOM 2505 O O . ALA B 1 52 ? 23.75 -12.547 17.25 1 96.25 52 ALA B O 1
ATOM 2506 N N . PHE B 1 53 ? 22.734 -13.969 15.828 1 96.5 53 PHE B N 1
ATOM 2507 C CA . PHE B 1 53 ? 22.125 -12.891 15.047 1 96.5 53 PHE B CA 1
ATOM 2508 C C . PHE B 1 53 ? 21.188 -12.055 15.922 1 96.5 53 PHE B C 1
ATOM 2510 O O . PHE B 1 53 ? 21.203 -10.828 15.844 1 96.5 53 PHE B O 1
ATOM 2517 N N . ILE B 1 54 ? 20.375 -12.688 16.734 1 96.94 54 ILE B N 1
ATOM 2518 C CA . ILE B 1 54 ? 19.406 -12.016 17.594 1 96.94 54 ILE B CA 1
ATOM 2519 C C . ILE B 1 54 ? 20.109 -11.078 18.562 1 96.94 54 ILE B C 1
ATOM 2521 O O . ILE B 1 54 ? 19.688 -9.93 18.75 1 96.94 54 ILE B O 1
ATOM 2525 N N . ILE B 1 55 ? 21.219 -11.523 19.094 1 95.12 55 ILE B N 1
ATOM 2526 C CA . ILE B 1 55 ? 22 -10.719 20.031 1 95.12 55 ILE B CA 1
ATOM 2527 C C . ILE B 1 55 ? 22.578 -9.5 19.312 1 95.12 55 ILE B C 1
ATOM 2529 O O . ILE B 1 55 ? 22.469 -8.375 19.797 1 95.12 55 ILE B O 1
ATOM 2533 N N . VAL B 1 56 ? 23.156 -9.727 18.188 1 94.19 56 VAL B N 1
ATOM 2534 C CA . VAL B 1 56 ? 23.766 -8.648 17.422 1 94.19 56 VAL B CA 1
ATOM 2535 C C . VAL B 1 56 ? 22.688 -7.641 17.016 1 94.19 56 VAL B C 1
ATOM 2537 O O . VAL B 1 56 ? 22.875 -6.43 17.125 1 94.19 56 VAL B O 1
ATOM 2540 N N . ALA B 1 57 ? 21.547 -8.195 16.5 1 93.81 57 ALA B N 1
ATOM 2541 C CA . ALA B 1 57 ? 20.453 -7.324 16.094 1 93.81 57 ALA B CA 1
ATOM 2542 C C . ALA B 1 57 ? 19.953 -6.492 17.266 1 93.81 57 ALA B C 1
ATOM 2544 O O . ALA B 1 57 ? 19.656 -5.305 17.125 1 93.81 57 ALA B O 1
ATOM 2545 N N . ALA B 1 58 ? 19.828 -7.102 18.391 1 93.38 58 ALA B N 1
ATOM 2546 C CA . ALA B 1 58 ? 19.359 -6.406 19.594 1 93.38 58 ALA B CA 1
ATOM 2547 C C . ALA B 1 58 ? 20.328 -5.285 19.984 1 93.38 58 ALA B C 1
ATOM 2549 O O . ALA B 1 58 ? 19.891 -4.191 20.359 1 93.38 58 ALA B O 1
ATOM 2550 N N . ILE B 1 59 ? 21.578 -5.574 19.906 1 92.81 59 ILE B N 1
ATOM 2551 C CA . ILE B 1 59 ? 22.594 -4.586 20.234 1 92.81 59 ILE B CA 1
ATOM 2552 C C . ILE B 1 59 ? 22.531 -3.426 19.25 1 92.81 59 ILE B C 1
ATOM 2554 O O . ILE B 1 59 ? 22.594 -2.26 19.641 1 92.81 59 ILE B O 1
ATOM 2558 N N . LEU B 1 60 ? 22.375 -3.768 18.016 1 91.69 60 LEU B N 1
ATOM 2559 C CA . LEU B 1 60 ? 22.281 -2.738 16.984 1 91.69 60 LEU B CA 1
ATOM 2560 C C . LEU B 1 60 ? 21.047 -1.869 17.188 1 91.69 60 LEU B C 1
ATOM 2562 O O . LEU B 1 60 ? 21.125 -0.645 17.062 1 91.69 60 LEU B O 1
ATOM 2566 N N . VAL B 1 61 ? 19.938 -2.521 17.422 1 91.62 61 VAL B N 1
ATOM 2567 C CA . VAL B 1 61 ? 18.688 -1.786 17.656 1 91.62 61 VAL B CA 1
ATOM 2568 C C . VAL B 1 61 ? 18.844 -0.889 18.891 1 91.62 61 VAL B C 1
ATOM 2570 O O . VAL B 1 61 ? 18.438 0.276 18.859 1 91.62 61 VAL B O 1
ATOM 2573 N N . TYR B 1 62 ? 19.484 -1.43 19.891 1 91.56 62 TYR B N 1
ATOM 2574 C CA . TYR B 1 62 ? 19.703 -0.678 21.125 1 91.56 62 TYR B CA 1
ATOM 2575 C C . TYR B 1 62 ? 20.578 0.547 20.875 1 91.56 62 TYR B C 1
ATOM 2577 O O . TYR B 1 62 ? 20.25 1.65 21.312 1 91.56 62 TYR B O 1
ATOM 2585 N N . LEU B 1 63 ? 21.641 0.363 20.125 1 89.94 63 LEU B N 1
ATOM 2586 C CA . LEU B 1 63 ? 22.609 1.429 19.891 1 89.94 63 LEU B CA 1
ATOM 2587 C C . LEU B 1 63 ? 22.031 2.48 18.938 1 89.94 63 LEU B C 1
ATOM 2589 O O . LEU B 1 63 ? 22.234 3.682 19.141 1 89.94 63 LEU B O 1
ATOM 2593 N N . LEU B 1 64 ? 21.297 2.027 17.984 1 86.94 64 LEU B N 1
ATOM 2594 C CA . LEU B 1 64 ? 20.844 2.936 16.938 1 86.94 64 LEU B CA 1
ATOM 2595 C C . LEU B 1 64 ? 19.547 3.613 17.328 1 86.94 64 LEU B C 1
ATOM 2597 O O . LEU B 1 64 ? 19.172 4.645 16.75 1 86.94 64 LEU B O 1
ATOM 2601 N N . SER B 1 65 ? 18.797 3.035 18.188 1 82.94 65 SER B N 1
ATOM 2602 C CA . SER B 1 65 ? 17.531 3.623 18.594 1 82.94 65 SER B CA 1
ATOM 2603 C C . SER B 1 65 ? 17.719 4.555 19.797 1 82.94 65 SER B C 1
ATOM 2605 O O . SER B 1 65 ? 16.75 4.867 20.5 1 82.94 65 SER B O 1
ATOM 2607 N N . GLY B 1 66 ? 18.922 5.027 20.094 1 81.88 66 GLY B N 1
ATOM 2608 C CA . GLY B 1 66 ? 19.172 5.895 21.234 1 81.88 66 GLY B CA 1
ATOM 2609 C C . GLY B 1 66 ? 19.062 5.18 22.562 1 81.88 66 GLY B C 1
ATOM 2610 O O . GLY B 1 66 ? 18.5 5.719 23.516 1 81.88 66 GLY B O 1
ATOM 2611 N N . LYS B 1 67 ? 19.438 3.908 22.516 1 84.88 67 LYS B N 1
ATOM 2612 C CA . LYS B 1 67 ? 19.5 3.084 23.719 1 84.88 67 LYS B CA 1
ATOM 2613 C C . LYS B 1 67 ? 18.109 2.812 24.281 1 84.88 67 LYS B C 1
ATOM 2615 O O . LYS B 1 67 ? 17.891 2.9 25.484 1 84.88 67 LYS B O 1
ATOM 2620 N N . ASN B 1 68 ? 17.203 2.623 23.359 1 88.62 68 ASN B N 1
ATOM 2621 C CA . ASN B 1 68 ? 15.852 2.232 23.75 1 88.62 68 ASN B CA 1
ATOM 2622 C C . ASN B 1 68 ? 15.781 0.757 24.125 1 88.62 68 ASN B C 1
ATOM 2624 O O . ASN B 1 68 ? 15.742 -0.116 23.266 1 88.62 68 ASN B O 1
ATOM 2628 N N . THR B 1 69 ? 15.617 0.491 25.422 1 91.12 69 THR B N 1
ATOM 2629 C CA . THR B 1 69 ? 15.625 -0.871 25.938 1 91.12 69 THR B CA 1
ATOM 2630 C C . THR B 1 69 ? 14.344 -1.605 25.547 1 91.12 69 THR B C 1
ATOM 2632 O O . THR B 1 69 ? 14.375 -2.809 25.281 1 91.12 69 THR B O 1
ATOM 2635 N N . ARG B 1 70 ? 13.32 -0.878 25.516 1 90.12 70 ARG B N 1
ATOM 2636 C CA . ARG B 1 70 ? 12.047 -1.498 25.172 1 90.12 70 ARG B CA 1
ATOM 2637 C C . ARG B 1 70 ? 12.062 -2.039 23.75 1 90.12 70 ARG B C 1
ATOM 2639 O O . ARG B 1 70 ? 11.594 -3.148 23.5 1 90.12 70 ARG B O 1
ATOM 2646 N N . LEU B 1 71 ? 12.578 -1.28 22.875 1 90.12 71 LEU B N 1
ATOM 2647 C CA . LEU B 1 71 ? 12.664 -1.703 21.469 1 90.12 71 LEU B CA 1
ATOM 2648 C C . LEU B 1 71 ? 13.633 -2.865 21.312 1 90.12 71 LEU B C 1
ATOM 2650 O O . LEU B 1 71 ? 13.406 -3.77 20.516 1 90.12 71 LEU B O 1
ATOM 2654 N N . ALA B 1 72 ? 14.688 -2.807 22.031 1 94.06 72 ALA B N 1
ATOM 2655 C CA . ALA B 1 72 ? 15.68 -3.881 21.984 1 94.06 72 ALA B CA 1
ATOM 2656 C C . ALA B 1 72 ? 15.094 -5.195 22.484 1 94.06 72 ALA B C 1
ATOM 2658 O O . ALA B 1 72 ? 15.266 -6.242 21.844 1 94.06 72 ALA B O 1
ATOM 2659 N N . ILE B 1 73 ? 14.438 -5.125 23.562 1 95.12 73 ILE B N 1
ATOM 2660 C CA . ILE B 1 73 ? 13.812 -6.32 24.125 1 95.12 73 ILE B CA 1
ATOM 2661 C C . ILE B 1 73 ? 12.727 -6.832 23.188 1 95.12 73 ILE B C 1
ATOM 2663 O O . ILE B 1 73 ? 12.609 -8.039 22.953 1 95.12 73 ILE B O 1
ATOM 2667 N N . GLY B 1 74 ? 11.93 -5.914 22.672 1 94.38 74 GLY B N 1
ATOM 2668 C CA . GLY B 1 74 ? 10.922 -6.293 21.703 1 94.38 74 GLY B CA 1
ATOM 2669 C C . GLY B 1 74 ? 11.5 -7.004 20.484 1 94.38 74 GLY B C 1
ATOM 2670 O O . GLY B 1 74 ? 10.898 -7.949 19.969 1 94.38 74 GLY B O 1
ATOM 2671 N N . SER B 1 75 ? 12.602 -6.535 20.062 1 95.38 75 SER B N 1
ATOM 2672 C CA . SER B 1 75 ? 13.25 -7.156 18.906 1 95.38 75 SER B CA 1
ATOM 2673 C C . SER B 1 75 ? 13.727 -8.57 19.234 1 95.38 75 SER B C 1
ATOM 2675 O O . SER B 1 75 ? 13.633 -9.469 18.406 1 95.38 75 SER B O 1
ATOM 2677 N N . ILE B 1 76 ? 14.25 -8.742 20.422 1 96.69 76 ILE B N 1
ATOM 2678 C CA . ILE B 1 76 ? 14.695 -10.062 20.859 1 96.69 76 ILE B CA 1
ATOM 2679 C C . ILE B 1 76 ? 13.508 -11.016 20.891 1 96.69 76 ILE B C 1
ATOM 2681 O O . ILE B 1 76 ? 13.57 -12.109 20.312 1 96.69 76 ILE B O 1
ATOM 2685 N N . VAL B 1 77 ? 12.484 -10.578 21.531 1 96.25 77 VAL B N 1
ATOM 2686 C CA . VAL B 1 77 ? 11.297 -11.406 21.672 1 96.25 77 VAL B CA 1
ATOM 2687 C C . VAL B 1 77 ? 10.727 -11.734 20.297 1 96.25 77 VAL B C 1
ATOM 2689 O O . VAL B 1 77 ? 10.359 -12.875 20.016 1 96.25 77 VAL B O 1
ATOM 2692 N N . GLY B 1 78 ? 10.625 -10.719 19.422 1 96.88 78 GLY B N 1
ATOM 2693 C CA . GLY B 1 78 ? 10.094 -10.906 18.078 1 96.88 78 GLY B CA 1
ATOM 2694 C C . GLY B 1 78 ? 10.914 -11.875 17.25 1 96.88 78 GLY B C 1
ATOM 2695 O O . GLY B 1 78 ? 10.359 -12.766 16.594 1 96.88 78 GLY B O 1
ATOM 2696 N N . LEU B 1 79 ? 12.203 -11.727 17.312 1 97.5 79 LEU B N 1
ATOM 2697 C CA . LEU B 1 79 ? 13.07 -12.586 16.516 1 97.5 79 LEU B CA 1
ATOM 2698 C C . LEU B 1 79 ? 13.094 -14.008 17.062 1 97.5 79 LEU B C 1
ATOM 2700 O O . LEU B 1 79 ? 13.195 -14.977 16.312 1 97.5 79 LEU B O 1
ATOM 2704 N N . LEU B 1 80 ? 13.023 -14.172 18.375 1 97.06 80 LEU B N 1
ATOM 2705 C CA . LEU B 1 80 ? 12.914 -15.492 18.969 1 97.06 80 LEU B CA 1
ATOM 2706 C C . LEU B 1 80 ? 11.609 -16.172 18.562 1 97.06 80 LEU B C 1
ATOM 2708 O O . LEU B 1 80 ? 11.578 -17.375 18.328 1 97.06 80 LEU B O 1
ATOM 2712 N N . LEU B 1 81 ? 10.609 -15.391 18.516 1 96.5 81 LEU B N 1
ATOM 2713 C CA . LEU B 1 81 ? 9.32 -15.906 18.078 1 96.5 81 LEU B CA 1
ATOM 2714 C C . LEU B 1 81 ? 9.391 -16.406 16.641 1 96.5 81 LEU B C 1
ATOM 2716 O O . LEU B 1 81 ? 8.836 -17.453 16.312 1 96.5 81 LEU B O 1
ATOM 2720 N N . ILE B 1 82 ? 10.023 -15.68 15.781 1 97.44 82 ILE B N 1
ATOM 2721 C CA . ILE B 1 82 ? 10.203 -16.078 14.391 1 97.44 82 ILE B CA 1
ATOM 2722 C C . ILE B 1 82 ? 10.922 -17.422 14.328 1 97.44 82 ILE B C 1
ATOM 2724 O O . ILE B 1 82 ? 10.516 -18.312 13.578 1 97.44 82 ILE B O 1
ATOM 2728 N N . ASP B 1 83 ? 11.945 -17.516 15.086 1 96.38 83 ASP B N 1
ATOM 2729 C CA . ASP B 1 83 ? 12.711 -18.766 15.117 1 96.38 83 ASP B CA 1
ATOM 2730 C C . ASP B 1 83 ? 11.859 -19.906 15.641 1 96.38 83 ASP B C 1
ATOM 2732 O O . ASP B 1 83 ? 11.922 -21.031 15.117 1 96.38 83 ASP B O 1
ATOM 2736 N N . SER B 1 84 ? 11.109 -19.641 16.688 1 94.94 84 SER B N 1
ATOM 2737 C CA . SER B 1 84 ? 10.266 -20.672 17.297 1 94.94 84 SER B CA 1
ATOM 2738 C C . SER B 1 84 ? 9.203 -21.156 16.328 1 94.94 84 SER B C 1
ATOM 2740 O O . SER B 1 84 ? 8.766 -22.312 16.391 1 94.94 84 SER B O 1
ATOM 2742 N N . MET B 1 85 ? 8.82 -20.312 15.383 1 95.38 85 MET B N 1
ATOM 2743 C CA . MET B 1 85 ? 7.789 -20.656 14.406 1 95.38 85 MET B CA 1
ATOM 2744 C C . MET B 1 85 ? 8.398 -21.359 13.195 1 95.38 85 MET B C 1
ATOM 2746 O O . MET B 1 85 ? 7.691 -21.672 12.234 1 95.38 85 MET B O 1
ATOM 2750 N N . GLY B 1 86 ? 9.719 -21.516 13.211 1 95.06 86 GLY B N 1
ATOM 2751 C CA . GLY B 1 86 ? 10.383 -22.203 12.117 1 95.06 86 GLY B CA 1
ATOM 2752 C C . GLY B 1 86 ? 10.5 -21.359 10.867 1 95.06 86 GLY B C 1
ATOM 2753 O O . GLY B 1 86 ? 10.57 -21.906 9.758 1 95.06 86 GLY B O 1
ATOM 2754 N N . LEU B 1 87 ? 10.516 -20.062 11.047 1 97.5 87 LEU B N 1
ATOM 2755 C CA . LEU B 1 87 ? 10.461 -19.172 9.891 1 97.5 87 LEU B CA 1
ATOM 2756 C C . LEU B 1 87 ? 11.75 -18.375 9.75 1 97.5 87 LEU B C 1
ATOM 2758 O O . LEU B 1 87 ? 11.773 -17.344 9.086 1 97.5 87 LEU B O 1
ATOM 2762 N N . TRP B 1 88 ? 12.805 -18.844 10.344 1 97.69 88 TRP B N 1
ATOM 2763 C CA . TRP B 1 88 ? 14.039 -18.062 10.414 1 97.69 88 TRP B CA 1
ATOM 2764 C C . TRP B 1 88 ? 14.625 -17.859 9.023 1 97.69 88 TRP B C 1
ATOM 2766 O O . TRP B 1 88 ? 14.859 -16.719 8.602 1 97.69 88 TRP B O 1
ATOM 2776 N N . THR B 1 89 ? 14.836 -18.984 8.344 1 97.81 89 THR B N 1
ATOM 2777 C CA . THR B 1 89 ? 15.477 -18.906 7.035 1 97.81 89 THR B CA 1
ATOM 2778 C C . THR B 1 89 ? 14.641 -18.078 6.07 1 97.81 89 THR B C 1
ATOM 2780 O O . THR B 1 89 ? 15.172 -17.219 5.355 1 97.81 89 THR B O 1
ATOM 2783 N N . LEU B 1 90 ? 13.359 -18.281 6.059 1 98.19 90 LEU B N 1
ATOM 2784 C CA . LEU B 1 90 ? 12.461 -17.516 5.191 1 98.19 90 LEU B CA 1
ATOM 2785 C C . LEU B 1 90 ? 12.484 -16.031 5.547 1 98.19 90 LEU B C 1
ATOM 2787 O O . LEU B 1 90 ? 12.352 -15.18 4.668 1 98.19 90 LEU B O 1
ATOM 2791 N N . SER B 1 91 ? 12.625 -15.773 6.809 1 98.5 91 SER B N 1
ATOM 2792 C CA . SER B 1 91 ? 12.711 -14.391 7.254 1 98.5 91 SER B CA 1
ATOM 2793 C C . SER B 1 91 ? 13.984 -13.719 6.73 1 98.5 91 SER B C 1
ATOM 2795 O O . SER B 1 91 ? 13.945 -12.578 6.266 1 98.5 91 SER B O 1
ATOM 2797 N N . MET B 1 92 ? 15.078 -14.445 6.773 1 98.31 92 MET B N 1
ATOM 2798 C CA . MET B 1 92 ? 16.344 -13.898 6.281 1 98.31 92 MET B CA 1
ATOM 2799 C C . MET B 1 92 ? 16.297 -13.695 4.77 1 98.31 92 MET B C 1
ATOM 2801 O O . MET B 1 92 ? 16.828 -12.719 4.25 1 98.31 92 MET B O 1
ATOM 2805 N N . GLU B 1 93 ? 15.664 -14.602 4.129 1 98.25 93 GLU B N 1
ATOM 2806 C CA . GLU B 1 93 ? 15.492 -14.461 2.688 1 98.25 93 GLU B CA 1
ATOM 2807 C C . GLU B 1 93 ? 14.664 -13.227 2.346 1 98.25 93 GLU B C 1
ATOM 2809 O O . GLU B 1 93 ? 14.969 -12.516 1.39 1 98.25 93 GLU B O 1
ATOM 2814 N N . THR B 1 94 ? 13.617 -13.016 3.113 1 98.56 94 THR B N 1
ATOM 2815 C CA . THR B 1 94 ? 12.773 -11.836 2.928 1 98.56 94 THR B CA 1
ATOM 2816 C C . THR B 1 94 ? 13.578 -10.562 3.145 1 98.56 94 THR B C 1
ATOM 2818 O O . THR B 1 94 ? 13.508 -9.633 2.334 1 98.56 94 THR B O 1
ATOM 2821 N N . ILE B 1 95 ? 14.336 -10.492 4.199 1 98.25 95 ILE B N 1
ATOM 2822 C CA . ILE B 1 95 ? 15.148 -9.32 4.504 1 98.25 95 ILE B CA 1
ATOM 2823 C C . ILE B 1 95 ? 16.156 -9.086 3.375 1 98.25 95 ILE B C 1
ATOM 2825 O O . ILE B 1 95 ? 16.391 -7.945 2.965 1 98.25 95 ILE B O 1
ATOM 2829 N N . ALA B 1 96 ? 16.719 -10.172 2.854 1 98.38 96 ALA B N 1
ATOM 2830 C CA . ALA B 1 96 ? 17.672 -10.07 1.761 1 98.38 96 ALA B CA 1
ATOM 2831 C C . ALA B 1 96 ? 17.031 -9.453 0.521 1 98.38 96 ALA B C 1
ATOM 2833 O O . ALA B 1 96 ? 17.641 -8.602 -0.139 1 98.38 96 ALA B O 1
ATOM 2834 N N . LEU B 1 97 ? 15.875 -9.922 0.221 1 98.31 97 LEU B N 1
ATOM 2835 C CA . LEU B 1 97 ? 15.156 -9.391 -0.935 1 98.31 97 LEU B CA 1
ATOM 2836 C C . LEU B 1 97 ? 14.844 -7.91 -0.747 1 98.31 97 LEU B C 1
ATOM 2838 O O . LEU B 1 97 ? 15.023 -7.113 -1.668 1 98.31 97 LEU B O 1
ATOM 2842 N N . VAL B 1 98 ? 14.359 -7.543 0.423 1 98.44 98 VAL B N 1
ATOM 2843 C CA . VAL B 1 98 ? 13.961 -6.176 0.736 1 98.44 98 VAL B CA 1
ATOM 2844 C C . VAL B 1 98 ? 15.172 -5.25 0.686 1 98.44 98 VAL B C 1
ATOM 2846 O O . VAL B 1 98 ? 15.133 -4.195 0.053 1 98.44 98 VAL B O 1
ATOM 2849 N N . LEU B 1 99 ? 16.266 -5.672 1.264 1 98.06 99 LEU B N 1
ATOM 2850 C CA . LEU B 1 99 ? 17.469 -4.848 1.3 1 98.06 99 LEU B CA 1
ATOM 2851 C C . LEU B 1 99 ? 18.062 -4.703 -0.094 1 98.06 99 LEU B C 1
ATOM 2853 O O . LEU B 1 99 ? 18.562 -3.631 -0.454 1 98.06 99 LEU B O 1
ATOM 2857 N N . SER B 1 100 ? 18.047 -5.766 -0.825 1 98.62 100 SER B N 1
ATOM 2858 C CA . SER B 1 100 ? 18.562 -5.707 -2.188 1 98.62 100 SER B CA 1
ATOM 2859 C C . SER B 1 100 ? 17.75 -4.754 -3.051 1 98.62 100 SER B C 1
ATOM 2861 O O . SER B 1 100 ? 18.312 -3.928 -3.775 1 98.62 100 SER B O 1
ATOM 2863 N N . SER B 1 101 ? 16.438 -4.914 -2.979 1 98.5 101 SER B N 1
ATOM 2864 C CA . SER B 1 101 ? 15.57 -4.051 -3.766 1 98.5 101 SER B CA 1
ATOM 2865 C C . SER B 1 101 ? 15.727 -2.588 -3.365 1 98.5 101 SER B C 1
ATOM 2867 O O . SER B 1 101 ? 15.82 -1.71 -4.227 1 98.5 101 SER B O 1
ATOM 2869 N N . ALA B 1 102 ? 15.766 -2.373 -2.074 1 98.5 102 ALA B N 1
ATOM 2870 C CA . ALA B 1 102 ? 15.914 -1.007 -1.575 1 98.5 102 ALA B CA 1
ATOM 2871 C C . ALA B 1 102 ? 17.25 -0.405 -2 1 98.5 102 ALA B C 1
ATOM 2873 O O . ALA B 1 102 ? 17.312 0.761 -2.393 1 98.5 102 ALA B O 1
ATOM 2874 N N . LEU B 1 103 ? 18.266 -1.207 -1.898 1 98.56 103 LEU B N 1
ATOM 2875 C CA . LEU B 1 103 ? 19.594 -0.719 -2.258 1 98.56 103 LEU B CA 1
ATOM 2876 C C . LEU B 1 103 ? 19.641 -0.269 -3.715 1 98.56 103 LEU B C 1
ATOM 2878 O O . LEU B 1 103 ? 20.109 0.828 -4.02 1 98.56 103 LEU B O 1
ATOM 2882 N N . VAL B 1 104 ? 19.156 -1.075 -4.574 1 98.62 104 VAL B N 1
ATOM 2883 C CA . VAL B 1 104 ? 19.172 -0.741 -5.996 1 98.62 104 VAL B CA 1
ATOM 2884 C C . VAL B 1 104 ? 18.266 0.46 -6.254 1 98.62 104 VAL B C 1
ATOM 2886 O O . VAL B 1 104 ? 18.625 1.378 -6.992 1 98.62 104 VAL B O 1
ATOM 2889 N N . ALA B 1 105 ? 17.062 0.464 -5.664 1 98.75 105 ALA B N 1
ATOM 2890 C CA . ALA B 1 105 ? 16.125 1.585 -5.805 1 98.75 105 ALA B CA 1
ATOM 2891 C C . ALA B 1 105 ? 16.766 2.887 -5.332 1 98.75 105 ALA B C 1
ATOM 2893 O O . ALA B 1 105 ? 16.594 3.936 -5.957 1 98.75 105 ALA B O 1
ATOM 2894 N N . LEU B 1 106 ? 17.531 2.818 -4.281 1 98.75 106 LEU B N 1
ATOM 2895 C CA . LEU B 1 106 ? 18.156 4.004 -3.713 1 98.75 106 LEU B CA 1
ATOM 2896 C C . LEU B 1 106 ? 19.328 4.461 -4.574 1 98.75 106 LEU B C 1
ATOM 2898 O O . LEU B 1 106 ? 19.562 5.664 -4.734 1 98.75 106 LEU B O 1
ATOM 2902 N N . LEU B 1 107 ? 20.109 3.51 -5.074 1 98.5 107 LEU B N 1
ATOM 2903 C CA . LEU B 1 107 ? 21.234 3.832 -5.926 1 98.5 107 LEU B CA 1
ATOM 2904 C C . LEU B 1 107 ? 20.781 4.562 -7.188 1 98.5 107 LEU B C 1
ATOM 2906 O O . LEU B 1 107 ? 21.516 5.406 -7.715 1 98.5 107 LEU B O 1
ATOM 2910 N N . ILE B 1 108 ? 19.594 4.281 -7.602 1 98.38 108 ILE B N 1
ATOM 2911 C CA . ILE B 1 108 ? 19.031 4.945 -8.773 1 98.38 108 ILE B CA 1
ATOM 2912 C C . ILE B 1 108 ? 18.234 6.172 -8.344 1 98.38 108 ILE B C 1
ATOM 2914 O O . ILE B 1 108 ? 18.359 7.246 -8.938 1 98.38 108 ILE B O 1
ATOM 2918 N N . GLY B 1 109 ? 17.469 6.027 -7.316 1 98.81 109 GLY B N 1
ATOM 2919 C CA . GLY B 1 109 ? 16.5 7.035 -6.883 1 98.81 109 GLY B CA 1
ATOM 2920 C C . GLY B 1 109 ? 17.172 8.305 -6.371 1 98.81 109 GLY B C 1
ATOM 2921 O O . GLY B 1 109 ? 16.766 9.414 -6.734 1 98.81 109 GLY B O 1
ATOM 2922 N N . ILE B 1 110 ? 18.188 8.141 -5.574 1 98.62 110 ILE B N 1
ATOM 2923 C CA . ILE B 1 110 ? 18.828 9.305 -4.949 1 98.62 110 ILE B CA 1
ATOM 2924 C C . ILE B 1 110 ? 19.5 10.156 -6.02 1 98.62 110 ILE B C 1
ATOM 2926 O O . ILE B 1 110 ? 19.25 11.359 -6.117 1 98.62 110 ILE B O 1
ATOM 2930 N N . PRO B 1 111 ? 20.312 9.594 -6.93 1 98.62 111 PRO B N 1
ATOM 2931 C CA . PRO B 1 111 ? 20.906 10.406 -8 1 98.62 111 PRO B CA 1
ATOM 2932 C C . PRO B 1 111 ? 19.844 11.055 -8.898 1 98.62 111 PRO B C 1
ATOM 2934 O O . PRO B 1 111 ? 20 12.211 -9.305 1 98.62 111 PRO B O 1
ATOM 2937 N N . THR B 1 112 ? 18.828 10.359 -9.188 1 98.75 112 THR B N 1
ATOM 2938 C CA . THR B 1 112 ? 17.75 10.914 -10 1 98.75 112 THR B CA 1
ATOM 2939 C C . THR B 1 112 ? 17.094 12.086 -9.297 1 98.75 112 THR B C 1
ATOM 2941 O O . THR B 1 112 ? 16.781 13.109 -9.922 1 98.75 112 THR B O 1
ATOM 2944 N N . GLY B 1 113 ? 16.844 11.891 -7.992 1 98.75 113 GLY B N 1
ATOM 2945 C CA . GLY B 1 113 ? 16.281 12.984 -7.211 1 98.75 113 GLY B CA 1
ATOM 2946 C C . GLY B 1 113 ? 17.172 14.211 -7.184 1 98.75 113 GLY B C 1
ATOM 2947 O O . GLY B 1 113 ? 16.688 15.344 -7.27 1 98.75 113 GLY B O 1
ATOM 2948 N N . ILE B 1 114 ? 18.453 13.969 -7.117 1 98.44 114 ILE B N 1
ATOM 2949 C CA . ILE B 1 114 ? 19.422 15.062 -7.117 1 98.44 114 ILE B CA 1
ATOM 2950 C C . ILE B 1 114 ? 19.391 15.781 -8.469 1 98.44 114 ILE B C 1
ATOM 2952 O O . ILE B 1 114 ? 19.328 17.016 -8.523 1 98.44 114 ILE B O 1
ATOM 2956 N N . MET B 1 115 ? 19.391 14.977 -9.547 1 98.44 115 MET B N 1
ATOM 2957 C CA . MET B 1 115 ? 19.375 15.562 -10.891 1 98.44 115 MET B CA 1
ATOM 2958 C C . MET B 1 115 ? 18.094 16.375 -11.109 1 98.44 115 MET B C 1
ATOM 2960 O O . MET B 1 115 ? 18.141 17.453 -11.711 1 98.44 115 MET B O 1
ATOM 2964 N N . ALA B 1 116 ? 17.031 15.891 -10.594 1 98.5 116 ALA B N 1
ATOM 2965 C CA . ALA B 1 116 ? 15.75 16.578 -10.766 1 98.5 116 ALA B CA 1
ATOM 2966 C C . ALA B 1 116 ? 15.695 17.844 -9.93 1 98.5 116 ALA B C 1
ATOM 2968 O O . ALA B 1 116 ? 15.016 18.812 -10.297 1 98.5 116 ALA B O 1
ATOM 2969 N N . ALA B 1 117 ? 16.438 17.828 -8.852 1 97.75 117 ALA B N 1
ATOM 2970 C CA . ALA B 1 117 ? 16.469 19.016 -8 1 97.75 117 ALA B CA 1
ATOM 2971 C C . ALA B 1 117 ? 17.312 20.125 -8.641 1 97.75 117 ALA B C 1
ATOM 2973 O O . ALA B 1 117 ? 17.031 21.312 -8.453 1 97.75 117 ALA B O 1
ATOM 2974 N N . LYS B 1 118 ? 18.281 19.766 -9.445 1 95.88 118 LYS B N 1
ATOM 2975 C CA . LYS B 1 118 ? 19.234 20.719 -9.984 1 95.88 118 LYS B CA 1
ATOM 2976 C C . LYS B 1 118 ? 18.828 21.172 -11.383 1 95.88 118 LYS B C 1
ATOM 2978 O O . LYS B 1 118 ? 19.312 22.203 -11.875 1 95.88 118 LYS B O 1
ATOM 2983 N N . ASN B 1 119 ? 17.984 20.422 -12.008 1 97.56 119 ASN B N 1
ATOM 2984 C CA . ASN B 1 119 ? 17.594 20.719 -13.383 1 97.56 119 ASN B CA 1
ATOM 2985 C C . ASN B 1 119 ? 16.078 20.641 -13.562 1 97.56 119 ASN B C 1
ATOM 2987 O O . ASN B 1 119 ? 15.5 19.562 -13.516 1 97.56 119 ASN B O 1
ATOM 2991 N N . GLU B 1 120 ? 15.445 21.703 -13.953 1 97.5 120 GLU B N 1
ATOM 2992 C CA . GLU B 1 120 ? 13.992 21.797 -14.086 1 97.5 120 GLU B CA 1
ATOM 2993 C C . GLU B 1 120 ? 13.484 20.922 -15.227 1 97.5 120 GLU B C 1
ATOM 2995 O O . GLU B 1 120 ? 12.375 20.375 -15.156 1 97.5 120 GLU B O 1
ATOM 3000 N N . THR B 1 121 ? 14.289 20.844 -16.219 1 98.12 121 THR B N 1
ATOM 3001 C CA . THR B 1 121 ? 13.898 19.984 -17.328 1 98.12 121 THR B CA 1
ATOM 3002 C C . THR B 1 121 ? 13.805 18.516 -16.875 1 98.12 121 THR B C 1
ATOM 3004 O O . THR B 1 121 ? 12.844 17.828 -17.203 1 98.12 121 THR B O 1
ATOM 3007 N N . VAL B 1 122 ? 14.781 18.125 -16.109 1 98.25 122 VAL B N 1
ATOM 3008 C CA . VAL B 1 122 ? 14.781 16.766 -15.586 1 98.25 122 VAL B CA 1
ATOM 3009 C C . VAL B 1 122 ? 13.594 16.562 -14.648 1 98.25 122 VAL B C 1
ATOM 3011 O O . VAL B 1 122 ? 12.914 15.539 -14.703 1 98.25 122 VAL B O 1
ATOM 3014 N N . PHE B 1 123 ? 13.305 17.531 -13.93 1 98 123 PHE B N 1
ATOM 3015 C CA . PHE B 1 123 ? 12.195 17.484 -12.984 1 98 123 PHE B CA 1
ATOM 3016 C C . PHE B 1 123 ? 10.875 17.266 -13.711 1 98 123 PHE B C 1
ATOM 3018 O O . PHE B 1 123 ? 10.078 16.406 -13.328 1 98 123 PHE B O 1
ATOM 3025 N N . HIS B 1 124 ? 10.711 17.969 -14.758 1 97.12 124 HIS B N 1
ATOM 3026 C CA . HIS B 1 124 ? 9.445 17.922 -15.492 1 97.12 124 HIS B CA 1
ATOM 3027 C C . HIS B 1 124 ? 9.289 16.594 -16.234 1 97.12 124 HIS B C 1
ATOM 3029 O O . HIS B 1 124 ? 8.172 16.172 -16.531 1 97.12 124 HIS B O 1
ATOM 3035 N N . ILE B 1 125 ? 10.352 15.945 -16.484 1 97.81 125 ILE B N 1
ATOM 3036 C CA . ILE B 1 125 ? 10.312 14.633 -17.125 1 97.81 125 ILE B CA 1
ATOM 3037 C C . ILE B 1 125 ? 10.086 13.547 -16.078 1 97.81 125 ILE B C 1
ATOM 3039 O O . ILE B 1 125 ? 9.281 12.641 -16.281 1 97.81 125 ILE B O 1
ATOM 3043 N N . VAL B 1 126 ? 10.656 13.695 -14.914 1 98.19 126 VAL B N 1
ATOM 3044 C CA . VAL B 1 126 ? 10.641 12.672 -13.875 1 98.19 126 VAL B CA 1
ATOM 3045 C C . VAL B 1 126 ? 9.289 12.672 -13.164 1 98.19 126 VAL B C 1
ATOM 3047 O O . VAL B 1 126 ? 8.766 11.609 -12.812 1 98.19 126 VAL B O 1
ATOM 3050 N N . LYS B 1 127 ? 8.711 13.773 -13.047 1 96.88 127 LYS B N 1
ATOM 3051 C CA . LYS B 1 127 ? 7.512 13.93 -12.234 1 96.88 127 LYS B CA 1
ATOM 3052 C C . LYS B 1 127 ? 6.371 13.062 -12.758 1 96.88 127 LYS B C 1
ATOM 3054 O O . LYS B 1 127 ? 5.797 12.266 -12.016 1 96.88 127 LYS B O 1
ATOM 3059 N N . PRO B 1 128 ? 6.016 13.125 -14.039 1 94.25 128 PRO B N 1
ATOM 3060 C CA . PRO B 1 128 ? 4.926 12.281 -14.523 1 94.25 128 PRO B CA 1
ATOM 3061 C C . PRO B 1 128 ? 5.266 10.789 -14.469 1 94.25 128 PRO B C 1
ATOM 3063 O O . PRO B 1 128 ? 4.379 9.961 -14.258 1 94.25 128 PRO B O 1
ATOM 3066 N N . ILE B 1 129 ? 6.492 10.43 -14.617 1 96.44 129 ILE B N 1
ATOM 3067 C CA . ILE B 1 129 ? 6.93 9.039 -14.523 1 96.44 129 ILE B CA 1
ATOM 3068 C C . ILE B 1 129 ? 6.699 8.523 -13.109 1 96.44 129 ILE B C 1
ATOM 3070 O O . ILE B 1 129 ? 6.176 7.418 -12.93 1 96.44 129 ILE B O 1
ATOM 3074 N N . LEU B 1 130 ? 7.023 9.391 -12.164 1 96.88 130 LEU B N 1
ATOM 3075 C CA . LEU B 1 130 ? 6.824 9.023 -10.766 1 96.88 130 LEU B CA 1
ATOM 3076 C C . LEU B 1 130 ? 5.34 8.852 -10.453 1 96.88 130 LEU B C 1
ATOM 3078 O O . LEU B 1 130 ? 4.957 7.93 -9.727 1 96.88 130 LEU B O 1
ATOM 3082 N N . ASP B 1 131 ? 4.605 9.742 -11.062 1 91.88 131 ASP B N 1
ATOM 3083 C CA . ASP B 1 131 ? 3.166 9.672 -10.836 1 91.88 131 ASP B CA 1
ATOM 3084 C C . ASP B 1 131 ? 2.592 8.367 -11.391 1 91.88 131 ASP B C 1
ATOM 3086 O O . ASP B 1 131 ? 1.751 7.734 -10.75 1 91.88 131 ASP B O 1
ATOM 3090 N N . PHE B 1 132 ? 3.062 7.969 -12.477 1 91 132 PHE B N 1
ATOM 3091 C CA . PHE B 1 132 ? 2.619 6.723 -13.086 1 91 132 PHE B CA 1
ATOM 3092 C C . PHE B 1 132 ? 3.072 5.523 -12.258 1 91 132 PHE B C 1
ATOM 3094 O O . PHE B 1 132 ? 2.295 4.598 -12.016 1 91 132 PHE B O 1
ATOM 3101 N N . MET B 1 133 ? 4.289 5.562 -11.773 1 94.94 133 MET B N 1
ATOM 3102 C CA . MET B 1 133 ? 4.855 4.473 -10.977 1 94.94 133 MET B CA 1
ATOM 3103 C C . MET B 1 133 ? 4.062 4.27 -9.695 1 94.94 133 MET B C 1
ATOM 3105 O O . MET B 1 133 ? 3.912 3.141 -9.227 1 94.94 133 MET B O 1
ATOM 3109 N N . GLN B 1 134 ? 3.484 5.312 -9.211 1 92.94 134 GLN B N 1
ATOM 3110 C CA . GLN B 1 134 ? 2.859 5.234 -7.895 1 92.94 134 GLN B CA 1
ATOM 3111 C C . GLN B 1 134 ? 1.363 4.961 -8.016 1 92.94 134 GLN B C 1
ATOM 3113 O O . GLN B 1 134 ? 0.73 4.52 -7.051 1 92.94 134 GLN B O 1
ATOM 3118 N N . THR B 1 135 ? 0.809 5.227 -9.211 1 89.56 135 THR B N 1
ATOM 3119 C CA . THR B 1 135 ? -0.633 5.07 -9.367 1 89.56 135 THR B CA 1
ATOM 3120 C C . THR B 1 135 ? -0.968 3.709 -9.969 1 89.56 135 THR B C 1
ATOM 3122 O O . THR B 1 135 ? -2.027 3.145 -9.688 1 89.56 135 THR B O 1
ATOM 3125 N N . MET B 1 136 ? -0.041 3.189 -10.695 1 93.94 136 MET B N 1
ATOM 3126 C CA . MET B 1 136 ? -0.242 1.872 -11.297 1 93.94 136 MET B CA 1
ATOM 3127 C C . MET B 1 136 ? -0.232 0.783 -10.227 1 93.94 136 MET B C 1
ATOM 3129 O O . MET B 1 136 ? 0.619 0.789 -9.336 1 93.94 136 MET B O 1
ATOM 3133 N N . PRO B 1 137 ? -1.245 -0.101 -10.305 1 94.19 137 PRO B N 1
ATOM 3134 C CA . PRO B 1 137 ? -1.187 -1.227 -9.367 1 94.19 137 PRO B CA 1
ATOM 3135 C C . PRO B 1 137 ? 0.123 -2.006 -9.461 1 94.19 137 PRO B C 1
ATOM 3137 O O . PRO B 1 137 ? 0.604 -2.279 -10.57 1 94.19 137 PRO B O 1
ATOM 3140 N N . SER B 1 138 ? 0.627 -2.336 -8.32 1 95.62 138 SER B N 1
ATOM 3141 C CA . SER B 1 138 ? 1.953 -2.941 -8.258 1 95.62 138 SER B CA 1
ATOM 3142 C C . SER B 1 138 ? 1.987 -4.281 -8.977 1 95.62 138 SER B C 1
ATOM 3144 O O . SER B 1 138 ? 3.01 -4.656 -9.562 1 95.62 138 SER B O 1
ATOM 3146 N N . PHE B 1 139 ? 0.872 -4.957 -9.055 1 96 139 PHE B N 1
ATOM 3147 C CA . PHE B 1 139 ? 0.752 -6.266 -9.688 1 96 139 PHE B CA 1
ATOM 3148 C C . PHE B 1 139 ? 1.105 -6.188 -11.172 1 96 139 PHE B C 1
ATOM 3150 O O . PHE B 1 139 ? 1.6 -7.156 -11.75 1 96 139 PHE B O 1
ATOM 3157 N N . VAL B 1 140 ? 0.834 -5.07 -11.75 1 95.56 140 VAL B N 1
ATOM 3158 C CA . VAL B 1 140 ? 1.029 -4.906 -13.188 1 95.56 140 VAL B CA 1
ATOM 3159 C C . VAL B 1 140 ? 2.52 -4.961 -13.516 1 95.56 140 VAL B C 1
ATOM 3161 O O . VAL B 1 140 ? 2.91 -5.453 -14.578 1 95.56 140 VAL B O 1
ATOM 3164 N N . TYR B 1 141 ? 3.355 -4.551 -12.625 1 96.5 141 TYR B N 1
ATOM 3165 C CA . TYR B 1 141 ? 4.797 -4.547 -12.844 1 96.5 141 TYR B CA 1
ATOM 3166 C C . TYR B 1 141 ? 5.348 -5.965 -12.906 1 96.5 141 TYR B C 1
ATOM 3168 O O . TYR B 1 141 ? 6.441 -6.191 -13.422 1 96.5 141 TYR B O 1
ATOM 3176 N N . LEU B 1 142 ? 4.582 -6.918 -12.367 1 97.12 142 LEU B N 1
ATOM 3177 C CA . LEU B 1 142 ? 5.051 -8.297 -12.328 1 97.12 142 LEU B CA 1
ATOM 3178 C C . LEU B 1 142 ? 5.098 -8.898 -13.727 1 97.12 142 LEU B C 1
ATOM 3180 O O . LEU B 1 142 ? 5.953 -9.734 -14.023 1 97.12 142 LEU B O 1
ATOM 3184 N N . ILE B 1 143 ? 4.234 -8.477 -14.57 1 96.06 143 ILE B N 1
ATOM 3185 C CA . ILE B 1 143 ? 4.043 -9.109 -15.867 1 96.06 143 ILE B CA 1
ATOM 3186 C C . ILE B 1 143 ? 5.277 -8.891 -16.734 1 96.06 143 ILE B C 1
ATOM 3188 O O . ILE B 1 143 ? 5.914 -9.852 -17.172 1 96.06 143 ILE B O 1
ATOM 3192 N N . PRO B 1 144 ? 5.668 -7.637 -16.984 1 95.25 144 PRO B N 1
ATOM 3193 C CA . PRO B 1 144 ? 6.895 -7.492 -17.781 1 95.25 144 PRO B CA 1
ATOM 3194 C C . PRO B 1 144 ? 8.125 -8.055 -17.062 1 95.25 144 PRO B C 1
ATOM 3196 O O . PRO B 1 144 ? 9.055 -8.531 -17.719 1 95.25 144 PRO B O 1
ATOM 3199 N N . ALA B 1 145 ? 8.148 -7.992 -15.773 1 96.31 145 ALA B N 1
ATOM 3200 C CA . ALA B 1 145 ? 9.281 -8.555 -15.031 1 96.31 145 ALA B CA 1
ATOM 3201 C C . ALA B 1 145 ? 9.438 -10.039 -15.312 1 96.31 145 ALA B C 1
ATOM 3203 O O . ALA B 1 145 ? 10.555 -10.531 -15.508 1 96.31 145 ALA B O 1
ATOM 3204 N N . VAL B 1 146 ? 8.32 -10.742 -15.352 1 95.69 146 VAL B N 1
ATOM 3205 C CA . VAL B 1 146 ? 8.336 -12.18 -15.602 1 95.69 146 VAL B CA 1
ATOM 3206 C C . VAL B 1 146 ? 8.789 -12.445 -17.047 1 95.69 146 VAL B C 1
ATOM 3208 O O . VAL B 1 146 ? 9.484 -13.422 -17.312 1 95.69 146 VAL B O 1
ATOM 3211 N N . ILE B 1 147 ? 8.422 -11.578 -17.922 1 93.38 147 ILE B N 1
ATOM 3212 C CA . ILE B 1 147 ? 8.766 -11.734 -19.328 1 93.38 147 ILE B CA 1
ATOM 3213 C C . ILE B 1 147 ? 10.273 -11.562 -19.516 1 93.38 147 ILE B C 1
ATOM 3215 O O . ILE B 1 147 ? 10.906 -12.328 -20.25 1 93.38 147 ILE B O 1
ATOM 3219 N N . PHE B 1 148 ? 10.852 -10.625 -18.781 1 94.62 148 PHE B N 1
ATOM 3220 C CA . PHE B 1 148 ? 12.266 -10.312 -18.953 1 94.62 148 PHE B CA 1
ATOM 3221 C C . PHE B 1 148 ? 13.133 -11.312 -18.188 1 94.62 148 PHE B C 1
ATOM 3223 O O . PHE B 1 148 ? 14.219 -11.664 -18.641 1 94.62 148 PHE B O 1
ATOM 3230 N N . PHE B 1 149 ? 12.609 -11.812 -17.062 1 95.88 149 PHE B N 1
ATOM 3231 C CA . PHE B 1 149 ? 13.555 -12.43 -16.141 1 95.88 149 PHE B CA 1
ATOM 3232 C C . PHE B 1 149 ? 13.062 -13.805 -15.695 1 95.88 149 PHE B C 1
ATOM 3234 O O . PHE B 1 149 ? 13.766 -14.516 -14.969 1 95.88 149 PHE B O 1
ATOM 3241 N N . GLY B 1 150 ? 11.883 -14.227 -16.141 1 93.81 150 GLY B N 1
ATOM 3242 C CA . GLY B 1 150 ? 11.32 -15.492 -15.688 1 93.81 150 GLY B CA 1
ATOM 3243 C C . GLY B 1 150 ? 10.727 -15.406 -14.289 1 93.81 150 GLY B C 1
ATOM 3244 O O . GLY B 1 150 ? 10.414 -14.32 -13.812 1 93.81 150 GLY B O 1
ATOM 3245 N N . LEU B 1 151 ? 10.523 -16.547 -13.68 1 96.06 151 LEU B N 1
ATOM 3246 C CA . LEU B 1 151 ? 9.953 -16.609 -12.336 1 96.06 151 LEU B CA 1
ATOM 3247 C C . LEU B 1 151 ? 11.055 -16.625 -11.281 1 96.06 151 LEU B C 1
ATOM 3249 O O . LEU B 1 151 ? 12.188 -17.016 -11.57 1 96.06 151 LEU B O 1
ATOM 3253 N N . GLY B 1 152 ? 10.742 -16.062 -10.211 1 96.69 152 GLY B N 1
ATOM 3254 C CA . GLY B 1 152 ? 11.711 -16.172 -9.133 1 96.69 152 GLY B CA 1
ATOM 3255 C C . GLY B 1 152 ? 11.969 -14.852 -8.43 1 96.69 152 GLY B C 1
ATOM 3256 O O . GLY B 1 152 ? 11.125 -13.953 -8.453 1 96.69 152 GLY B O 1
ATOM 3257 N N . ASN B 1 153 ? 13.117 -14.773 -7.754 1 97.5 153 ASN B N 1
ATOM 3258 C CA . ASN B 1 153 ? 13.453 -13.633 -6.922 1 97.5 153 ASN B CA 1
ATOM 3259 C C . ASN B 1 153 ? 13.758 -12.391 -7.762 1 97.5 153 ASN B C 1
ATOM 3261 O O . ASN B 1 153 ? 13.367 -11.281 -7.402 1 97.5 153 ASN B O 1
ATOM 3265 N N . VAL B 1 154 ? 14.336 -12.594 -8.867 1 97.62 154 VAL B N 1
ATOM 3266 C CA . VAL B 1 154 ? 14.828 -11.477 -9.656 1 97.62 154 VAL B CA 1
ATOM 3267 C C . VAL B 1 154 ? 13.656 -10.656 -10.188 1 97.62 154 VAL B C 1
ATOM 3269 O O . VAL B 1 154 ? 13.602 -9.438 -9.992 1 97.62 154 VAL B O 1
ATOM 3272 N N . PRO B 1 155 ? 12.695 -11.305 -10.875 1 97.19 155 PRO B N 1
ATOM 3273 C CA . PRO B 1 155 ? 11.562 -10.5 -11.328 1 97.19 155 PRO B CA 1
ATOM 3274 C C . PRO B 1 155 ? 10.805 -9.852 -10.172 1 97.19 155 PRO B C 1
ATOM 3276 O O . PRO B 1 155 ? 10.312 -8.727 -10.312 1 97.19 155 PRO B O 1
ATOM 3279 N N . GLY B 1 156 ? 10.672 -10.562 -9.008 1 97.31 156 GLY B N 1
ATOM 3280 C CA . GLY B 1 156 ? 10.086 -9.961 -7.82 1 97.31 156 GLY B CA 1
ATOM 3281 C C . GLY B 1 156 ? 10.805 -8.695 -7.375 1 97.31 156 GLY B C 1
ATOM 3282 O O . GLY B 1 156 ? 10.172 -7.691 -7.059 1 97.31 156 GLY B O 1
ATOM 3283 N N . LEU B 1 157 ? 12.109 -8.766 -7.391 1 98 157 LEU B N 1
ATOM 3284 C CA . LEU B 1 157 ? 12.922 -7.617 -7.008 1 98 157 LEU B CA 1
ATOM 3285 C C . LEU B 1 157 ? 12.734 -6.465 -7.984 1 98 157 LEU B C 1
ATOM 3287 O O . LEU B 1 157 ? 12.648 -5.305 -7.574 1 98 157 LEU B O 1
ATOM 3291 N N . VAL B 1 158 ? 12.695 -6.73 -9.266 1 97.38 158 VAL B N 1
ATOM 3292 C CA . VAL B 1 158 ? 12.562 -5.699 -10.281 1 97.38 158 VAL B CA 1
ATOM 3293 C C . VAL B 1 158 ? 11.242 -4.953 -10.102 1 97.38 158 VAL B C 1
ATOM 3295 O O . VAL B 1 158 ? 11.211 -3.721 -10.109 1 97.38 158 VAL B O 1
ATOM 3298 N N . ALA B 1 159 ? 10.172 -5.727 -9.938 1 97.75 159 ALA B N 1
ATOM 3299 C CA . ALA B 1 159 ? 8.875 -5.109 -9.672 1 97.75 159 ALA B CA 1
ATOM 3300 C C . ALA B 1 159 ? 8.914 -4.266 -8.398 1 97.75 159 ALA B C 1
ATOM 3302 O O . ALA B 1 159 ? 8.344 -3.178 -8.352 1 97.75 159 ALA B O 1
ATOM 3303 N N . THR B 1 160 ? 9.594 -4.723 -7.375 1 98.44 160 THR B N 1
ATOM 3304 C CA . THR B 1 160 ? 9.727 -4.031 -6.098 1 98.44 160 THR B CA 1
ATOM 3305 C C . THR B 1 160 ? 10.5 -2.729 -6.262 1 98.44 160 THR B C 1
ATOM 3307 O O . THR B 1 160 ? 10.133 -1.705 -5.68 1 98.44 160 THR B O 1
ATOM 3310 N N . ILE B 1 161 ? 11.523 -2.742 -7.051 1 98.38 161 ILE B N 1
ATOM 3311 C CA . ILE B 1 161 ? 12.336 -1.556 -7.301 1 98.38 161 ILE B CA 1
ATOM 3312 C C . ILE B 1 161 ? 11.469 -0.458 -7.914 1 98.38 161 ILE B C 1
ATOM 3314 O O . ILE B 1 161 ? 11.492 0.688 -7.457 1 98.38 161 ILE B O 1
ATOM 3318 N N . VAL B 1 162 ? 10.703 -0.825 -8.906 1 97.81 162 VAL B N 1
ATOM 3319 C CA . VAL B 1 162 ? 9.859 0.138 -9.609 1 97.81 162 VAL B CA 1
ATOM 3320 C C . VAL B 1 162 ? 8.844 0.736 -8.641 1 97.81 162 VAL B C 1
ATOM 3322 O O . VAL B 1 162 ? 8.641 1.952 -8.617 1 97.81 162 VAL B O 1
ATOM 3325 N N . PHE B 1 163 ? 8.305 -0.098 -7.863 1 97.81 163 PHE B N 1
ATOM 3326 C CA . PHE B 1 163 ? 7.234 0.309 -6.961 1 97.81 163 PHE B CA 1
ATOM 3327 C C . PHE B 1 163 ? 7.781 1.171 -5.828 1 97.81 163 PHE B C 1
ATOM 3329 O O . PHE B 1 163 ? 7.141 2.143 -5.418 1 97.81 163 PHE B O 1
ATOM 3336 N N . ALA B 1 164 ? 8.945 0.903 -5.312 1 98.5 164 ALA B N 1
ATOM 3337 C CA . ALA B 1 164 ? 9.438 1.466 -4.055 1 98.5 164 ALA B CA 1
ATOM 3338 C C . ALA B 1 164 ? 10.328 2.678 -4.305 1 98.5 164 ALA B C 1
ATOM 3340 O O . ALA B 1 164 ? 10.633 3.434 -3.379 1 98.5 164 ALA B O 1
ATOM 3341 N N . MET B 1 165 ? 10.633 3.035 -5.469 1 98.69 165 MET B N 1
ATOM 3342 C CA . MET B 1 165 ? 11.68 4.004 -5.793 1 98.69 165 MET B CA 1
ATOM 3343 C C . MET B 1 165 ? 11.148 5.43 -5.688 1 98.69 165 MET B C 1
ATOM 3345 O O . MET B 1 165 ? 11.859 6.324 -5.223 1 98.69 165 MET B O 1
ATOM 3349 N N . PRO B 1 166 ? 9.914 5.648 -6.035 1 98.62 166 PRO B N 1
ATOM 3350 C CA . PRO B 1 166 ? 9.453 7.023 -6.23 1 98.62 166 PRO B CA 1
ATOM 3351 C C . PRO B 1 166 ? 9.625 7.887 -4.98 1 98.62 166 PRO B C 1
ATOM 3353 O O . PRO B 1 166 ? 10.125 9.008 -5.066 1 98.62 166 PRO B O 1
ATOM 3356 N N . PRO B 1 167 ? 9.344 7.379 -3.799 1 98.19 167 PRO B N 1
ATOM 3357 C CA . PRO B 1 167 ? 9.523 8.25 -2.637 1 98.19 167 PRO B CA 1
ATOM 3358 C C . PRO B 1 167 ? 10.977 8.664 -2.426 1 98.19 167 PRO B C 1
ATOM 3360 O O . PRO B 1 167 ? 11.242 9.781 -1.963 1 98.19 167 PRO B O 1
ATOM 3363 N N . ALA B 1 168 ? 11.883 7.789 -2.732 1 98.5 168 ALA B N 1
ATOM 3364 C CA . ALA B 1 168 ? 13.297 8.141 -2.623 1 98.5 168 ALA B CA 1
ATOM 3365 C C . ALA B 1 168 ? 13.648 9.297 -3.557 1 98.5 168 ALA B C 1
ATOM 3367 O O . ALA B 1 168 ? 14.383 10.211 -3.174 1 98.5 168 ALA B O 1
ATOM 3368 N N . ILE B 1 169 ? 13.117 9.289 -4.758 1 98.81 169 ILE B N 1
ATOM 3369 C CA . ILE B 1 169 ? 13.367 10.352 -5.73 1 98.81 169 ILE B CA 1
ATOM 3370 C C . ILE B 1 169 ? 12.711 11.648 -5.262 1 98.81 169 ILE B C 1
ATOM 3372 O O . ILE B 1 169 ? 13.352 12.695 -5.23 1 98.81 169 ILE B O 1
ATOM 3376 N N . ARG B 1 170 ? 11.508 11.562 -4.875 1 98.69 170 ARG B N 1
ATOM 3377 C CA . ARG B 1 170 ? 10.727 12.742 -4.508 1 98.69 170 ARG B CA 1
ATOM 3378 C C . ARG B 1 170 ? 11.32 13.422 -3.275 1 98.69 170 ARG B C 1
ATOM 3380 O O . ARG B 1 170 ? 11.461 14.648 -3.248 1 98.69 170 ARG B O 1
ATOM 3387 N N . LEU B 1 171 ? 11.656 12.617 -2.277 1 98.5 171 LEU B N 1
ATOM 3388 C CA . LEU B 1 171 ? 12.117 13.203 -1.021 1 98.5 171 LEU B CA 1
ATOM 3389 C C . LEU B 1 171 ? 13.562 13.68 -1.141 1 98.5 171 LEU B C 1
ATOM 3391 O O . LEU B 1 171 ? 13.945 14.664 -0.5 1 98.5 171 LEU B O 1
ATOM 3395 N N . THR B 1 172 ? 14.305 13.016 -2.006 1 98.69 172 THR B N 1
ATOM 3396 C CA . THR B 1 172 ? 15.625 13.555 -2.311 1 98.69 172 THR B CA 1
ATOM 3397 C C . THR B 1 172 ? 15.508 14.898 -3.016 1 98.69 172 THR B C 1
ATOM 3399 O O . THR B 1 172 ? 16.172 15.867 -2.631 1 98.69 172 THR B O 1
ATOM 3402 N N . ASN B 1 173 ? 14.672 14.961 -4.027 1 98.75 173 ASN B N 1
ATOM 3403 C CA . ASN B 1 173 ? 14.422 16.219 -4.734 1 98.75 173 ASN B CA 1
ATOM 3404 C C . ASN B 1 173 ? 13.969 17.312 -3.781 1 98.75 173 ASN B C 1
ATOM 3406 O O . ASN B 1 173 ? 14.5 18.422 -3.803 1 98.75 173 ASN B O 1
ATOM 3410 N N . LEU B 1 174 ? 13.07 17 -2.951 1 98.06 174 LEU B N 1
ATOM 3411 C CA . LEU B 1 174 ? 12.523 17.953 -1.992 1 98.06 174 LEU B CA 1
ATOM 3412 C C . LEU B 1 174 ? 13.602 18.422 -1.018 1 98.06 174 LEU B C 1
ATOM 3414 O O . LEU B 1 174 ? 13.711 19.609 -0.732 1 98.06 174 LEU B O 1
ATOM 3418 N N . GLY B 1 175 ? 14.328 17.453 -0.494 1 97.81 175 GLY B N 1
ATOM 3419 C CA . GLY B 1 175 ? 15.375 17.781 0.453 1 97.81 175 GLY B CA 1
ATOM 3420 C C . GLY B 1 175 ? 16.391 18.766 -0.106 1 97.81 175 GLY B C 1
ATOM 3421 O O . GLY B 1 175 ? 16.766 19.719 0.562 1 97.81 175 GLY B O 1
ATOM 3422 N N . ILE B 1 176 ? 16.75 18.594 -1.274 1 97.75 176 ILE B N 1
ATOM 3423 C CA . ILE B 1 176 ? 17.766 19.438 -1.899 1 97.75 176 ILE B CA 1
ATOM 3424 C C . ILE B 1 176 ? 17.172 20.812 -2.203 1 97.75 176 ILE B C 1
ATOM 3426 O O . ILE B 1 176 ? 17.812 21.844 -1.962 1 97.75 176 ILE B O 1
ATOM 3430 N N . ARG B 1 177 ? 15.992 20.859 -2.629 1 97.06 177 ARG B N 1
ATOM 3431 C CA . ARG B 1 177 ? 15.352 22.125 -3.01 1 97.06 177 ARG B CA 1
ATOM 3432 C C . ARG B 1 177 ? 15.031 22.969 -1.782 1 97.06 177 ARG B C 1
ATOM 3434 O O . ARG B 1 177 ? 14.914 24.188 -1.879 1 97.06 177 ARG B O 1
ATOM 3441 N N . GLN B 1 178 ? 14.969 22.266 -0.729 1 96.06 178 GLN B N 1
ATOM 3442 C CA . GLN B 1 178 ? 14.586 22.984 0.486 1 96.06 178 GLN B CA 1
ATOM 3443 C C . GLN B 1 178 ? 15.812 23.578 1.174 1 96.06 178 GLN B C 1
ATOM 3445 O O . GLN B 1 178 ? 15.672 24.312 2.158 1 96.06 178 GLN B O 1
ATOM 3450 N N . VAL B 1 179 ? 16.969 23.375 0.686 1 95.5 179 VAL B N 1
ATOM 3451 C CA . VAL B 1 179 ? 18.156 24 1.25 1 95.5 179 VAL B CA 1
ATOM 3452 C C . VAL B 1 179 ? 18.094 25.516 1.084 1 95.5 179 VAL B C 1
ATOM 3454 O O . VAL B 1 179 ? 17.875 26.016 -0.022 1 95.5 179 VAL B O 1
ATOM 3457 N N . PRO B 1 180 ? 18.219 26.219 2.182 1 94.88 180 PRO B N 1
ATOM 3458 C CA . PRO B 1 180 ? 18.125 27.672 2.109 1 94.88 180 PRO B CA 1
ATOM 3459 C C . PRO B 1 180 ? 19.094 28.281 1.102 1 94.88 180 PRO B C 1
ATOM 3461 O O . PRO B 1 180 ? 20.266 27.891 1.057 1 94.88 180 PRO B O 1
ATOM 3464 N N . VAL B 1 181 ? 18.625 29.203 0.439 1 91.12 181 VAL B N 1
ATOM 3465 C CA . VAL B 1 181 ? 19.391 29.875 -0.611 1 91.12 181 VAL B CA 1
ATOM 3466 C C . VAL B 1 181 ? 20.594 30.578 -0.002 1 91.12 181 VAL B C 1
ATOM 3468 O O . VAL B 1 181 ? 21.656 30.641 -0.618 1 91.12 181 VAL B O 1
ATOM 3471 N N . GLU B 1 182 ? 20.375 30.969 1.203 1 92.81 182 GLU B N 1
ATOM 3472 C CA . GLU B 1 182 ? 21.453 31.672 1.892 1 92.81 182 GLU B CA 1
ATOM 3473 C C . GLU B 1 182 ? 22.688 30.781 2.057 1 92.81 182 GLU B C 1
ATOM 3475 O O . GLU B 1 182 ? 23.812 31.25 1.921 1 92.81 182 GLU B O 1
ATOM 3480 N N . LEU B 1 183 ? 22.469 29.562 2.332 1 91.5 183 LEU B N 1
ATOM 3481 C CA . LEU B 1 183 ? 23.562 28.625 2.5 1 91.5 183 LEU B CA 1
ATOM 3482 C C . LEU B 1 183 ? 24.266 28.375 1.171 1 91.5 183 LEU B C 1
ATOM 3484 O O . LEU B 1 183 ? 25.484 28.219 1.13 1 91.5 183 LEU B O 1
ATOM 3488 N N . GLU B 1 184 ? 23.516 28.391 0.156 1 88.25 184 GLU B N 1
ATOM 3489 C CA . GLU B 1 184 ? 24.062 28.172 -1.177 1 88.25 184 GLU B CA 1
ATOM 3490 C C . GLU B 1 184 ? 24.906 29.375 -1.614 1 88.25 184 GLU B C 1
ATOM 3492 O O . GLU B 1 184 ? 25.969 29.203 -2.227 1 88.25 184 GLU B O 1
ATOM 3497 N N . GLU B 1 185 ? 24.422 30.531 -1.28 1 89.5 185 GLU B N 1
ATOM 3498 C CA . GLU B 1 185 ? 25.125 31.766 -1.629 1 89.5 185 GLU B CA 1
ATOM 3499 C C . GLU B 1 185 ? 26.422 31.891 -0.854 1 89.5 185 GLU B C 1
ATOM 3501 O O . GLU B 1 185 ? 27.438 32.312 -1.404 1 89.5 185 GLU B O 1
ATOM 3506 N N . VAL B 1 186 ? 26.344 31.516 0.377 1 91.25 186 VAL B N 1
ATOM 3507 C CA . VAL B 1 186 ? 27.547 31.547 1.203 1 91.25 186 VAL B CA 1
ATOM 3508 C C . VAL B 1 186 ? 28.578 30.578 0.649 1 91.25 186 VAL B C 1
ATOM 3510 O O . VAL B 1 186 ? 29.766 30.938 0.526 1 91.25 186 VAL B O 1
ATOM 3513 N N . ALA B 1 187 ? 28.141 29.438 0.303 1 89.56 187 ALA B N 1
ATOM 3514 C CA . ALA B 1 187 ? 29.047 28.438 -0.258 1 89.56 187 ALA B CA 1
ATOM 3515 C C . ALA B 1 187 ? 29.656 28.938 -1.564 1 89.56 187 ALA B C 1
ATOM 3517 O O . ALA B 1 187 ? 30.859 28.734 -1.81 1 89.56 187 ALA B O 1
ATOM 3518 N N . SER B 1 188 ? 28.906 29.625 -2.32 1 87.75 188 SER B N 1
ATOM 3519 C CA . SER B 1 188 ? 29.391 30.156 -3.596 1 87.75 188 SER B CA 1
ATOM 3520 C C . SER B 1 188 ? 30.375 31.297 -3.391 1 87.75 188 SER B C 1
ATOM 3522 O O . SER B 1 188 ? 31.328 31.453 -4.152 1 87.75 188 SER B O 1
ATOM 3524 N N . ALA B 1 189 ? 30.078 32.031 -2.42 1 90.88 189 ALA B N 1
ATOM 3525 C CA . ALA B 1 189 ? 30.953 33.188 -2.105 1 90.88 189 ALA B CA 1
ATOM 3526 C C . ALA B 1 189 ? 32.344 32.688 -1.69 1 90.88 189 ALA B C 1
ATOM 3528 O O . ALA B 1 189 ? 33.344 33.375 -1.925 1 90.88 189 ALA B O 1
ATOM 3529 N N . PHE B 1 190 ? 32.375 31.562 -1.118 1 91.12 190 PHE B N 1
ATOM 3530 C CA . PHE B 1 190 ? 33.625 30.984 -0.685 1 91.12 190 PHE B CA 1
ATOM 3531 C C . PHE B 1 190 ? 34.312 30.266 -1.837 1 91.12 190 PHE B C 1
ATOM 3533 O O . PHE B 1 190 ? 35.406 29.719 -1.67 1 91.12 190 PHE B O 1
ATOM 3540 N N . GLY B 1 191 ? 33.781 30.25 -3.057 1 89.69 191 GLY B N 1
ATOM 3541 C CA . GLY B 1 191 ? 34.375 29.703 -4.25 1 89.69 191 GLY B CA 1
ATOM 3542 C C . GLY B 1 191 ? 34.219 28.188 -4.355 1 89.69 191 GLY B C 1
ATOM 3543 O O . GLY B 1 191 ? 35.031 27.516 -4.977 1 89.69 191 GLY B O 1
ATOM 3544 N N . THR B 1 192 ? 33.219 27.656 -3.77 1 90.69 192 THR B N 1
ATOM 3545 C CA . THR B 1 192 ? 33 26.203 -3.826 1 90.69 192 THR B CA 1
ATOM 3546 C C . THR B 1 192 ? 32.5 25.781 -5.203 1 90.69 192 THR B C 1
ATOM 3548 O O . THR B 1 192 ? 31.766 26.531 -5.852 1 90.69 192 THR B O 1
ATOM 3551 N N . THR B 1 193 ? 33 24.625 -5.637 1 92.94 193 THR B N 1
ATOM 3552 C CA . THR B 1 193 ? 32.5 24.047 -6.883 1 92.94 193 THR B CA 1
ATOM 3553 C C . THR B 1 193 ? 31.109 23.453 -6.684 1 92.94 193 THR B C 1
ATOM 3555 O O . THR B 1 193 ? 30.656 23.25 -5.551 1 92.94 193 THR B O 1
ATOM 3558 N N . THR B 1 194 ? 30.422 23.188 -7.777 1 91.19 194 THR B N 1
ATOM 3559 C CA . THR B 1 194 ? 29.078 22.641 -7.734 1 91.19 194 THR B CA 1
ATOM 3560 C C . THR B 1 194 ? 29.062 21.312 -6.98 1 91.19 194 THR B C 1
ATOM 3562 O O . THR B 1 194 ? 28.156 21.031 -6.195 1 91.19 194 THR B O 1
ATOM 3565 N N . LEU B 1 195 ? 30.031 20.547 -7.219 1 94.19 195 LEU B N 1
ATOM 3566 C CA . LEU B 1 195 ? 30.125 19.234 -6.57 1 94.19 195 LEU B CA 1
ATOM 3567 C C . LEU B 1 195 ? 30.438 19.391 -5.086 1 94.19 195 LEU B C 1
ATOM 3569 O O . LEU B 1 195 ? 29.953 18.609 -4.266 1 94.19 195 LEU B O 1
ATOM 3573 N N . GLN B 1 196 ? 31.281 20.391 -4.77 1 93.88 196 GLN B N 1
ATOM 3574 C CA . GLN B 1 196 ? 31.594 20.656 -3.373 1 93.88 196 GLN B CA 1
ATOM 3575 C C . GLN B 1 196 ? 30.375 21.172 -2.613 1 93.88 196 GLN B C 1
ATOM 3577 O O . GLN B 1 196 ? 30.141 20.766 -1.473 1 93.88 196 GLN B O 1
ATOM 3582 N N . LYS B 1 197 ? 29.688 21.984 -3.262 1 94.38 197 LYS B N 1
ATOM 3583 C CA . LYS B 1 197 ? 28.469 22.516 -2.654 1 94.38 197 LYS B CA 1
ATOM 3584 C C . LYS B 1 197 ? 27.453 21.391 -2.404 1 94.38 197 LYS B C 1
ATOM 3586 O O . LYS B 1 197 ? 26.812 21.359 -1.354 1 94.38 197 LYS B O 1
ATOM 3591 N N . LEU B 1 198 ? 27.312 20.5 -3.336 1 95.06 198 LEU B N 1
ATOM 3592 C CA . LEU B 1 198 ? 26.375 19.391 -3.209 1 95.06 198 LEU B CA 1
ATOM 3593 C C . LEU B 1 198 ? 26.766 18.5 -2.031 1 95.06 198 LEU B C 1
ATOM 3595 O O . LEU B 1 198 ? 25.922 18.203 -1.173 1 95.06 198 LEU B O 1
ATOM 3599 N N . PHE B 1 199 ? 28 18.141 -1.897 1 95.62 199 PHE B N 1
ATOM 3600 C CA . PHE B 1 199 ? 28.422 17.125 -0.946 1 95.62 199 PHE B CA 1
ATOM 3601 C C . PHE B 1 199 ? 28.672 17.734 0.43 1 95.62 199 PHE B C 1
ATOM 3603 O O . PHE B 1 199 ? 28.453 17.078 1.451 1 95.62 199 PHE B O 1
ATOM 3610 N N . LYS B 1 200 ? 28.953 19.062 0.439 1 94.25 200 LYS B N 1
ATOM 3611 C CA . LYS B 1 200 ? 29.359 19.656 1.709 1 94.25 200 LYS B CA 1
ATOM 3612 C C . LYS B 1 200 ? 28.234 20.516 2.305 1 94.25 200 LYS B C 1
ATOM 3614 O O . LYS B 1 200 ? 28.234 20.797 3.506 1 94.25 200 LYS B O 1
ATOM 3619 N N . VAL B 1 201 ? 27.328 20.891 1.51 1 94.38 201 VAL B N 1
ATOM 3620 C CA . VAL B 1 201 ? 26.281 21.781 2.01 1 94.38 201 VAL B CA 1
ATOM 3621 C C . VAL B 1 201 ? 24.906 21.172 1.774 1 94.38 201 VAL B C 1
ATOM 3623 O O . VAL B 1 201 ? 24.219 20.797 2.725 1 94.38 201 VAL B O 1
ATOM 3626 N N . GLU B 1 202 ? 24.562 20.875 0.588 1 96.44 202 GLU B N 1
ATOM 3627 C CA . GLU B 1 202 ? 23.203 20.484 0.226 1 96.44 202 GLU B CA 1
ATOM 3628 C C . GLU B 1 202 ? 22.844 19.125 0.807 1 96.44 202 GLU B C 1
ATOM 3630 O O . GLU B 1 202 ? 21.828 18.984 1.478 1 96.44 202 GLU B O 1
ATOM 3635 N N . LEU B 1 203 ? 23.703 18.141 0.592 1 96.75 203 LEU B N 1
ATOM 3636 C CA . LEU B 1 203 ? 23.391 16.766 1 1 96.75 203 LEU B CA 1
ATOM 3637 C C . LEU B 1 203 ? 23.297 16.656 2.52 1 96.75 203 LEU B C 1
ATOM 3639 O O . LEU B 1 203 ? 22.359 16.078 3.053 1 96.75 203 LEU B O 1
ATOM 3643 N N . PRO B 1 204 ? 24.25 17.312 3.174 1 95.75 204 PRO B N 1
ATOM 3644 C CA . PRO B 1 204 ? 24.156 17.25 4.633 1 95.75 204 PRO B CA 1
ATOM 3645 C C . PRO B 1 204 ? 22.875 17.906 5.168 1 95.75 204 PRO B C 1
ATOM 3647 O O . PRO B 1 204 ? 22.25 17.375 6.094 1 95.75 204 PRO B O 1
ATOM 3650 N N . VAL B 1 205 ? 22.5 18.984 4.602 1 95.75 205 VAL B N 1
ATOM 3651 C CA . VAL B 1 205 ? 21.312 19.719 5.047 1 95.75 205 VAL B CA 1
ATOM 3652 C C . VAL B 1 205 ? 20.047 18.938 4.652 1 95.75 205 VAL B C 1
ATOM 3654 O O . VAL B 1 205 ? 19.062 18.922 5.391 1 95.75 205 VAL B O 1
ATOM 3657 N N . ALA B 1 206 ? 20.109 18.219 3.592 1 97.19 206 ALA B N 1
ATOM 3658 C CA . ALA B 1 206 ? 18.953 17.516 3.041 1 97.19 206 ALA B CA 1
ATOM 3659 C C . ALA B 1 206 ? 18.828 16.109 3.633 1 97.19 206 ALA B C 1
ATOM 3661 O O . ALA B 1 206 ? 17.844 15.422 3.4 1 97.19 206 ALA B O 1
ATOM 3662 N N . LEU B 1 207 ? 19.797 15.695 4.379 1 96.69 207 LEU B N 1
ATOM 3663 C CA . LEU B 1 207 ? 19.969 14.312 4.793 1 96.69 207 LEU B CA 1
ATOM 3664 C C . LEU B 1 207 ? 18.734 13.812 5.539 1 96.69 207 LEU B C 1
ATOM 3666 O O . LEU B 1 207 ? 18.234 12.719 5.266 1 96.69 207 LEU B O 1
ATOM 3670 N N . PRO B 1 208 ? 18.141 14.617 6.414 1 96.19 208 PRO B N 1
ATOM 3671 C CA . PRO B 1 208 ? 16.969 14.117 7.117 1 96.19 208 PRO B CA 1
ATOM 3672 C C . PRO B 1 208 ? 15.805 13.797 6.172 1 96.19 208 PRO B C 1
ATOM 3674 O O . PRO B 1 208 ? 15.156 12.758 6.316 1 96.19 208 PRO B O 1
ATOM 3677 N N . THR B 1 209 ? 15.617 14.641 5.219 1 97.19 209 THR B N 1
ATOM 3678 C CA . THR B 1 209 ? 14.547 14.422 4.25 1 97.19 209 THR B CA 1
ATOM 3679 C C . THR B 1 209 ? 14.867 13.234 3.348 1 97.19 209 THR B C 1
ATOM 3681 O O . THR B 1 209 ? 13.984 12.438 3.021 1 97.19 209 THR B O 1
ATOM 3684 N N . ILE B 1 210 ? 16.125 13.109 2.984 1 98.06 210 ILE B N 1
ATOM 3685 C CA . ILE B 1 210 ? 16.562 11.992 2.16 1 98.06 210 ILE B CA 1
ATOM 3686 C C . ILE B 1 210 ? 16.375 10.68 2.92 1 98.06 210 ILE B C 1
ATOM 3688 O O . ILE B 1 210 ? 15.906 9.688 2.35 1 98.06 210 ILE B O 1
ATOM 3692 N N . MET B 1 211 ? 16.641 10.703 4.23 1 97.25 211 MET B N 1
ATOM 3693 C CA . MET B 1 211 ? 16.516 9.5 5.039 1 97.25 211 MET B CA 1
ATOM 3694 C C . MET B 1 211 ? 15.055 9.086 5.184 1 97.25 211 MET B C 1
ATOM 3696 O O . MET B 1 211 ? 14.75 7.895 5.277 1 97.25 211 MET B O 1
ATOM 3700 N N . ALA B 1 212 ? 14.195 10.078 5.18 1 97 212 ALA B N 1
ATOM 3701 C CA . ALA B 1 212 ? 12.773 9.75 5.148 1 97 212 ALA B CA 1
ATOM 3702 C C . ALA B 1 212 ? 12.414 8.977 3.879 1 97 212 ALA B C 1
ATOM 3704 O O . ALA B 1 212 ? 11.602 8.055 3.912 1 97 212 ALA B O 1
ATOM 3705 N N . GLY B 1 213 ? 13.031 9.406 2.789 1 97.94 213 GLY B N 1
ATOM 3706 C CA . GLY B 1 213 ? 12.859 8.695 1.533 1 97.94 213 GLY B CA 1
ATOM 3707 C C . GLY B 1 213 ? 13.414 7.289 1.562 1 97.94 213 GLY B C 1
ATOM 3708 O O . GLY B 1 213 ? 12.805 6.359 1.029 1 97.94 213 GLY B O 1
ATOM 3709 N N . VAL B 1 214 ? 14.477 7.137 2.234 1 98.12 214 VAL B N 1
ATOM 3710 C CA . VAL B 1 214 ? 15.102 5.824 2.393 1 98.12 214 VAL B CA 1
ATOM 3711 C C . VAL B 1 214 ? 14.188 4.914 3.205 1 98.12 214 VAL B C 1
ATOM 3713 O O . VAL B 1 214 ? 13.961 3.76 2.834 1 98.12 214 VAL B O 1
ATOM 3716 N N . ASN B 1 215 ? 13.695 5.461 4.297 1 97.19 215 ASN B N 1
ATOM 3717 C CA . ASN B 1 215 ? 12.781 4.691 5.133 1 97.19 215 ASN B CA 1
ATOM 3718 C C . ASN B 1 215 ? 11.547 4.246 4.355 1 97.19 215 ASN B C 1
ATOM 3720 O O . ASN B 1 215 ? 11.148 3.084 4.43 1 97.19 215 ASN B O 1
ATOM 3724 N N . GLN B 1 216 ? 10.992 5.148 3.58 1 97.5 216 GLN B N 1
ATOM 3725 C CA . GLN B 1 216 ? 9.805 4.824 2.795 1 97.5 216 GLN B CA 1
ATOM 3726 C C . GLN B 1 216 ? 10.109 3.75 1.757 1 97.5 216 GLN B C 1
ATOM 3728 O O . GLN B 1 216 ? 9.297 2.852 1.528 1 97.5 216 GLN B O 1
ATOM 3733 N N . CYS B 1 217 ? 11.266 3.869 1.165 1 98.5 217 CYS B N 1
ATOM 3734 C CA . CYS B 1 217 ? 11.688 2.896 0.161 1 98.5 217 CYS B CA 1
ATOM 3735 C C . CYS B 1 217 ? 11.773 1.499 0.759 1 98.5 217 CYS B C 1
ATOM 3737 O O . CYS B 1 217 ? 11.297 0.531 0.162 1 98.5 217 CYS B O 1
ATOM 3739 N N . ILE B 1 218 ? 12.297 1.388 1.904 1 98 218 ILE B N 1
ATOM 3740 C CA . ILE B 1 218 ? 12.461 0.104 2.578 1 98 218 ILE B CA 1
ATOM 3741 C C . ILE B 1 218 ? 11.102 -0.45 2.975 1 98 218 ILE B C 1
ATOM 3743 O O . ILE B 1 218 ? 10.812 -1.631 2.76 1 98 218 ILE B O 1
ATOM 3747 N N . MET B 1 219 ? 10.25 0.378 3.516 1 96.69 219 MET B N 1
ATOM 3748 C CA . MET B 1 219 ? 8.922 -0.062 3.953 1 96.69 219 MET B CA 1
ATOM 3749 C C . MET B 1 219 ? 8.078 -0.507 2.764 1 96.69 219 MET B C 1
ATOM 3751 O O . MET B 1 219 ? 7.387 -1.524 2.836 1 96.69 219 MET B O 1
ATOM 3755 N N . LEU B 1 220 ? 8.164 0.277 1.688 1 97.31 220 LEU B N 1
ATOM 3756 C CA . LEU B 1 220 ? 7.406 -0.087 0.496 1 97.31 220 LEU B CA 1
ATOM 3757 C C . LEU B 1 220 ? 7.945 -1.375 -0.119 1 97.31 220 LEU B C 1
ATOM 3759 O O . LEU B 1 220 ? 7.18 -2.172 -0.669 1 97.31 220 LEU B O 1
ATOM 3763 N N . SER B 1 221 ? 9.258 -1.564 -0.044 1 98.44 221 SER B N 1
ATOM 3764 C CA . SER B 1 221 ? 9.844 -2.818 -0.511 1 98.44 221 SER B CA 1
ATOM 3765 C C . SER B 1 221 ? 9.289 -4.008 0.27 1 98.44 221 SER B C 1
ATOM 3767 O O . SER B 1 221 ? 8.984 -5.051 -0.311 1 98.44 221 SER B O 1
ATOM 3769 N N . LEU B 1 222 ? 9.203 -3.834 1.525 1 97.62 222 LEU B N 1
ATOM 3770 C CA . LEU B 1 222 ? 8.68 -4.898 2.373 1 97.62 222 LEU B CA 1
ATOM 3771 C C . LEU B 1 222 ? 7.223 -5.191 2.039 1 97.62 222 LEU B C 1
ATOM 3773 O O . LEU B 1 222 ? 6.793 -6.348 2.082 1 97.62 222 LEU B O 1
ATOM 3777 N N . SER B 1 223 ? 6.48 -4.23 1.677 1 96.25 223 SER B N 1
ATOM 3778 C CA . SER B 1 223 ? 5.059 -4.398 1.383 1 96.25 223 SER B CA 1
ATOM 3779 C C . SER B 1 223 ? 4.852 -5.215 0.112 1 96.25 223 SER B C 1
ATOM 3781 O O . SER B 1 223 ? 3.766 -5.75 -0.116 1 96.25 223 SER B O 1
ATOM 3783 N N . MET B 1 224 ? 5.898 -5.352 -0.714 1 97.38 224 MET B N 1
ATOM 3784 C CA . MET B 1 224 ? 5.82 -6.031 -2.004 1 97.38 224 MET B CA 1
ATOM 3785 C C . MET B 1 224 ? 6.168 -7.512 -1.86 1 97.38 224 MET B C 1
ATOM 3787 O O . MET B 1 224 ? 6.035 -8.281 -2.814 1 97.38 224 MET B O 1
ATOM 3791 N N . VAL B 1 225 ? 6.512 -7.992 -0.703 1 97.06 225 VAL B N 1
ATOM 3792 C CA . VAL B 1 225 ? 7.098 -9.328 -0.577 1 97.06 225 VAL B CA 1
ATOM 3793 C C . VAL B 1 225 ? 6.047 -10.383 -0.913 1 97.06 225 VAL B C 1
ATOM 3795 O O . VAL B 1 225 ? 6.355 -11.391 -1.558 1 97.06 225 VAL B O 1
ATOM 3798 N N . VAL B 1 226 ? 4.809 -10.156 -0.478 1 97.06 226 VAL B N 1
ATOM 3799 C CA . VAL B 1 226 ? 3.771 -11.141 -0.744 1 97.06 226 VAL B CA 1
ATOM 3800 C C . VAL B 1 226 ? 3.406 -11.125 -2.227 1 97.06 226 VAL B C 1
ATOM 3802 O O . VAL B 1 226 ? 3.201 -12.18 -2.836 1 97.06 226 VAL B O 1
ATOM 3805 N N . ILE B 1 227 ? 3.355 -9.922 -2.803 1 97 227 ILE B N 1
ATOM 3806 C CA . ILE B 1 227 ? 3.045 -9.766 -4.219 1 97 227 ILE B CA 1
ATOM 3807 C C . ILE B 1 227 ? 4.125 -10.445 -5.062 1 97 227 ILE B C 1
ATOM 3809 O O . ILE B 1 227 ? 3.816 -11.148 -6.027 1 97 227 ILE B O 1
ATOM 3813 N N . ALA B 1 228 ? 5.344 -10.266 -4.66 1 97.69 228 ALA B N 1
ATOM 3814 C CA . ALA B 1 228 ? 6.465 -10.875 -5.375 1 97.69 228 ALA B CA 1
ATOM 3815 C C . ALA B 1 228 ? 6.395 -12.398 -5.305 1 97.69 228 ALA B C 1
ATOM 3817 O O . ALA B 1 228 ? 6.824 -13.086 -6.23 1 97.69 228 ALA B O 1
ATOM 3818 N N . ALA B 1 229 ? 5.828 -12.938 -4.289 1 97.19 229 ALA B N 1
ATOM 3819 C CA . ALA B 1 229 ? 5.723 -14.383 -4.109 1 97.19 229 ALA B CA 1
ATOM 3820 C C . ALA B 1 229 ? 4.812 -15 -5.168 1 97.19 229 ALA B C 1
ATOM 3822 O O . ALA B 1 229 ? 4.934 -16.188 -5.484 1 97.19 229 ALA B O 1
ATOM 3823 N N . MET B 1 230 ? 3.924 -14.188 -5.727 1 94.94 230 MET B N 1
ATOM 3824 C CA . MET B 1 230 ? 2.977 -14.672 -6.727 1 94.94 230 MET B CA 1
ATOM 3825 C C . MET B 1 230 ? 3.707 -15.156 -7.98 1 94.94 230 MET B C 1
ATOM 3827 O O . MET B 1 230 ? 3.17 -15.953 -8.742 1 94.94 230 MET B O 1
ATOM 3831 N N . ILE B 1 231 ? 4.922 -14.586 -8.141 1 96.75 231 ILE B N 1
ATOM 3832 C CA . ILE B 1 231 ? 5.664 -15 -9.328 1 96.75 231 ILE B CA 1
ATOM 3833 C C . ILE B 1 231 ? 6.938 -15.734 -8.906 1 96.75 231 ILE B C 1
ATOM 3835 O O . ILE B 1 231 ? 7.961 -15.648 -9.586 1 96.75 231 ILE B O 1
ATOM 3839 N N . GLY B 1 232 ? 6.926 -16.328 -7.77 1 96.38 232 GLY B N 1
ATOM 3840 C CA . GLY B 1 232 ? 7.945 -17.312 -7.43 1 96.38 232 GLY B CA 1
ATOM 3841 C C . GLY B 1 232 ? 9.023 -16.766 -6.512 1 96.38 232 GLY B C 1
ATOM 3842 O O . GLY B 1 232 ? 10.016 -17.438 -6.238 1 96.38 232 GLY B O 1
ATOM 3843 N N . ALA B 1 233 ? 8.867 -15.562 -6.047 1 97.19 233 ALA B N 1
ATOM 3844 C CA . ALA B 1 233 ? 9.836 -15.07 -5.078 1 97.19 233 ALA B CA 1
ATOM 3845 C C . ALA B 1 233 ? 9.75 -15.844 -3.766 1 97.19 233 ALA B C 1
ATOM 3847 O O . ALA B 1 233 ? 8.648 -16.156 -3.301 1 97.19 233 ALA B O 1
ATOM 3848 N N . ARG B 1 234 ? 10.898 -16.094 -3.221 1 95.88 234 ARG B N 1
ATOM 3849 C CA . ARG B 1 234 ? 10.953 -16.844 -1.968 1 95.88 234 ARG B CA 1
ATOM 3850 C C . ARG B 1 234 ? 10.852 -15.914 -0.768 1 95.88 234 ARG B C 1
ATOM 3852 O O . ARG B 1 234 ? 10.953 -14.695 -0.914 1 95.88 234 ARG B O 1
ATOM 3859 N N . GLY B 1 235 ? 10.648 -16.531 0.442 1 97.88 235 GLY B N 1
ATOM 3860 C CA . GLY B 1 235 ? 10.562 -15.75 1.666 1 97.88 235 GLY B CA 1
ATOM 3861 C C . GLY B 1 235 ? 9.234 -15.914 2.379 1 97.88 235 GLY B C 1
ATOM 3862 O O . GLY B 1 235 ? 8.461 -16.812 2.066 1 97.88 235 GLY B O 1
ATOM 3863 N N . LEU B 1 236 ? 9.023 -15.047 3.287 1 98.44 236 LEU B N 1
ATOM 3864 C CA . LEU B 1 236 ? 7.832 -15.102 4.125 1 98.44 236 LEU B CA 1
ATOM 3865 C C . LEU B 1 236 ? 6.57 -14.883 3.293 1 98.44 236 LEU B C 1
ATOM 3867 O O . LEU B 1 236 ? 5.508 -15.422 3.615 1 98.44 236 LEU B O 1
ATOM 3871 N N . GLY B 1 237 ? 6.727 -14.094 2.242 1 97.81 237 GLY B N 1
ATOM 3872 C CA . GLY B 1 237 ? 5.586 -13.852 1.374 1 97.81 237 GLY B CA 1
ATOM 3873 C C . GLY B 1 237 ? 5.012 -15.117 0.774 1 97.81 237 GLY B C 1
ATOM 3874 O O . GLY B 1 237 ? 3.795 -15.242 0.616 1 97.81 237 GLY B O 1
ATOM 3875 N N . TYR B 1 238 ? 5.879 -16 0.444 1 97.19 238 TYR B N 1
ATOM 3876 C CA . TYR B 1 238 ? 5.441 -17.281 -0.107 1 97.19 238 TYR B CA 1
ATOM 3877 C C . TYR B 1 238 ? 4.598 -18.047 0.905 1 97.19 238 TYR B C 1
ATOM 3879 O O . TYR B 1 238 ? 3.627 -18.703 0.537 1 97.19 238 TYR B O 1
ATOM 3887 N N . GLN B 1 239 ? 4.984 -17.984 2.176 1 97.44 239 GLN B N 1
ATOM 3888 C CA . GLN B 1 239 ? 4.223 -18.656 3.223 1 97.44 239 GLN B CA 1
ATOM 3889 C C . GLN B 1 239 ? 2.838 -18.047 3.383 1 97.44 239 GLN B C 1
ATOM 3891 O O . GLN B 1 239 ? 1.863 -18.75 3.645 1 97.44 239 GLN B O 1
ATOM 3896 N N . VAL B 1 240 ? 2.775 -16.75 3.262 1 97 240 VAL B N 1
ATOM 3897 C CA . VAL B 1 240 ? 1.479 -16.094 3.303 1 97 240 VAL B CA 1
ATOM 3898 C C . VAL B 1 240 ? 0.626 -16.547 2.119 1 97 240 VAL B C 1
ATOM 3900 O O . VAL B 1 240 ? -0.55 -16.875 2.285 1 97 240 VAL B O 1
ATOM 3903 N N . LEU B 1 241 ? 1.211 -16.594 0.941 1 96.44 241 LEU B N 1
ATOM 3904 C CA . LEU B 1 241 ? 0.511 -17.016 -0.27 1 96.44 241 LEU B CA 1
ATOM 3905 C C . LEU B 1 241 ? -0.001 -18.438 -0.142 1 96.44 241 LEU B C 1
ATOM 3907 O O . LEU B 1 241 ? -1.146 -18.734 -0.498 1 96.44 241 LEU B O 1
ATOM 3911 N N . VAL B 1 242 ? 0.798 -19.359 0.348 1 96.5 242 VAL B N 1
ATOM 3912 C CA . VAL B 1 242 ? 0.399 -20.75 0.553 1 96.5 242 VAL B CA 1
ATOM 3913 C C . VAL B 1 242 ? -0.747 -20.812 1.561 1 96.5 242 VAL B C 1
ATOM 3915 O O . VAL B 1 242 ? -1.693 -21.578 1.386 1 96.5 242 VAL B O 1
ATOM 3918 N N . GLY B 1 243 ? -0.588 -20 2.641 1 96.12 243 GLY B N 1
ATOM 3919 C CA . GLY B 1 243 ? -1.669 -19.938 3.611 1 96.12 243 GLY B CA 1
ATOM 3920 C C . GLY B 1 243 ? -3.002 -19.562 2.992 1 96.12 243 GLY B C 1
ATOM 3921 O O . GLY B 1 243 ? -4.043 -20.109 3.361 1 96.12 243 GLY B O 1
ATOM 3922 N N . ILE B 1 244 ? -2.971 -18.656 2.062 1 93.94 244 ILE B N 1
ATOM 3923 C CA . ILE B 1 244 ? -4.188 -18.234 1.379 1 93.94 244 ILE B CA 1
ATOM 3924 C C . ILE B 1 244 ? -4.707 -19.359 0.495 1 93.94 244 ILE B C 1
ATOM 3926 O O . ILE B 1 244 ? -5.891 -19.703 0.539 1 93.94 244 ILE B O 1
ATOM 3930 N N . GLN B 1 245 ? -3.799 -19.953 -0.301 1 93.88 245 GLN B N 1
ATOM 3931 C CA . GLN B 1 245 ? -4.18 -20.969 -1.266 1 93.88 245 GLN B CA 1
ATOM 3932 C C . GLN B 1 245 ? -4.738 -22.203 -0.564 1 93.88 245 GLN B C 1
ATOM 3934 O O . GLN B 1 245 ? -5.664 -22.844 -1.065 1 93.88 245 GLN B O 1
ATOM 3939 N N . ARG B 1 246 ? -4.258 -22.438 0.604 1 95.56 246 ARG B N 1
ATOM 3940 C CA . ARG B 1 246 ? -4.684 -23.625 1.339 1 95.56 246 ARG B CA 1
ATOM 3941 C C . ARG B 1 246 ? -5.715 -23.266 2.404 1 95.56 246 ARG B C 1
ATOM 3943 O O . ARG B 1 246 ? -6.148 -24.141 3.172 1 95.56 246 ARG B O 1
ATOM 3950 N N . VAL B 1 247 ? -6.023 -22.047 2.555 1 93.94 247 VAL B N 1
ATOM 3951 C CA . VAL B 1 247 ? -6.922 -21.547 3.584 1 93.94 247 VAL B CA 1
ATOM 3952 C C . VAL B 1 247 ? -6.438 -22 4.961 1 93.94 247 VAL B C 1
ATOM 3954 O O . VAL B 1 247 ? -7.219 -22.516 5.762 1 93.94 247 VAL B O 1
ATOM 3957 N N . ASP B 1 248 ? -5.137 -21.969 5.125 1 95.75 248 ASP B N 1
ATOM 3958 C CA . ASP B 1 248 ? -4.488 -22.281 6.395 1 95.75 248 ASP B CA 1
ATOM 3959 C C . ASP B 1 248 ? -4.207 -21.016 7.199 1 95.75 248 ASP B C 1
ATOM 3961 O O . ASP B 1 248 ? -3.174 -20.375 7.008 1 95.75 248 ASP B O 1
ATOM 3965 N N . ILE B 1 249 ? -5 -20.797 8.188 1 94 249 ILE B N 1
ATOM 3966 C CA . ILE B 1 249 ? -4.934 -19.562 8.969 1 94 249 ILE B CA 1
ATOM 3967 C C . ILE B 1 249 ? -3.617 -19.516 9.734 1 94 249 ILE B C 1
ATOM 3969 O O . ILE B 1 249 ? -2.994 -18.453 9.844 1 94 249 ILE B O 1
ATOM 3973 N N . GLY B 1 250 ? -3.293 -20.609 10.32 1 95.12 250 GLY B N 1
ATOM 3974 C CA . GLY B 1 250 ? -2.082 -20.656 11.125 1 95.12 250 GLY B CA 1
ATOM 3975 C C . GLY B 1 250 ? -0.835 -20.281 10.352 1 95.12 250 GLY B C 1
ATOM 3976 O O . GLY B 1 250 ? -0.081 -19.391 10.766 1 95.12 250 GLY B O 1
ATOM 3977 N N . GLN B 1 251 ? -0.706 -20.953 9.195 1 95.69 251 GLN B N 1
ATOM 3978 C CA . GLN B 1 251 ? 0.458 -20.703 8.352 1 95.69 251 GLN B CA 1
ATOM 3979 C C . GLN B 1 251 ? 0.499 -19.25 7.887 1 95.69 251 GLN B C 1
ATOM 3981 O O . GLN B 1 251 ? 1.545 -18.594 7.953 1 95.69 251 GLN B O 1
ATOM 3986 N N . GLY B 1 252 ? -0.605 -18.719 7.422 1 96.56 252 GLY B N 1
ATOM 3987 C CA . GLY B 1 252 ? -0.673 -17.344 6.965 1 96.56 252 GLY B CA 1
ATOM 3988 C C . GLY B 1 252 ? -0.407 -16.328 8.07 1 96.56 252 GLY B C 1
ATOM 3989 O O . GLY B 1 252 ? 0.334 -15.367 7.871 1 96.56 252 GLY B O 1
ATOM 3990 N N . PHE B 1 253 ? -1.009 -16.562 9.203 1 96.38 253 PHE B N 1
ATOM 3991 C CA . PHE B 1 253 ? -0.874 -15.625 10.32 1 96.38 253 PHE B CA 1
ATOM 3992 C C . PHE B 1 253 ? 0.557 -15.609 10.844 1 96.38 253 PHE B C 1
ATOM 3994 O O . PHE B 1 253 ? 1.099 -14.547 11.156 1 96.38 253 PHE B O 1
ATOM 4001 N N . GLU B 1 254 ? 1.112 -16.766 10.992 1 97.38 254 GLU B N 1
ATOM 4002 C CA . GLU B 1 254 ? 2.488 -16.828 11.477 1 97.38 254 GLU B CA 1
ATOM 4003 C C . GLU B 1 254 ? 3.438 -16.078 10.539 1 97.38 254 GLU B C 1
ATOM 4005 O O . GLU B 1 254 ? 4.297 -15.328 10.992 1 97.38 254 GLU B O 1
ATOM 4010 N N . ALA B 1 255 ? 3.285 -16.312 9.281 1 97.94 255 ALA B N 1
ATOM 4011 C CA . ALA B 1 255 ? 4.121 -15.617 8.305 1 97.94 255 ALA B CA 1
ATOM 4012 C C . ALA B 1 255 ? 3.877 -14.117 8.344 1 97.94 255 ALA B C 1
ATOM 4014 O O . ALA B 1 255 ? 4.824 -13.328 8.289 1 97.94 255 ALA B O 1
ATOM 4015 N N . GLY B 1 256 ? 2.602 -13.734 8.375 1 97.44 256 GLY B N 1
ATOM 4016 C CA . GLY B 1 256 ? 2.262 -12.328 8.5 1 97.44 256 GLY B CA 1
ATOM 4017 C C . GLY B 1 256 ? 2.846 -11.672 9.734 1 97.44 256 GLY B C 1
ATOM 4018 O O . GLY B 1 256 ? 3.332 -10.539 9.68 1 97.44 256 GLY B O 1
ATOM 4019 N N . LEU B 1 257 ? 2.764 -12.344 10.82 1 97.06 257 LEU B N 1
ATOM 4020 C CA . LEU B 1 257 ? 3.318 -11.844 12.07 1 97.06 257 LEU B CA 1
ATOM 4021 C C . LEU B 1 257 ? 4.828 -11.648 11.961 1 97.06 257 LEU B C 1
ATOM 4023 O O . LEU B 1 257 ? 5.371 -10.672 12.477 1 97.06 257 LEU B O 1
ATOM 4027 N N . ALA B 1 258 ? 5.465 -12.578 11.367 1 98 258 ALA B N 1
ATOM 4028 C CA . ALA B 1 258 ? 6.902 -12.453 11.148 1 98 258 ALA B CA 1
ATOM 4029 C C . ALA B 1 258 ? 7.227 -11.211 10.32 1 98 258 ALA B C 1
ATOM 4031 O O . ALA B 1 258 ? 8.18 -10.484 10.617 1 98 258 ALA B O 1
ATOM 4032 N N . ILE B 1 259 ? 6.477 -10.961 9.305 1 97.94 259 ILE B N 1
ATOM 4033 C CA . ILE B 1 259 ? 6.672 -9.781 8.461 1 97.94 259 ILE B CA 1
ATOM 4034 C C . ILE B 1 259 ? 6.488 -8.516 9.297 1 97.94 259 ILE B C 1
ATOM 4036 O O . ILE B 1 259 ? 7.258 -7.559 9.156 1 97.94 259 ILE B O 1
ATOM 4040 N N . VAL B 1 260 ? 5.504 -8.539 10.164 1 97.06 260 VAL B N 1
ATOM 4041 C CA . VAL B 1 260 ? 5.246 -7.391 11.023 1 97.06 260 VAL B CA 1
ATOM 4042 C C . VAL B 1 260 ? 6.453 -7.133 11.922 1 97.06 260 VAL B C 1
ATOM 4044 O O . VAL B 1 260 ? 6.883 -5.988 12.086 1 97.06 260 VAL B O 1
ATOM 4047 N N . ILE B 1 261 ? 6.977 -8.125 12.484 1 96.56 261 ILE B N 1
ATOM 4048 C CA . ILE B 1 261 ? 8.125 -8.016 13.383 1 96.56 261 ILE B CA 1
ATOM 4049 C C . ILE B 1 261 ? 9.312 -7.426 12.625 1 96.56 261 ILE B C 1
ATOM 4051 O O . ILE B 1 261 ? 9.969 -6.496 13.102 1 96.56 261 ILE B O 1
ATOM 4055 N N . ILE B 1 262 ? 9.523 -7.934 11.453 1 97.19 262 ILE B N 1
ATOM 4056 C CA . ILE B 1 262 ? 10.625 -7.449 10.633 1 97.19 262 ILE B CA 1
ATOM 4057 C C . ILE B 1 262 ? 10.391 -5.988 10.266 1 97.19 262 ILE B C 1
ATOM 4059 O O . ILE B 1 262 ? 11.32 -5.176 10.305 1 97.19 262 ILE B O 1
ATOM 4063 N N . ALA B 1 263 ? 9.18 -5.719 9.938 1 96.44 263 ALA B N 1
ATOM 4064 C CA . ALA B 1 263 ? 8.82 -4.352 9.57 1 96.44 263 ALA B CA 1
ATOM 4065 C C . ALA B 1 263 ? 9.117 -3.383 10.711 1 96.44 263 ALA B C 1
ATOM 4067 O O . ALA B 1 263 ? 9.711 -2.32 10.492 1 96.44 263 ALA B O 1
ATOM 4068 N N . ILE B 1 264 ? 8.766 -3.717 11.898 1 93.38 264 ILE B N 1
ATOM 4069 C CA . ILE B 1 264 ? 8.969 -2.861 13.062 1 93.38 264 ILE B CA 1
ATOM 4070 C C . ILE B 1 264 ? 10.461 -2.648 13.289 1 93.38 264 ILE B C 1
ATOM 4072 O O . ILE B 1 264 ? 10.914 -1.522 13.516 1 93.38 264 ILE B O 1
ATOM 4076 N N . ILE B 1 265 ? 11.18 -3.672 13.164 1 94.5 265 ILE B N 1
ATOM 4077 C CA . ILE B 1 265 ? 12.617 -3.607 13.414 1 94.5 265 ILE B CA 1
ATOM 4078 C C . ILE B 1 265 ? 13.289 -2.738 12.352 1 94.5 265 ILE B C 1
ATOM 4080 O O . ILE B 1 265 ? 14.07 -1.841 12.672 1 94.5 265 ILE B O 1
ATOM 4084 N N . LEU B 1 266 ? 13 -2.977 11.102 1 94.56 266 LEU B N 1
ATOM 4085 C CA . LEU B 1 266 ? 13.602 -2.201 10.023 1 94.56 266 LEU B CA 1
ATOM 4086 C C . LEU B 1 266 ? 13.18 -0.738 10.109 1 94.56 266 LEU B C 1
ATOM 4088 O O . LEU B 1 266 ? 13.984 0.16 9.844 1 94.56 266 LEU B O 1
ATOM 4092 N N . ASP B 1 267 ? 11.953 -0.562 10.43 1 92.94 267 ASP B N 1
ATOM 4093 C CA . ASP B 1 267 ? 11.43 0.797 10.555 1 92.94 267 ASP B CA 1
ATOM 4094 C C . ASP B 1 267 ? 12.18 1.576 11.633 1 92.94 267 ASP B C 1
ATOM 4096 O O . ASP B 1 267 ? 12.586 2.721 11.414 1 92.94 267 ASP B O 1
ATOM 4100 N N . ARG B 1 268 ? 12.391 1.036 12.766 1 88.81 268 ARG B N 1
ATOM 4101 C CA . ARG B 1 268 ? 13.062 1.697 13.883 1 88.81 268 ARG B CA 1
ATOM 4102 C C . ARG B 1 268 ? 14.539 1.923 13.578 1 88.81 268 ARG B C 1
ATOM 4104 O O . ARG B 1 268 ? 15.102 2.953 13.953 1 88.81 268 ARG B O 1
ATOM 4111 N N . LEU B 1 269 ? 15.094 1.009 12.93 1 90.19 269 LEU B N 1
ATOM 4112 C CA . LEU B 1 269 ? 16.5 1.132 12.586 1 90.19 269 LEU B CA 1
ATOM 4113 C C . LEU B 1 269 ? 16.719 2.27 11.594 1 90.19 269 LEU B C 1
ATOM 4115 O O . LEU B 1 269 ? 17.703 3.006 11.695 1 90.19 269 LEU B O 1
ATOM 4119 N N . THR B 1 270 ? 15.844 2.41 10.68 1 90.94 270 THR B N 1
ATOM 4120 C CA . THR B 1 270 ? 16 3.412 9.633 1 90.94 270 THR B CA 1
ATOM 4121 C C . THR B 1 270 ? 15.609 4.793 10.141 1 90.94 270 THR B C 1
ATOM 4123 O O . THR B 1 270 ? 16.234 5.793 9.789 1 90.94 270 THR B O 1
ATOM 4126 N N . GLN B 1 271 ? 14.594 4.867 10.969 1 86.88 271 GLN B N 1
ATOM 4127 C CA . GLN B 1 271 ? 14.141 6.148 11.492 1 86.88 271 GLN B CA 1
ATOM 4128 C C . GLN B 1 271 ? 15.188 6.766 12.414 1 86.88 271 GLN B C 1
ATOM 4130 O O . GLN B 1 271 ? 15.328 7.988 12.469 1 86.88 271 GLN B O 1
ATOM 4135 N N . ASN B 1 272 ? 15.805 6.008 13.086 1 82.19 272 ASN B N 1
ATOM 4136 C CA . ASN B 1 272 ? 16.75 6.516 14.062 1 82.19 272 ASN B CA 1
ATOM 4137 C C . ASN B 1 272 ? 18.094 6.883 13.406 1 82.19 272 ASN B C 1
ATOM 4139 O O . ASN B 1 272 ? 18.938 7.516 14.039 1 82.19 272 ASN B O 1
ATOM 4143 N N . LEU B 1 273 ? 18.219 6.434 12.219 1 79.94 273 LEU B N 1
ATOM 4144 C CA . LEU B 1 273 ? 19.406 6.848 11.469 1 79.94 273 LEU B CA 1
ATOM 4145 C C . LEU B 1 273 ? 19.234 8.266 10.93 1 79.94 273 LEU B C 1
ATOM 4147 O O . LEU B 1 273 ? 20.203 8.883 10.484 1 79.94 273 LEU B O 1
ATOM 4151 N N . THR B 1 274 ? 18 8.695 11.008 1 73.94 274 THR B N 1
ATOM 4152 C CA . THR B 1 274 ? 17.719 10.055 10.555 1 73.94 274 THR B CA 1
ATOM 4153 C C . THR B 1 274 ? 18.203 11.07 11.594 1 73.94 274 THR B C 1
ATOM 4155 O O . THR B 1 274 ? 17.781 11.023 12.75 1 73.94 274 THR B O 1
ATOM 4158 N N . PRO B 1 275 ? 19.219 11.828 11.172 1 64.69 275 PRO B N 1
ATOM 4159 C CA . PRO B 1 275 ? 19.656 12.867 12.117 1 64.69 275 PRO B CA 1
ATOM 4160 C C . PRO B 1 275 ? 18.516 13.812 12.508 1 64.69 275 PRO B C 1
ATOM 4162 O O . PRO B 1 275 ? 17.688 14.164 11.664 1 64.69 275 PRO B O 1
ATOM 4165 N N . LYS B 1 276 ? 18.203 13.758 13.711 1 58.97 276 LYS B N 1
ATOM 4166 C CA . LYS B 1 276 ? 17.188 14.688 14.219 1 58.97 276 LYS B CA 1
ATOM 4167 C C . LYS B 1 276 ? 17.609 16.141 13.984 1 58.97 276 LYS B C 1
ATOM 4169 O O . LYS B 1 276 ? 18.797 16.469 14.055 1 58.97 276 LYS B O 1
ATOM 4174 N N . LYS B 1 277 ? 16.594 16.969 13.344 1 51.62 277 LYS B N 1
ATOM 4175 C CA . LYS B 1 277 ? 16.859 18.406 13.227 1 51.62 277 LYS B CA 1
ATOM 4176 C C . LYS B 1 277 ? 17.188 19.016 14.586 1 51.62 277 LYS B C 1
ATOM 4178 O O . LYS B 1 277 ? 16.703 18.562 15.617 1 51.62 277 LYS B O 1
#

Radius of gyration: 24.75 Å; Cα contacts (8 Å, |Δi|>4): 818; chains: 2; bounding box: 62×59×60 Å

Organism: NCBI:txid1090322